Protein AF-0000000085165965 (afdb_homodimer)

Organism: Thermosynechococcus vestitus (strain NIES-2133 / IAM M-273 / BP-1) (NCBI:txid197221)

Radius of gyration: 27.46 Å; Cα contacts (8 Å, |Δi|>4): 1160; chains: 2; bounding box: 50×87×69 Å

Solvent-accessible surface area (backbone atoms only — not comparable to full-atom values): 35414 Å² total; per-residue (Å²): 129,85,77,77,57,51,22,19,54,45,62,33,90,80,61,71,86,66,92,46,65,29,35,34,40,34,28,55,24,66,69,35,46,72,68,55,47,42,51,51,42,37,47,52,49,59,55,25,59,91,48,66,51,38,61,42,29,40,31,43,57,43,88,37,62,66,54,33,49,49,24,45,50,41,30,49,53,54,34,53,62,67,24,83,88,35,73,74,56,59,72,91,65,36,62,47,59,53,39,19,58,43,46,52,68,52,64,77,46,87,76,60,54,74,44,58,58,54,76,70,45,55,55,89,69,60,79,70,72,73,80,62,58,74,81,31,59,71,42,52,62,50,50,67,32,67,64,50,62,66,38,50,67,64,57,42,46,58,38,68,5,71,74,46,56,43,28,55,38,39,33,21,51,39,50,29,44,50,52,52,54,37,50,75,70,63,31,38,34,34,41,36,22,23,25,48,16,37,48,37,47,29,51,17,49,41,26,45,47,55,55,43,53,90,58,64,69,69,42,77,46,38,35,37,42,30,37,30,34,42,47,48,67,66,45,33,50,76,78,42,31,56,35,22,38,34,36,32,44,70,77,15,60,65,26,47,64,50,38,55,72,71,93,40,61,49,65,58,38,48,49,48,44,48,48,45,43,60,70,32,31,67,57,45,41,58,54,62,61,54,100,28,64,58,38,67,52,29,47,61,31,73,37,92,47,68,41,18,40,45,37,26,51,48,53,28,48,65,67,56,44,56,45,85,80,31,67,75,50,47,62,42,35,24,24,36,40,30,39,71,83,128,86,76,75,57,51,21,20,53,43,62,35,91,80,61,71,85,65,92,46,64,29,35,33,41,35,27,54,25,68,67,34,47,70,68,55,48,42,51,52,42,38,48,52,50,59,55,25,58,91,46,67,50,38,62,42,29,41,32,44,57,45,81,40,64,69,52,37,51,48,24,44,50,41,30,48,53,55,33,53,62,66,23,82,87,34,74,74,55,58,72,90,66,36,62,47,58,54,38,19,59,44,46,52,70,52,66,78,48,87,75,58,54,73,44,58,59,55,74,71,44,56,60,88,67,64,75,74,77,73,80,68,62,78,80,34,61,75,45,51,64,55,50,67,35,67,67,55,58,67,39,51,69,71,56,49,54,58,48,63,9,74,74,45,55,40,35,54,36,39,31,20,51,38,49,28,44,49,52,51,54,38,51,74,70,63,33,37,37,34,42,36,21,24,25,48,15,36,46,38,46,30,52,18,50,41,25,44,47,56,55,43,54,91,57,62,70,69,44,78,44,39,36,37,40,29,38,32,35,42,48,47,67,66,45,31,50,75,79,43,30,56,35,22,36,34,37,33,42,70,78,14,60,65,25,48,63,51,38,52,68,76,90,40,62,48,66,58,37,48,47,49,46,46,46,46,43,61,71,31,29,67,57,46,41,57,53,59,65,47,100,28,63,59,39,67,52,29,48,61,31,71,38,92,47,70,41,18,40,44,38,26,50,48,53,29,46,66,66,58,45,56,47,88,81,31,65,76,50,47,62,42,36,22,23,36,40,28,40,70,82

Structure (mmCIF, N/CA/C/O backbone):
data_AF-0000000085165965-model_v1
#
loop_
_entity.id
_entity.type
_entity.pdbx_description
1 polymer 'Tll2194 protein'
#
loop_
_atom_site.group_PDB
_atom_site.id
_atom_site.type_symbol
_atom_site.label_atom_id
_atom_site.label_alt_id
_atom_site.label_comp_id
_atom_site.label_asym_id
_atom_site.label_entity_id
_atom_site.label_seq_id
_atom_site.pdbx_PDB_ins_code
_atom_site.Cartn_x
_atom_site.Cartn_y
_atom_site.Cartn_z
_atom_site.occupancy
_atom_site.B_iso_or_equiv
_atom_site.auth_seq_id
_atom_site.auth_comp_id
_atom_site.auth_asym_id
_atom_site.auth_atom_id
_atom_site.pdbx_PDB_model_num
ATOM 1 N N . MET A 1 1 ? 24.719 -26.562 -23 1 37.16 1 MET A N 1
ATOM 2 C CA . MET A 1 1 ? 24.188 -26.812 -21.656 1 37.16 1 MET A CA 1
ATOM 3 C C . MET A 1 1 ? 22.672 -26.953 -21.688 1 37.16 1 MET A C 1
ATOM 5 O O . MET A 1 1 ? 21.984 -26.109 -22.266 1 37.16 1 MET A O 1
ATOM 9 N N . THR A 1 2 ? 22.078 -28.016 -21.672 1 50.28 2 THR A N 1
ATOM 10 C CA . THR A 1 2 ? 20.656 -28.297 -21.875 1 50.28 2 THR A CA 1
ATOM 11 C C . THR A 1 2 ? 19.797 -27.406 -20.984 1 50.28 2 THR A C 1
ATOM 13 O O . THR A 1 2 ? 20.047 -27.297 -19.781 1 50.28 2 THR A O 1
ATOM 16 N N . SER A 1 3 ? 19.016 -26.469 -21.531 1 70.5 3 SER A N 1
ATOM 17 C CA . SER A 1 3 ? 18.188 -25.484 -20.844 1 70.5 3 SER A CA 1
ATOM 18 C C . SER A 1 3 ? 17.25 -26.141 -19.844 1 70.5 3 SER A C 1
ATOM 20 O O . SER A 1 3 ? 16.703 -27.219 -20.109 1 70.5 3 SER A O 1
ATOM 22 N N . THR A 1 4 ? 17.344 -25.922 -18.578 1 84 4 THR A N 1
ATOM 23 C CA . THR A 1 4 ? 16.438 -26.406 -17.547 1 84 4 THR A CA 1
ATOM 24 C C . THR A 1 4 ? 14.984 -26.297 -17.984 1 84 4 THR A C 1
ATOM 26 O O . THR A 1 4 ? 14.555 -25.234 -18.453 1 84 4 THR A O 1
ATOM 29 N N . LEU A 1 5 ? 14.312 -27.422 -18 1 85.88 5 LEU A N 1
ATOM 30 C CA . LEU A 1 5 ? 12.922 -27.469 -18.438 1 85.88 5 LEU A CA 1
ATOM 31 C C . LEU A 1 5 ? 12.031 -26.672 -17.484 1 85.88 5 LEU A C 1
ATOM 33 O O . LEU A 1 5 ? 12.203 -26.734 -16.266 1 85.88 5 LEU A O 1
ATOM 37 N N . ASP A 1 6 ? 11.078 -26 -18.062 1 89.19 6 ASP A N 1
ATOM 38 C CA . ASP A 1 6 ? 10.07 -25.344 -17.234 1 89.19 6 ASP A CA 1
ATOM 39 C C . ASP A 1 6 ? 9.391 -26.328 -16.297 1 89.19 6 ASP A C 1
ATOM 41 O O . ASP A 1 6 ? 9.141 -27.484 -16.672 1 89.19 6 ASP A O 1
ATOM 45 N N . GLY A 1 7 ? 9.141 -25.828 -15.094 1 92.94 7 GLY A N 1
ATOM 46 C CA . GLY A 1 7 ? 8.477 -26.688 -14.125 1 92.94 7 GLY A CA 1
ATOM 47 C C . GLY A 1 7 ? 9.445 -27.469 -13.258 1 92.94 7 GLY A C 1
ATOM 48 O O . GLY A 1 7 ? 9.047 -28.078 -12.266 1 92.94 7 GLY A O 1
ATOM 49 N N . THR A 1 8 ? 10.719 -27.484 -13.648 1 94.94 8 THR A N 1
ATOM 50 C CA . THR A 1 8 ? 11.734 -28.125 -12.82 1 94.94 8 THR A CA 1
ATOM 51 C C . THR A 1 8 ? 11.844 -27.422 -11.469 1 94.94 8 THR A C 1
ATOM 53 O O . THR A 1 8 ? 11.758 -26.203 -11.391 1 94.94 8 THR A O 1
ATOM 56 N N . ILE A 1 9 ? 12.07 -28.219 -10.422 1 96.81 9 ILE A N 1
ATOM 57 C CA . ILE A 1 9 ? 12.25 -27.641 -9.094 1 96.81 9 ILE A CA 1
ATOM 58 C C . ILE A 1 9 ? 13.719 -27.266 -8.891 1 96.81 9 ILE A C 1
ATOM 60 O O . ILE A 1 9 ? 14.609 -28.094 -9.109 1 96.81 9 ILE A O 1
ATOM 64 N N . LEU A 1 10 ? 13.906 -26.062 -8.562 1 95.88 10 LEU A N 1
ATOM 65 C CA . LEU A 1 10 ? 15.219 -25.578 -8.164 1 95.88 10 LEU A CA 1
ATOM 66 C C . LEU A 1 10 ? 15.305 -25.422 -6.648 1 95.88 10 LEU A C 1
ATOM 68 O O . LEU A 1 10 ? 14.352 -24.938 -6.016 1 95.88 10 LEU A O 1
ATOM 72 N N . LEU A 1 11 ? 16.422 -25.844 -6.078 1 95.44 11 LEU A N 1
ATOM 73 C CA . LEU A 1 11 ? 16.641 -25.734 -4.641 1 95.44 11 LEU A CA 1
ATOM 74 C C . LEU A 1 11 ? 17.797 -24.781 -4.336 1 95.44 11 LEU A C 1
ATOM 76 O O . LEU A 1 11 ? 18.719 -24.656 -5.129 1 95.44 11 LEU A O 1
ATOM 80 N N . PRO A 1 12 ? 17.609 -24.031 -3.148 1 95.31 12 PRO A N 1
ATOM 81 C CA . PRO A 1 12 ? 18.766 -23.219 -2.775 1 95.31 12 PRO A CA 1
ATOM 82 C C . PRO A 1 12 ? 20.031 -24.047 -2.555 1 95.31 12 PRO A C 1
ATOM 84 O O . PRO A 1 12 ? 19.953 -25.266 -2.418 1 95.31 12 PRO A O 1
ATOM 87 N N . GLN A 1 13 ? 21.156 -23.422 -2.562 1 89.62 13 GLN A N 1
ATOM 88 C CA . GLN A 1 13 ? 22.453 -24.094 -2.451 1 89.62 13 GLN A CA 1
ATOM 89 C C . GLN A 1 13 ? 22.578 -24.828 -1.121 1 89.62 13 GLN A C 1
ATOM 91 O O . GLN A 1 13 ? 23.125 -25.938 -1.064 1 89.62 13 GLN A O 1
ATOM 96 N N . LYS A 1 14 ? 22.109 -24.203 -0.024 1 82.62 14 LYS A N 1
ATOM 97 C CA . LYS A 1 14 ? 22.125 -24.859 1.278 1 82.62 14 LYS A CA 1
ATOM 98 C C . LYS A 1 14 ? 20.703 -25.156 1.755 1 82.62 14 LYS A C 1
ATOM 100 O O . LYS A 1 14 ? 20.156 -24.438 2.596 1 82.62 14 LYS A O 1
ATOM 105 N N . PRO A 1 15 ? 20.219 -26.234 1.146 1 72.19 15 PRO A N 1
ATOM 106 C CA . PRO A 1 15 ? 18.859 -26.547 1.554 1 72.19 15 PRO A CA 1
ATOM 107 C C . PRO A 1 15 ? 18.766 -27.078 2.986 1 72.19 15 PRO A C 1
ATOM 109 O O . PRO A 1 15 ? 19.734 -27.625 3.508 1 72.19 15 PRO A O 1
ATOM 112 N N . LEU A 1 16 ? 17.688 -26.719 3.613 1 72.38 16 LEU A N 1
ATOM 113 C CA . LEU A 1 16 ? 17.484 -27.172 4.98 1 72.38 16 LEU A CA 1
ATOM 114 C C . LEU A 1 16 ? 17.344 -28.703 5.02 1 72.38 16 LEU A C 1
ATOM 116 O O . LEU A 1 16 ? 16.766 -29.297 4.109 1 72.38 16 LEU A O 1
ATOM 120 N N . SER A 1 17 ? 18 -29.266 5.945 1 59.94 17 SER A N 1
ATOM 121 C CA . SER A 1 17 ? 18.031 -30.719 6.066 1 59.94 17 SER A CA 1
ATOM 122 C C . SER A 1 17 ? 16.75 -31.25 6.672 1 59.94 17 SER A C 1
ATOM 124 O O . SER A 1 17 ? 16.328 -32.375 6.383 1 59.94 17 SER A O 1
ATOM 126 N N . ALA A 1 18 ? 16.156 -30.656 7.648 1 58.09 18 ALA A N 1
ATOM 127 C CA . ALA A 1 18 ? 15.023 -31.25 8.344 1 58.09 18 ALA A CA 1
ATOM 128 C C . ALA A 1 18 ? 13.711 -30.641 7.863 1 58.09 18 ALA A C 1
ATOM 130 O O . ALA A 1 18 ? 13.656 -29.453 7.516 1 58.09 18 ALA A O 1
ATOM 131 N N . PRO A 1 19 ? 12.812 -31.719 7.707 1 62.09 19 PRO A N 1
ATOM 132 C CA . PRO A 1 19 ? 11.484 -31.266 7.27 1 62.09 19 PRO A CA 1
ATOM 133 C C . PRO A 1 19 ? 10.875 -30.234 8.211 1 62.09 19 PRO A C 1
ATOM 135 O O . PRO A 1 19 ? 10.906 -30.406 9.43 1 62.09 19 PRO A O 1
ATOM 138 N N . VAL A 1 20 ? 10.719 -29.031 7.723 1 69.06 20 VAL A N 1
ATOM 139 C CA . VAL A 1 20 ? 10.023 -28.016 8.5 1 69.06 20 VAL A CA 1
ATOM 140 C C . VAL A 1 20 ? 8.555 -27.953 8.078 1 69.06 20 VAL A C 1
ATOM 142 O O . VAL A 1 20 ? 8.203 -28.391 6.98 1 69.06 20 VAL A O 1
ATOM 145 N N . ARG A 1 21 ? 7.723 -27.766 9.023 1 87.25 21 ARG A N 1
ATOM 146 C CA . ARG A 1 21 ? 6.285 -27.641 8.812 1 87.25 21 ARG A CA 1
ATOM 147 C C . ARG A 1 21 ? 5.949 -26.344 8.086 1 87.25 21 ARG A C 1
ATOM 149 O O . ARG A 1 21 ? 4.801 -25.891 8.102 1 87.25 21 ARG A O 1
ATOM 156 N N . ARG A 1 22 ? 6.988 -25.797 7.52 1 93.94 22 ARG A N 1
ATOM 157 C CA . ARG A 1 22 ? 6.824 -24.594 6.715 1 93.94 22 ARG A CA 1
ATOM 158 C C . ARG A 1 22 ? 7.52 -24.734 5.367 1 93.94 22 ARG A C 1
ATOM 160 O O . ARG A 1 22 ? 8.648 -25.234 5.293 1 93.94 22 ARG A O 1
ATOM 167 N N . ARG A 1 23 ? 6.82 -24.422 4.328 1 95.44 23 ARG A N 1
ATOM 168 C CA . ARG A 1 23 ? 7.352 -24.547 2.977 1 95.44 23 ARG A CA 1
ATOM 169 C C . ARG A 1 23 ? 7.098 -23.281 2.162 1 95.44 23 ARG A C 1
ATOM 171 O O . ARG A 1 23 ? 6 -22.719 2.203 1 95.44 23 ARG A O 1
ATOM 178 N N . LEU A 1 24 ? 8.133 -22.875 1.531 1 97.38 24 LEU A N 1
ATOM 179 C CA . LEU A 1 24 ? 8.047 -21.75 0.62 1 97.38 24 LEU A CA 1
ATOM 180 C C . LEU A 1 24 ? 8.164 -22.203 -0.831 1 97.38 24 LEU A C 1
ATOM 182 O O . LEU A 1 24 ? 9.102 -22.922 -1.187 1 97.38 24 LEU A O 1
ATOM 186 N N . LEU A 1 25 ? 7.176 -21.891 -1.621 1 98.25 25 LEU A N 1
ATOM 187 C CA . LEU A 1 25 ? 7.188 -22.109 -3.062 1 98.25 25 LEU A CA 1
ATOM 188 C C . LEU A 1 25 ? 7.379 -20.797 -3.811 1 98.25 25 LEU A C 1
ATOM 190 O O . LEU A 1 25 ? 6.613 -19.844 -3.615 1 98.25 25 LEU A O 1
ATOM 194 N N . HIS A 1 26 ? 8.398 -20.734 -4.621 1 98.38 26 HIS A N 1
ATOM 195 C CA . HIS A 1 26 ? 8.742 -19.484 -5.27 1 98.38 26 HIS A CA 1
ATOM 196 C C . HIS A 1 26 ? 8.648 -19.594 -6.785 1 98.38 26 HIS A C 1
ATOM 198 O O . HIS A 1 26 ? 9.086 -20.594 -7.363 1 98.38 26 HIS A O 1
ATOM 204 N N . VAL A 1 27 ? 8.055 -18.609 -7.414 1 97.12 27 VAL A N 1
ATOM 205 C CA . VAL A 1 27 ? 8.016 -18.531 -8.867 1 97.12 27 VAL A CA 1
ATOM 206 C C . VAL A 1 27 ? 8.492 -17.156 -9.328 1 97.12 27 VAL A C 1
ATOM 208 O O . VAL A 1 27 ? 7.965 -16.141 -8.891 1 97.12 27 VAL A O 1
ATOM 211 N N . ASN A 1 28 ? 9.414 -17.125 -10.203 1 92.94 28 ASN A N 1
ATOM 212 C CA . ASN A 1 28 ? 9.953 -15.875 -10.734 1 92.94 28 ASN A CA 1
ATOM 213 C C . ASN A 1 28 ? 9.141 -15.375 -11.922 1 92.94 28 ASN A C 1
ATOM 215 O O . ASN A 1 28 ? 8.219 -16.047 -12.383 1 92.94 28 ASN A O 1
ATOM 219 N N . GLY A 1 29 ? 9.477 -14.141 -12.344 1 86.81 29 GLY A N 1
ATOM 220 C CA . GLY A 1 29 ? 8.828 -13.523 -13.484 1 86.81 29 GLY A CA 1
ATOM 221 C C . GLY A 1 29 ? 9.492 -13.867 -14.805 1 86.81 29 GLY A C 1
ATOM 222 O O . GLY A 1 29 ? 10.172 -14.891 -14.922 1 86.81 29 GLY A O 1
ATOM 223 N N . ILE A 1 30 ? 9.266 -13.031 -15.734 1 74.25 30 ILE A N 1
ATOM 224 C CA . ILE A 1 30 ? 9.742 -13.258 -17.094 1 74.25 30 ILE A CA 1
ATOM 225 C C . ILE A 1 30 ? 11.25 -13.039 -17.141 1 74.25 30 ILE A C 1
ATOM 227 O O . ILE A 1 30 ? 11.812 -12.328 -16.312 1 74.25 30 ILE A O 1
ATOM 231 N N . GLY A 1 31 ? 11.875 -13.641 -18.047 1 73.75 31 GLY A N 1
ATOM 232 C CA . GLY A 1 31 ? 13.273 -13.391 -18.359 1 73.75 31 GLY A CA 1
ATOM 233 C C . GLY A 1 31 ? 14.219 -13.852 -17.266 1 73.75 31 GLY A C 1
ATOM 234 O O . GLY A 1 31 ? 15.344 -13.359 -17.156 1 73.75 31 GLY A O 1
ATOM 235 N N . SER A 1 32 ? 13.742 -14.625 -16.391 1 81.25 32 SER A N 1
ATOM 236 C CA . SER A 1 32 ? 14.586 -15.102 -15.297 1 81.25 32 SER A CA 1
ATOM 237 C C . SER A 1 32 ? 15.211 -16.453 -15.641 1 81.25 32 SER A C 1
ATOM 239 O O . SER A 1 32 ? 14.531 -17.469 -15.641 1 81.25 32 SER 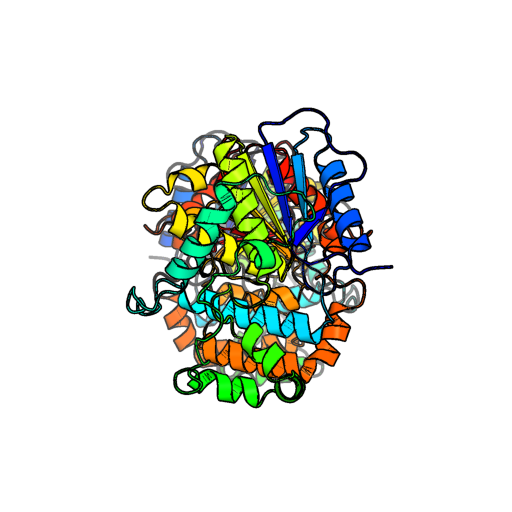A O 1
ATOM 241 N N . ASP A 1 33 ? 16.469 -16.438 -15.914 1 84.06 33 ASP A N 1
ATOM 242 C CA . ASP A 1 33 ? 17.141 -17.719 -16.172 1 84.06 33 ASP A CA 1
ATOM 243 C C . ASP A 1 33 ? 17.406 -18.469 -14.867 1 84.06 33 ASP A C 1
ATOM 245 O O . ASP A 1 33 ? 17.109 -17.953 -13.781 1 84.06 33 ASP A O 1
ATOM 249 N N . ALA A 1 34 ? 17.938 -19.656 -15.008 1 89.94 34 ALA A N 1
ATOM 250 C CA . ALA A 1 34 ? 18.125 -20.531 -13.852 1 89.94 34 ALA A CA 1
ATOM 251 C C . ALA A 1 34 ? 19.078 -19.906 -12.836 1 89.94 34 ALA A C 1
ATOM 253 O O . ALA A 1 34 ? 18.906 -20.062 -11.625 1 89.94 34 ALA A O 1
ATOM 254 N N . ALA A 1 35 ? 20.047 -19.266 -13.312 1 91.12 35 ALA A N 1
ATOM 255 C CA . ALA A 1 35 ? 21.031 -18.641 -12.422 1 91.12 35 ALA A CA 1
ATOM 256 C C . ALA A 1 35 ? 20.375 -17.547 -11.578 1 91.12 35 ALA A C 1
ATOM 258 O O . ALA A 1 35 ? 20.625 -17.453 -10.375 1 91.12 35 ALA A O 1
ATOM 259 N N . LYS A 1 36 ? 19.578 -16.766 -12.203 1 91.25 36 LYS A N 1
ATOM 260 C CA . LYS A 1 36 ? 18.859 -15.711 -11.484 1 91.25 36 LYS A CA 1
ATOM 261 C C . LYS A 1 36 ? 17.875 -16.297 -10.477 1 91.25 36 LYS A C 1
ATOM 263 O O . LYS A 1 36 ? 17.734 -15.789 -9.367 1 91.25 36 LYS A O 1
ATOM 268 N N . GLN A 1 37 ? 17.281 -17.297 -10.898 1 94.12 37 GLN A N 1
ATOM 269 C CA . GLN A 1 37 ? 16.328 -17.953 -10.008 1 94.12 37 GLN A CA 1
ATOM 270 C C . GLN A 1 37 ? 17.031 -18.547 -8.789 1 94.12 37 GLN A C 1
ATOM 272 O O . GLN A 1 37 ? 16.547 -18.406 -7.664 1 94.12 37 GLN A O 1
ATOM 277 N N . LEU A 1 38 ? 18.156 -19.172 -9.031 1 95.19 38 LEU A N 1
ATOM 278 C CA . LEU A 1 38 ? 18.922 -19.719 -7.926 1 95.19 38 LEU A CA 1
ATOM 279 C C . LEU A 1 38 ? 19.391 -18.609 -6.992 1 95.19 38 LEU A C 1
ATOM 281 O O . LEU A 1 38 ? 19.375 -18.766 -5.77 1 95.19 38 LEU A O 1
ATOM 285 N N . ARG A 1 39 ? 19.812 -17.516 -7.555 1 95.81 39 ARG A N 1
ATOM 286 C CA . ARG A 1 39 ? 20.172 -16.344 -6.762 1 95.81 39 ARG A CA 1
ATOM 287 C C . ARG A 1 39 ? 19.016 -15.922 -5.855 1 95.81 39 ARG A C 1
ATOM 289 O O . ARG A 1 39 ? 19.219 -15.672 -4.664 1 95.81 39 ARG A O 1
ATOM 296 N N . ASP A 1 40 ? 17.922 -15.836 -6.426 1 96.69 40 ASP A N 1
ATOM 297 C CA . ASP A 1 40 ? 16.766 -15.383 -5.672 1 96.69 40 ASP A CA 1
ATOM 298 C C . ASP A 1 40 ? 16.391 -16.375 -4.578 1 96.69 40 ASP A C 1
ATOM 300 O O . ASP A 1 40 ? 16.062 -15.984 -3.459 1 96.69 40 ASP A O 1
ATOM 304 N N . LEU A 1 41 ? 16.484 -17.672 -4.867 1 97.25 41 LEU A N 1
ATOM 305 C CA . LEU A 1 41 ? 16.203 -18.703 -3.869 1 97.25 41 LEU A CA 1
ATOM 306 C C . LEU A 1 41 ? 17.219 -18.641 -2.732 1 97.25 41 LEU A C 1
ATOM 308 O O . LEU A 1 41 ? 16.859 -18.781 -1.562 1 97.25 41 LEU A O 1
ATOM 312 N N . ASN A 1 42 ? 18.391 -18.438 -3.07 1 97.56 42 ASN A N 1
ATOM 313 C CA . ASN A 1 42 ? 19.422 -18.312 -2.051 1 97.56 42 ASN A CA 1
ATOM 314 C C . ASN A 1 42 ? 19.188 -17.094 -1.161 1 97.56 42 ASN A C 1
ATOM 316 O O . ASN A 1 42 ? 19.391 -17.156 0.051 1 97.56 42 ASN A O 1
ATOM 320 N N . ARG A 1 43 ? 18.797 -16.062 -1.753 1 97.5 43 ARG A N 1
ATOM 321 C CA . ARG A 1 43 ? 18.516 -14.852 -0.985 1 97.5 43 ARG A CA 1
ATOM 322 C C . ARG A 1 43 ? 17.344 -15.078 -0.037 1 97.5 43 ARG A C 1
ATOM 324 O O . ARG A 1 43 ? 17.375 -14.648 1.117 1 97.5 43 ARG A O 1
ATOM 331 N N . LEU A 1 44 ? 16.312 -15.727 -0.509 1 97.38 44 LEU A N 1
ATOM 332 C CA . LEU A 1 44 ? 15.172 -16.031 0.338 1 97.38 44 LEU A CA 1
ATOM 333 C C . LEU A 1 44 ? 15.586 -16.922 1.512 1 97.38 44 LEU A C 1
ATOM 335 O O . LEU A 1 44 ? 15.109 -16.734 2.633 1 97.38 44 LEU A O 1
ATOM 339 N N . ALA A 1 45 ? 16.438 -17.812 1.251 1 96.25 45 ALA A N 1
ATOM 340 C CA . ALA A 1 45 ? 16.969 -18.656 2.322 1 96.25 45 ALA A CA 1
ATOM 341 C C . ALA A 1 45 ? 17.703 -17.812 3.355 1 96.25 45 ALA A C 1
ATOM 343 O O . ALA A 1 45 ? 17.562 -18.031 4.562 1 96.25 45 ALA A O 1
ATOM 344 N N . GLU A 1 46 ? 18.453 -16.906 2.877 1 96 46 GLU A N 1
ATOM 345 C CA . GLU A 1 46 ? 19.188 -16.016 3.775 1 96 46 GLU A CA 1
ATOM 346 C C . GLU A 1 46 ? 18.219 -15.188 4.625 1 96 46 GLU A C 1
ATOM 348 O O . GLU A 1 46 ? 18.422 -15.031 5.828 1 96 46 GLU A O 1
ATOM 353 N N . LEU A 1 47 ? 17.234 -14.68 3.971 1 95.94 47 LEU A N 1
ATOM 354 C CA . LEU A 1 47 ? 16.266 -13.82 4.648 1 95.94 47 LEU A CA 1
ATOM 355 C C . LEU A 1 47 ? 15.523 -14.594 5.734 1 95.94 47 LEU A C 1
ATOM 357 O O . LEU A 1 47 ? 15.039 -14 6.703 1 95.94 47 LEU A O 1
ATOM 361 N N . THR A 1 48 ? 15.43 -15.852 5.578 1 95.06 48 THR A N 1
ATOM 362 C CA . THR A 1 48 ? 14.625 -16.625 6.516 1 95.06 48 THR A CA 1
ATOM 363 C C . THR A 1 48 ? 15.523 -17.5 7.398 1 95.06 48 THR A C 1
ATOM 365 O O . THR A 1 48 ? 15.047 -18.438 8.031 1 95.06 48 THR A O 1
ATOM 368 N N . ALA A 1 49 ? 16.703 -17.219 7.527 1 92.44 49 ALA A N 1
ATOM 369 C CA . ALA A 1 49 ? 17.688 -18.047 8.227 1 92.44 49 ALA A CA 1
ATOM 370 C C . ALA A 1 49 ? 17.328 -18.172 9.711 1 92.44 49 ALA A C 1
ATOM 372 O O . ALA A 1 49 ? 17.578 -19.203 10.328 1 92.44 49 ALA A O 1
ATOM 373 N N . THR A 1 50 ? 16.734 -17.141 10.266 1 90.19 50 THR A N 1
ATOM 374 C CA . THR A 1 50 ? 16.422 -17.125 11.695 1 90.19 50 THR A CA 1
ATOM 375 C C . THR A 1 50 ? 15.195 -18 11.977 1 90.19 50 THR A C 1
ATOM 377 O O . THR A 1 50 ? 14.992 -18.438 13.109 1 90.19 50 THR A O 1
ATOM 380 N N . TYR A 1 51 ? 14.391 -18.234 11.07 1 91.81 51 TYR A N 1
ATOM 381 C CA . TYR A 1 51 ? 13.219 -19.109 11.125 1 91.81 51 TYR A CA 1
ATOM 382 C C . TYR A 1 51 ? 13.047 -19.875 9.828 1 91.81 51 TYR A C 1
ATOM 384 O O . TYR A 1 51 ? 12.156 -19.562 9.023 1 91.81 51 TYR A O 1
ATOM 392 N N . PRO A 1 52 ? 13.82 -20.891 9.68 1 90.31 52 PRO A N 1
ATOM 393 C CA . PRO A 1 52 ? 13.992 -21.531 8.383 1 90.31 52 PRO A CA 1
ATOM 394 C C . PRO A 1 52 ? 12.734 -22.25 7.906 1 90.31 52 PRO A C 1
ATOM 396 O O . PRO A 1 52 ? 11.891 -22.641 8.727 1 90.31 52 PRO A O 1
ATOM 399 N N . LEU A 1 53 ? 12.57 -22.312 6.629 1 91.75 53 LEU A N 1
ATOM 400 C CA . LEU A 1 53 ? 11.531 -23.078 5.957 1 91.75 53 LEU A CA 1
ATOM 401 C C . LEU A 1 53 ? 12.086 -23.781 4.723 1 91.75 53 LEU A C 1
ATOM 403 O O . LEU A 1 53 ? 13.18 -23.453 4.254 1 91.75 53 LEU A O 1
ATOM 407 N N . GLU A 1 54 ? 11.43 -24.875 4.316 1 94.25 54 GLU A N 1
ATOM 408 C CA . GLU A 1 54 ? 11.812 -25.531 3.064 1 94.25 54 GLU A CA 1
ATOM 409 C C . GLU A 1 54 ? 11.492 -24.641 1.865 1 94.25 54 GLU A C 1
ATOM 411 O O . GLU A 1 54 ? 10.367 -24.141 1.73 1 94.25 54 GLU A O 1
ATOM 416 N N . ILE A 1 55 ? 12.516 -24.469 1.067 1 96.06 55 ILE A N 1
ATOM 417 C CA . ILE A 1 55 ? 12.312 -23.594 -0.084 1 96.06 55 ILE A CA 1
ATOM 418 C C . ILE A 1 55 ? 12.398 -24.406 -1.372 1 96.06 55 ILE A C 1
ATOM 420 O O . ILE A 1 55 ? 13.367 -25.141 -1.587 1 96.06 55 ILE A O 1
ATOM 424 N N . ARG A 1 56 ? 11.406 -24.266 -2.223 1 96.12 56 ARG A N 1
ATOM 425 C CA . ARG A 1 56 ? 11.352 -24.891 -3.541 1 96.12 56 ARG A CA 1
ATOM 426 C C . ARG A 1 56 ? 11.008 -23.875 -4.617 1 96.12 56 ARG A C 1
ATOM 428 O O . ARG A 1 56 ? 9.953 -23.25 -4.566 1 96.12 56 ARG A O 1
ATOM 435 N N . GLY A 1 57 ? 11.898 -23.734 -5.527 1 97.38 57 GLY A N 1
ATOM 436 C CA . GLY A 1 57 ? 11.648 -22.859 -6.652 1 97.38 57 GLY A CA 1
ATOM 437 C C . GLY A 1 57 ? 11.109 -23.578 -7.875 1 97.38 57 GLY A C 1
ATOM 438 O O . GLY A 1 57 ? 11.656 -24.609 -8.273 1 97.38 57 GLY A O 1
ATOM 439 N N . ILE A 1 58 ? 10.031 -23.109 -8.406 1 97.12 58 ILE A N 1
ATOM 440 C CA . ILE A 1 58 ? 9.492 -23.625 -9.656 1 97.12 58 ILE A CA 1
ATOM 441 C C . ILE A 1 58 ? 10.117 -22.891 -10.836 1 97.12 58 ILE A C 1
ATOM 443 O O . ILE A 1 58 ? 9.859 -21.703 -11.039 1 97.12 58 ILE A O 1
ATOM 447 N N . HIS A 1 59 ? 10.836 -23.547 -11.594 1 94.19 59 HIS A N 1
ATOM 448 C CA . HIS A 1 59 ? 11.539 -22.938 -12.711 1 94.19 59 HIS A CA 1
ATOM 449 C C . HIS A 1 59 ? 10.555 -22.484 -13.789 1 94.19 59 HIS A C 1
ATOM 451 O O . HIS A 1 59 ? 9.688 -23.25 -14.211 1 94.19 59 HIS A O 1
ATOM 457 N N . ASN A 1 60 ? 10.695 -21.266 -14.156 1 89.5 60 ASN A N 1
ATOM 458 C CA . ASN A 1 60 ? 9.922 -20.641 -15.219 1 89.5 60 ASN A CA 1
ATOM 459 C C . ASN A 1 60 ? 10.82 -19.844 -16.172 1 89.5 60 ASN A C 1
ATOM 461 O O . ASN A 1 60 ? 11.18 -18.703 -15.891 1 89.5 60 ASN A O 1
ATOM 465 N N . GLN A 1 61 ? 11.352 -20.719 -17.062 1 74.69 61 GLN A N 1
ATOM 466 C CA . GLN A 1 61 ? 12.305 -20.078 -17.953 1 74.69 61 GLN A CA 1
ATOM 467 C C . GLN A 1 61 ? 11.617 -19.562 -19.219 1 74.69 61 GLN A C 1
ATOM 469 O O . GLN A 1 61 ? 10.602 -20.109 -19.641 1 74.69 61 GLN A O 1
ATOM 474 N N . THR A 1 62 ? 12.07 -18.344 -19.625 1 61.81 62 THR A N 1
ATOM 475 C CA . THR A 1 62 ? 11.5 -17.656 -20.781 1 61.81 62 THR A CA 1
ATOM 476 C C . THR A 1 62 ? 12.234 -18.047 -22.062 1 61.81 62 THR A C 1
ATOM 478 O O . THR A 1 62 ? 13.438 -18.312 -22.031 1 61.81 62 THR A O 1
ATOM 481 N N . HIS A 1 63 ? 11.445 -18.594 -23.016 1 59.28 63 HIS A N 1
ATOM 482 C CA . HIS A 1 63 ? 11.961 -18.688 -24.375 1 59.28 63 HIS A CA 1
ATOM 483 C C . HIS A 1 63 ? 12.133 -17.312 -25 1 59.28 63 HIS A C 1
ATOM 485 O O . HIS A 1 63 ? 11.93 -17.156 -26.203 1 59.28 63 HIS A O 1
ATOM 491 N N . GLY A 1 64 ? 12.375 -16.453 -24.188 1 63.94 64 GLY A N 1
ATOM 492 C CA . GLY A 1 64 ? 12.531 -15.094 -24.672 1 63.94 64 GLY A CA 1
ATOM 493 C C . GLY A 1 64 ? 11.453 -14.156 -24.156 1 63.94 64 GLY A C 1
ATOM 494 O O . GLY A 1 64 ? 10.375 -14.602 -23.75 1 63.94 64 GLY A O 1
ATOM 495 N N . PHE A 1 65 ? 11.727 -12.969 -24.203 1 64.75 65 PHE A N 1
ATOM 496 C CA . PHE A 1 65 ? 10.883 -11.945 -23.609 1 64.75 65 PHE A CA 1
ATOM 497 C C . PHE A 1 65 ? 9.516 -11.914 -24.297 1 64.75 65 PHE A C 1
ATOM 499 O O . PHE A 1 65 ? 8.484 -11.812 -23.625 1 64.75 65 PHE A O 1
ATOM 506 N N . GLN A 1 66 ? 9.445 -12 -25.547 1 63.5 66 GLN A N 1
ATOM 507 C CA . GLN A 1 66 ? 8.195 -11.945 -26.297 1 63.5 66 GLN A CA 1
ATOM 508 C C . GLN A 1 66 ? 7.293 -13.125 -25.938 1 63.5 66 GLN A C 1
ATOM 510 O O . GLN A 1 66 ? 6.082 -12.961 -25.766 1 63.5 66 GLN A O 1
ATOM 515 N N . ALA A 1 67 ? 7.867 -14.242 -25.859 1 69.31 67 ALA A N 1
ATOM 516 C CA . ALA A 1 67 ? 7.109 -15.438 -25.484 1 69.31 67 ALA A CA 1
ATOM 517 C C . ALA A 1 67 ? 6.562 -15.32 -24.062 1 69.31 67 ALA A C 1
ATOM 519 O O . ALA A 1 67 ? 5.41 -15.664 -23.812 1 69.31 67 ALA A O 1
ATOM 520 N N . ASP A 1 68 ? 7.359 -14.727 -23.266 1 74.5 68 ASP A N 1
ATOM 521 C CA . ASP A 1 68 ? 6.965 -14.547 -21.859 1 74.5 68 ASP A CA 1
ATOM 522 C C . ASP A 1 68 ? 5.805 -13.562 -21.75 1 74.5 68 ASP A C 1
ATOM 524 O O . ASP A 1 68 ? 4.891 -13.758 -20.938 1 74.5 68 ASP A O 1
ATOM 528 N N . LEU A 1 69 ? 5.945 -12.586 -22.484 1 72.06 69 LEU A N 1
ATOM 529 C CA . LEU A 1 69 ? 4.875 -11.594 -22.469 1 72.06 69 LEU A CA 1
ATOM 530 C C . LEU A 1 69 ? 3.574 -12.195 -22.984 1 72.06 69 LEU A C 1
ATOM 532 O O . LEU A 1 69 ? 2.502 -11.945 -22.438 1 72.06 69 LEU A O 1
ATOM 536 N N . LEU A 1 70 ? 3.723 -12.938 -24.016 1 71.38 70 LEU A N 1
ATOM 537 C CA . LEU A 1 70 ? 2.545 -13.609 -24.547 1 71.38 70 LEU A CA 1
ATOM 538 C C . LEU A 1 70 ? 1.942 -14.555 -23.516 1 71.38 70 LEU A C 1
ATOM 540 O O . LEU A 1 70 ? 0.725 -14.578 -23.312 1 71.38 70 LEU A O 1
ATOM 544 N N . GLU A 1 71 ? 2.744 -15.312 -22.875 1 78.31 71 GLU A N 1
ATOM 545 C CA . GLU A 1 71 ? 2.279 -16.203 -21.828 1 78.31 71 GLU A CA 1
ATOM 546 C C . GLU A 1 71 ? 1.55 -15.445 -20.719 1 78.31 71 GLU A C 1
ATOM 548 O O . GLU A 1 71 ? 0.511 -15.891 -20.234 1 78.31 71 GLU A O 1
ATOM 553 N N . SER A 1 72 ? 2.107 -14.336 -20.406 1 80.94 72 SER A N 1
ATOM 554 C CA . SER A 1 72 ? 1.502 -13.508 -19.375 1 80.94 72 SER A CA 1
ATOM 555 C C . SER A 1 72 ? 0.116 -13.023 -19.781 1 80.94 72 SER A C 1
ATOM 557 O O . SER A 1 72 ? -0.826 -13.07 -18.984 1 80.94 72 SER A O 1
ATOM 559 N N . PHE A 1 73 ? 0.062 -12.656 -20.938 1 72.81 73 PHE A N 1
ATOM 560 C CA . PHE A 1 73 ? -1.209 -12.133 -21.422 1 72.81 73 PHE A CA 1
ATOM 561 C C . PHE A 1 73 ? -2.258 -13.234 -21.5 1 72.81 73 PHE A C 1
ATOM 563 O O . PHE A 1 73 ? -3.414 -13.023 -21.141 1 72.81 73 PHE A O 1
ATOM 570 N N . LEU A 1 74 ? -1.876 -14.367 -22.031 1 74.38 74 LEU A N 1
ATOM 571 C CA . LEU A 1 74 ? -2.797 -15.492 -22.125 1 74.38 74 LEU A CA 1
ATOM 572 C C . LEU A 1 74 ? -3.26 -15.93 -20.734 1 74.38 74 LEU A C 1
ATOM 574 O O . LEU A 1 74 ? -4.449 -16.188 -20.516 1 74.38 74 LEU A O 1
ATOM 578 N N . ALA A 1 75 ? -2.369 -15.984 -19.938 1 84.62 75 ALA A N 1
ATOM 579 C CA . ALA A 1 75 ? -2.699 -16.375 -18.562 1 84.62 75 ALA A CA 1
ATOM 580 C C . ALA A 1 75 ? -3.619 -15.352 -17.906 1 84.62 75 ALA A C 1
ATOM 582 O O . ALA A 1 75 ? -4.574 -15.719 -17.219 1 84.62 75 ALA A O 1
ATOM 583 N N . LYS A 1 76 ? -3.369 -14.102 -18.141 1 80.19 76 LYS A N 1
ATOM 584 C CA . LYS A 1 76 ? -4.211 -13.047 -17.578 1 80.19 76 LYS A CA 1
ATOM 585 C C . LYS A 1 76 ? -5.629 -13.125 -18.141 1 80.19 76 LYS A C 1
ATOM 587 O O . LYS A 1 76 ? -6.602 -12.906 -17.422 1 80.19 76 LYS A O 1
ATOM 592 N N . ALA A 1 77 ? -5.66 -13.383 -19.328 1 71.56 77 ALA A N 1
ATOM 593 C CA . ALA A 1 77 ? -6.973 -13.539 -19.953 1 71.56 77 ALA A CA 1
ATOM 594 C C . ALA A 1 77 ? -7.75 -14.688 -19.312 1 71.56 77 ALA A C 1
ATOM 596 O O . ALA A 1 77 ? -8.953 -14.562 -19.062 1 71.56 77 ALA A O 1
ATOM 597 N N . GLU A 1 78 ? -7.039 -15.758 -19.172 1 78.88 78 GLU A N 1
ATOM 598 C CA . GLU A 1 78 ? -7.656 -16.906 -18.5 1 78.88 78 GLU A CA 1
ATOM 599 C C . GLU A 1 78 ? -8.164 -16.531 -17.109 1 78.88 78 GLU A C 1
ATOM 601 O O . GLU A 1 78 ? -9.289 -16.875 -16.75 1 78.88 78 GLU A O 1
ATOM 606 N N . LEU A 1 79 ? -7.336 -15.812 -16.375 1 85.31 79 LEU A N 1
ATOM 607 C CA . LEU A 1 79 ? -7.699 -15.406 -15.031 1 85.31 79 LEU A CA 1
ATOM 608 C C . LEU A 1 79 ? -8.922 -14.5 -15.039 1 85.31 79 LEU A C 1
ATOM 610 O O . LEU A 1 79 ? -9.781 -14.594 -14.164 1 85.31 79 LEU A O 1
ATOM 614 N N . TYR A 1 80 ? -8.969 -13.688 -16 1 73.94 80 TYR A N 1
ATOM 615 C CA . TYR A 1 80 ? -10.125 -12.797 -16.125 1 73.94 80 TYR A CA 1
ATOM 616 C C . TYR A 1 80 ? -11.414 -13.594 -16.219 1 73.94 80 TYR A C 1
ATOM 618 O O . TYR A 1 80 ? -12.438 -13.203 -15.656 1 73.94 80 TYR A O 1
ATOM 626 N N . HIS A 1 81 ? -11.352 -14.688 -16.812 1 73.5 81 HIS A N 1
ATOM 627 C CA . HIS A 1 81 ? -12.531 -15.539 -16.969 1 73.5 81 HIS A CA 1
ATOM 628 C C . HIS A 1 81 ? -12.953 -16.141 -15.633 1 73.5 81 HIS A C 1
ATOM 630 O O . HIS A 1 81 ? -14.086 -16.609 -15.484 1 73.5 81 HIS A O 1
ATOM 636 N N . PHE A 1 82 ? -12.047 -16.094 -14.695 1 79.38 82 PHE A N 1
ATOM 637 C CA . PHE A 1 82 ? -12.352 -16.688 -13.398 1 79.38 82 PHE A CA 1
ATOM 638 C C . PHE A 1 82 ? -12.914 -15.656 -12.438 1 79.38 82 PHE A C 1
ATOM 640 O O . PHE A 1 82 ? -13.328 -15.984 -11.328 1 79.38 82 PHE A O 1
ATOM 647 N N . TRP A 1 83 ? -12.984 -14.375 -12.891 1 79.38 83 TRP A N 1
ATOM 648 C CA . TRP A 1 83 ? -13.531 -13.336 -12.031 1 79.38 83 TRP A CA 1
ATOM 649 C C . TRP A 1 83 ? -15.016 -13.57 -11.758 1 79.38 83 TRP A C 1
ATOM 651 O O . TRP A 1 83 ? -15.75 -14.008 -12.648 1 79.38 83 TRP A O 1
ATOM 661 N N . SER A 1 84 ? -15.461 -13.266 -10.57 1 70.88 84 SER A N 1
ATOM 662 C CA . SER A 1 84 ? -16.828 -13.516 -10.156 1 70.88 84 SER A CA 1
ATOM 663 C C . SER A 1 84 ? -17.828 -12.711 -10.992 1 70.88 84 SER A C 1
ATOM 665 O O . SER A 1 84 ? -18.969 -13.117 -11.18 1 70.88 84 SER A O 1
ATOM 667 N N . GLU A 1 85 ? -17.453 -11.602 -11.344 1 63.78 85 GLU A N 1
ATOM 668 C CA . GLU A 1 85 ? -18.359 -10.719 -12.078 1 63.78 85 GLU A CA 1
ATOM 669 C C . GLU A 1 85 ? -18.531 -11.188 -13.523 1 63.78 85 GLU A C 1
ATOM 671 O O . GLU A 1 85 ? -19.453 -10.75 -14.211 1 63.78 85 GLU A O 1
ATOM 676 N N . THR A 1 86 ? -17.672 -12.055 -13.859 1 59.84 86 THR A N 1
ATOM 677 C CA . THR A 1 86 ? -17.75 -12.586 -15.219 1 59.84 86 THR A CA 1
ATOM 678 C C . THR A 1 86 ? -18.719 -13.773 -15.273 1 59.84 86 THR A C 1
ATOM 680 O O . THR A 1 86 ? -18.734 -14.594 -14.352 1 59.84 86 THR A O 1
ATOM 683 N N . ALA A 1 87 ? -19.781 -13.555 -16.094 1 54.34 87 ALA A N 1
ATOM 684 C CA . ALA A 1 87 ? -20.797 -14.602 -16.219 1 54.34 87 ALA A CA 1
ATOM 685 C C . ALA A 1 87 ? -20.156 -15.984 -16.219 1 54.34 87 ALA A C 1
ATOM 687 O O . ALA A 1 87 ? -19.141 -16.203 -16.859 1 54.34 87 ALA A O 1
ATOM 688 N N . ALA A 1 88 ? -20.625 -16.641 -15.117 1 55.06 88 ALA A N 1
ATOM 689 C CA . ALA A 1 88 ? -20.109 -18 -14.945 1 55.06 88 ALA A CA 1
ATOM 690 C C . ALA A 1 88 ? -20.172 -18.797 -16.25 1 55.06 88 ALA A C 1
ATOM 692 O O . ALA A 1 88 ? -21.219 -18.844 -16.891 1 55.06 88 ALA A O 1
ATOM 693 N N . PRO A 1 89 ? -19.078 -19.016 -16.781 1 51.19 89 PRO A N 1
ATOM 694 C CA . PRO A 1 89 ? -19.203 -19.891 -17.953 1 51.19 89 PRO A CA 1
ATOM 695 C C . PRO A 1 89 ? -20.016 -21.141 -17.672 1 51.19 89 PRO A C 1
ATOM 697 O O . PRO A 1 89 ? -20.172 -21.531 -16.516 1 51.19 89 PRO A O 1
ATOM 700 N N . ASP A 1 90 ? -20.797 -21.578 -18.578 1 56.91 90 ASP A N 1
ATOM 701 C CA . ASP A 1 90 ? -21.297 -22.938 -18.516 1 56.91 90 ASP A CA 1
ATOM 702 C C . ASP A 1 90 ? -20.266 -23.875 -17.891 1 56.91 90 ASP A C 1
ATOM 704 O O . ASP A 1 90 ? -19.078 -23.828 -18.25 1 56.91 90 ASP A O 1
ATOM 708 N N . ALA A 1 91 ? -20.531 -24.422 -16.719 1 61.16 91 ALA A N 1
ATOM 709 C CA . ALA A 1 91 ? -19.625 -25.312 -15.992 1 61.16 91 ALA A CA 1
ATOM 710 C C . ALA A 1 91 ? -18.828 -26.188 -16.953 1 61.16 91 ALA A C 1
ATOM 712 O O . ALA A 1 91 ? -17.656 -26.469 -16.703 1 61.16 91 ALA A O 1
ATOM 713 N N . SER A 1 92 ? -19.531 -26.547 -18 1 56.88 92 SER A N 1
ATOM 714 C CA . SER A 1 92 ? -18.875 -27.391 -18.984 1 56.88 92 SER A CA 1
ATOM 715 C C . SER A 1 92 ? -17.797 -26.641 -19.734 1 56.88 92 SER A C 1
ATOM 717 O O . SER A 1 92 ? -16.891 -27.25 -20.328 1 56.88 92 SER A O 1
ATOM 719 N N . LYS A 1 93 ? -17.828 -25.375 -19.562 1 63.62 93 LYS A N 1
ATOM 720 C CA . LYS A 1 93 ? -16.859 -24.578 -20.312 1 63.62 93 LYS A CA 1
ATOM 721 C C . LYS A 1 93 ? -15.828 -23.938 -19.391 1 63.62 93 LYS A C 1
ATOM 723 O O . LYS A 1 93 ? -14.977 -23.172 -19.828 1 63.62 93 LYS A O 1
ATOM 728 N N . ASP A 1 94 ? -16.016 -24.406 -18.172 1 74.75 94 ASP A N 1
ATOM 729 C CA . ASP A 1 94 ? -15.055 -23.875 -17.203 1 74.75 94 ASP A CA 1
ATOM 730 C C . ASP A 1 94 ? -13.758 -24.688 -17.219 1 74.75 94 ASP A C 1
ATOM 732 O O . ASP A 1 94 ? -13.719 -25.812 -16.734 1 74.75 94 ASP A O 1
ATOM 736 N N . ARG A 1 95 ? -12.727 -24.172 -17.734 1 78.31 95 ARG A N 1
ATOM 737 C CA . ARG A 1 95 ? -11.453 -24.859 -17.938 1 78.31 95 ARG A CA 1
ATOM 738 C C . ARG A 1 95 ? -10.812 -25.25 -16.609 1 78.31 95 ARG A C 1
ATOM 740 O O . ARG A 1 95 ? -9.922 -26.094 -16.578 1 78.31 95 ARG A O 1
ATOM 747 N N . ARG A 1 96 ? -11.289 -24.703 -15.578 1 84.38 96 ARG A N 1
ATOM 748 C CA . ARG A 1 96 ? -10.758 -25.047 -14.266 1 84.38 96 ARG A CA 1
ATOM 749 C C . ARG A 1 96 ? -11 -26.531 -13.961 1 84.38 96 ARG A C 1
ATOM 751 O O . ARG A 1 96 ? -10.164 -27.188 -13.336 1 84.38 96 ARG A O 1
ATOM 758 N N . HIS A 1 97 ? -12.086 -26.938 -14.469 1 84.88 97 HIS A N 1
ATOM 759 C CA . HIS A 1 97 ? -12.414 -28.344 -14.242 1 84.88 97 HIS A CA 1
ATOM 760 C C . HIS A 1 97 ? -11.453 -29.266 -14.992 1 84.88 97 HIS A C 1
ATOM 762 O O . HIS A 1 97 ? -11 -30.266 -14.445 1 84.88 97 HIS A O 1
ATOM 768 N N . GLU A 1 98 ? -11.164 -28.891 -16.172 1 81.06 98 GLU A N 1
ATOM 769 C CA . GLU A 1 98 ? -10.234 -29.688 -16.969 1 81.06 98 GLU A CA 1
ATOM 770 C C . GLU A 1 98 ? -8.828 -29.641 -16.391 1 81.06 98 GLU A C 1
ATOM 772 O O . GLU A 1 98 ? -8.125 -30.656 -16.359 1 81.06 98 GLU A O 1
ATOM 777 N N . TYR A 1 99 ? -8.438 -28.531 -15.945 1 85.88 99 TYR A N 1
ATOM 778 C CA . TYR A 1 99 ? -7.129 -28.391 -15.32 1 85.88 99 TYR A CA 1
ATOM 779 C C . TYR A 1 99 ? -7.035 -29.234 -14.055 1 85.88 99 TYR A C 1
ATOM 781 O O . TYR A 1 99 ? -6.016 -29.891 -13.812 1 85.88 99 TYR A O 1
ATOM 789 N N . ALA A 1 100 ? -8.086 -29.203 -13.297 1 91.38 100 ALA A N 1
ATOM 790 C CA . ALA A 1 100 ? -8.133 -29.984 -12.07 1 91.38 100 ALA A CA 1
ATOM 791 C C . ALA A 1 100 ? -8.039 -31.469 -12.367 1 91.38 100 ALA A C 1
ATOM 793 O O . ALA A 1 100 ? -7.402 -32.219 -11.625 1 91.38 100 ALA A O 1
ATOM 794 N N . LYS A 1 101 ? -8.664 -31.875 -13.469 1 88.38 101 LYS A N 1
ATOM 795 C CA . LYS A 1 101 ? -8.602 -33.281 -13.883 1 88.38 101 LYS A CA 1
ATOM 796 C C . LYS A 1 101 ? -7.176 -33.688 -14.219 1 88.38 101 LYS A C 1
ATOM 798 O O . LYS A 1 101 ? -6.781 -34.844 -13.977 1 88.38 101 LYS A O 1
ATOM 803 N N . LEU A 1 102 ? -6.441 -32.75 -14.781 1 88.19 102 LEU A N 1
ATOM 804 C CA . LEU A 1 102 ? -5.043 -33.031 -15.109 1 88.19 102 LEU A CA 1
ATOM 805 C C . LEU A 1 102 ? -4.215 -33.219 -13.836 1 88.19 102 LEU A C 1
ATOM 807 O O . LEU A 1 102 ? -3.24 -33.969 -13.828 1 88.19 102 LEU A O 1
ATOM 811 N N . LEU A 1 103 ? -4.57 -32.531 -12.773 1 93.44 103 LEU A N 1
ATOM 812 C CA . LEU A 1 103 ? -3.818 -32.5 -11.523 1 93.44 103 LEU A CA 1
ATOM 813 C C . LEU A 1 103 ? -4.023 -33.812 -10.75 1 93.44 103 LEU A C 1
ATOM 815 O O . LEU A 1 103 ? -3.125 -34.25 -10.039 1 93.44 103 LEU A O 1
ATOM 819 N N . GLY A 1 104 ? -5.129 -34.469 -10.906 1 90.94 104 GLY A N 1
ATOM 820 C CA . GLY A 1 104 ? -5.48 -35.688 -10.172 1 90.94 104 GLY A CA 1
ATOM 821 C C . GLY A 1 104 ? -4.43 -36.781 -10.273 1 90.94 104 GLY A C 1
ATOM 822 O O . GLY A 1 104 ? -3.826 -37.156 -9.266 1 90.94 104 GLY A O 1
ATOM 823 N N . PRO A 1 105 ? -4.215 -37.188 -11.516 1 90.5 105 PRO A N 1
ATOM 824 C CA . PRO A 1 105 ? -3.217 -38.219 -11.68 1 90.5 105 PRO A CA 1
ATOM 825 C C . PRO A 1 105 ? -1.82 -37.781 -11.234 1 90.5 105 PRO A C 1
ATOM 827 O O . PRO A 1 105 ? -1.022 -38.625 -10.797 1 90.5 105 PRO A O 1
ATOM 830 N N . LEU A 1 106 ? -1.529 -36.594 -11.305 1 94.38 106 LEU A N 1
ATOM 831 C CA . LEU A 1 106 ? -0.207 -36.094 -10.945 1 94.38 106 LEU A CA 1
ATOM 832 C C . LEU A 1 106 ? 0.029 -36.219 -9.445 1 94.38 106 LEU A C 1
ATOM 834 O O . LEU A 1 106 ? 1.096 -36.656 -9.008 1 94.38 106 LEU A O 1
ATOM 838 N N . VAL A 1 107 ? -0.979 -35.844 -8.641 1 95.5 107 VAL A N 1
ATOM 839 C CA . VAL A 1 107 ? -0.803 -35.75 -7.195 1 95.5 107 VAL A CA 1
ATOM 840 C C . VAL A 1 107 ? -0.791 -37.156 -6.574 1 95.5 107 VAL A C 1
ATOM 842 O O . VAL A 1 107 ? -0.395 -37.312 -5.418 1 95.5 107 VAL A O 1
ATOM 845 N N . SER A 1 108 ? -1.185 -38.188 -7.34 1 93 108 SER A N 1
ATOM 846 C CA . SER A 1 108 ? -1.165 -39.562 -6.855 1 93 108 SER A CA 1
ATOM 847 C C . SER A 1 108 ? 0.235 -40.156 -6.945 1 93 108 SER A C 1
ATOM 849 O O . SER A 1 108 ? 0.499 -41.219 -6.383 1 93 108 SER A O 1
ATOM 851 N N . LYS A 1 109 ? 1.112 -39.406 -7.562 1 93.56 109 LYS A N 1
ATOM 852 C CA . LYS A 1 109 ? 2.488 -39.844 -7.742 1 93.56 109 LYS A CA 1
ATOM 853 C C . LYS A 1 109 ? 3.471 -38.906 -7.043 1 93.56 109 LYS A C 1
ATOM 855 O O . LYS A 1 109 ? 3.135 -37.781 -6.742 1 93.56 109 LYS A O 1
ATOM 860 N N . ASP A 1 110 ? 4.562 -39.5 -6.703 1 95.19 110 ASP A N 1
ATOM 861 C CA . ASP A 1 110 ? 5.676 -38.656 -6.262 1 95.19 110 ASP A CA 1
ATOM 862 C C . ASP A 1 110 ? 6.582 -38.312 -7.434 1 95.19 110 ASP A C 1
ATOM 864 O O . ASP A 1 110 ? 7.32 -39.156 -7.945 1 95.19 110 ASP A O 1
ATOM 868 N N . LEU A 1 111 ? 6.531 -37.094 -7.793 1 96.12 111 LEU A N 1
ATOM 869 C CA . LEU A 1 111 ? 7.273 -36.656 -8.969 1 96.12 111 LEU A CA 1
ATOM 870 C C . LEU A 1 111 ? 8.664 -36.156 -8.578 1 96.12 111 LEU A C 1
ATOM 872 O O . LEU A 1 111 ? 8.828 -35.469 -7.574 1 96.12 111 LEU A O 1
ATOM 876 N N . ALA A 1 112 ? 9.594 -36.562 -9.383 1 96.44 112 ALA A N 1
ATOM 877 C CA . ALA A 1 112 ? 10.953 -36.062 -9.211 1 96.44 112 ALA A CA 1
ATOM 878 C C . ALA A 1 112 ? 11.008 -34.562 -9.492 1 96.44 112 ALA A C 1
ATOM 880 O O . ALA A 1 112 ? 10.141 -34 -10.188 1 96.44 112 ALA A O 1
ATOM 881 N N . ASP A 1 113 ? 12.047 -33.906 -8.992 1 95.5 113 ASP A N 1
ATOM 882 C CA . ASP A 1 113 ? 12.211 -32.469 -9.109 1 95.5 113 ASP A CA 1
ATOM 883 C C . ASP A 1 113 ? 12.375 -32.062 -10.57 1 95.5 113 ASP A C 1
ATOM 885 O O . ASP A 1 113 ? 12.016 -30.938 -10.945 1 95.5 113 ASP A O 1
ATOM 889 N N . ASP A 1 114 ? 12.836 -32.906 -11.375 1 94.69 114 ASP A N 1
ATOM 890 C CA . ASP A 1 114 ? 13.102 -32.562 -12.773 1 94.69 114 ASP A CA 1
ATOM 891 C C . ASP A 1 114 ? 12.117 -33.25 -13.711 1 94.69 114 ASP A C 1
ATOM 893 O O . ASP A 1 114 ? 12.328 -33.281 -14.922 1 94.69 114 ASP A O 1
ATOM 897 N N . ALA A 1 115 ? 11.055 -33.844 -13.164 1 94.5 115 ALA A N 1
ATOM 898 C CA . ALA A 1 115 ? 10.078 -34.531 -13.992 1 94.5 115 ALA A CA 1
ATOM 899 C C . ALA A 1 115 ? 9.375 -33.594 -14.953 1 94.5 115 ALA A C 1
ATOM 901 O O . ALA A 1 115 ? 9.016 -32.469 -14.578 1 94.5 115 ALA A O 1
ATOM 902 N N . ASP A 1 116 ? 9.203 -34.031 -16.172 1 91 116 ASP A N 1
ATOM 903 C CA . ASP A 1 116 ? 8.383 -33.281 -17.125 1 91 116 ASP A CA 1
ATOM 904 C C . ASP A 1 116 ? 6.895 -33.469 -16.844 1 91 116 ASP A C 1
ATOM 906 O O . ASP A 1 116 ? 6.289 -34.438 -17.328 1 91 116 ASP A O 1
ATOM 910 N N . ILE A 1 117 ? 6.371 -32.562 -16.234 1 91 117 ILE A N 1
ATOM 911 C CA . ILE A 1 117 ? 5.031 -32.719 -15.68 1 91 117 ILE A CA 1
ATOM 912 C C . ILE A 1 117 ? 4.012 -32.781 -16.812 1 91 117 ILE A C 1
ATOM 914 O O . ILE A 1 117 ? 2.982 -33.469 -16.672 1 91 117 ILE A O 1
ATOM 918 N N . LEU A 1 118 ? 4.266 -32.094 -17.906 1 87.38 118 LEU A N 1
ATOM 919 C CA . LEU A 1 118 ? 3.316 -32.156 -19.016 1 87.38 118 LEU A CA 1
ATOM 920 C C . LEU A 1 118 ? 3.344 -33.531 -19.672 1 87.38 118 LEU A C 1
ATOM 922 O O . LEU A 1 118 ? 2.303 -34.062 -20.094 1 87.38 118 LEU A O 1
ATOM 926 N N . ALA A 1 119 ? 4.531 -34.062 -19.812 1 85.81 119 ALA A N 1
ATOM 927 C CA . ALA A 1 119 ? 4.652 -35.406 -20.391 1 85.81 119 ALA A CA 1
ATOM 928 C C . ALA A 1 119 ? 3.908 -36.438 -19.531 1 85.81 119 ALA A C 1
ATOM 930 O O . ALA A 1 119 ? 3.332 -37.375 -20.078 1 85.81 119 ALA A O 1
ATOM 931 N N . ILE A 1 120 ? 3.904 -36.188 -18.297 1 88.94 120 ILE A N 1
ATOM 932 C CA . ILE A 1 120 ? 3.252 -37.125 -17.375 1 88.94 120 ILE A CA 1
ATOM 933 C C . ILE A 1 120 ? 1.743 -36.906 -17.391 1 88.94 120 ILE A C 1
ATOM 935 O O . ILE A 1 120 ? 0.962 -37.875 -17.359 1 88.94 120 ILE A O 1
ATOM 939 N N . ALA A 1 121 ? 1.336 -35.562 -17.438 1 84.19 121 ALA A N 1
ATOM 940 C CA . ALA A 1 121 ? -0.079 -35.188 -17.391 1 84.19 121 ALA A CA 1
ATOM 941 C C . ALA A 1 121 ? -0.789 -35.594 -18.672 1 84.19 121 ALA A C 1
ATOM 943 O O . ALA A 1 121 ? -2.012 -35.75 -18.703 1 84.19 121 ALA A O 1
ATOM 944 N N . GLN A 1 122 ? -0.023 -35.625 -19.906 1 71.81 122 GLN A N 1
ATOM 945 C CA . GLN A 1 122 ? -0.557 -35.75 -21.266 1 71.81 122 GLN A CA 1
ATOM 946 C C . GLN A 1 122 ? -1.752 -36.688 -21.297 1 71.81 122 GLN A C 1
ATOM 948 O O . GLN A 1 122 ? -1.64 -37.844 -20.891 1 71.81 122 GLN A O 1
ATOM 953 N N . PRO A 1 123 ? -2.941 -35.906 -21.344 1 56.03 123 PRO A N 1
ATOM 954 C CA . PRO A 1 123 ? -4.129 -36.75 -21.5 1 56.03 123 PRO A CA 1
ATOM 955 C C . PRO A 1 123 ? -4.055 -37.625 -22.734 1 56.03 123 PRO A C 1
ATOM 957 O O . PRO A 1 123 ? -3.416 -37.281 -23.719 1 56.03 123 PRO A O 1
ATOM 960 N N . SER A 1 124 ? -4.223 -38.812 -22.672 1 48.88 124 SER A N 1
ATOM 961 C CA . SER A 1 124 ? -4.477 -39.625 -23.875 1 48.88 124 SER A CA 1
ATOM 962 C C . SER A 1 124 ? -5.281 -38.844 -24.906 1 48.88 124 SER A C 1
ATOM 964 O O . SER A 1 124 ? -5.074 -39 -26.109 1 48.88 124 SER A O 1
ATOM 966 N N . GLN A 1 125 ? -6.266 -38.062 -24.547 1 43.62 125 GLN A N 1
ATOM 967 C CA . GLN A 1 125 ? -7.285 -37.406 -25.359 1 43.62 125 GLN A CA 1
ATOM 968 C C . GLN A 1 125 ? -6.84 -36.031 -25.797 1 43.62 125 GLN A C 1
ATOM 970 O O . GLN A 1 125 ? -7.559 -35.344 -26.516 1 43.62 125 GLN A O 1
ATOM 975 N N . ILE A 1 126 ? -6.016 -35.344 -25.266 1 46.78 126 ILE A N 1
ATOM 976 C CA . ILE A 1 126 ? -5.719 -33.938 -25.562 1 46.78 126 ILE A CA 1
ATOM 977 C C . ILE A 1 126 ? -5.207 -33.812 -27 1 46.78 126 ILE A C 1
ATOM 979 O O . ILE A 1 126 ? -4.93 -32.719 -27.469 1 46.78 126 ILE A O 1
ATOM 983 N N . GLN A 1 127 ? -4.805 -34.875 -27.625 1 41.75 127 GLN A N 1
ATOM 984 C CA . GLN A 1 127 ? -4.285 -34.719 -28.969 1 41.75 127 GLN A CA 1
ATOM 985 C C . GLN A 1 127 ? -5.219 -33.875 -29.828 1 41.75 127 GLN A C 1
ATOM 987 O O . GLN A 1 127 ? -4.801 -33.344 -30.859 1 41.75 127 GLN A O 1
ATOM 992 N N . GLN A 1 128 ? -6.602 -34.094 -29.859 1 39.62 128 GLN A N 1
ATOM 993 C CA . GLN A 1 128 ? -7.332 -33.719 -31.078 1 39.62 128 GLN A CA 1
ATOM 994 C C . GLN A 1 128 ? -8.219 -32.5 -30.828 1 39.62 128 GLN A C 1
ATOM 996 O O . GLN A 1 128 ? -9.219 -32.312 -31.531 1 39.62 128 GLN A O 1
ATOM 1001 N N . ARG A 1 129 ? -8.25 -31.812 -29.719 1 40.88 129 ARG A N 1
ATOM 1002 C CA . ARG A 1 129 ? -9.32 -30.828 -29.844 1 40.88 129 ARG A CA 1
ATOM 1003 C C . ARG A 1 129 ? -8.867 -29.625 -30.656 1 40.88 129 ARG A C 1
ATOM 1005 O O . ARG A 1 129 ? -7.867 -28.984 -30.328 1 40.88 129 ARG A O 1
ATOM 1012 N N . PRO A 1 130 ? -9.5 -29.391 -31.844 1 38.12 130 PRO A N 1
ATOM 1013 C CA . PRO A 1 130 ? -9.195 -28.219 -32.656 1 38.12 130 PRO A CA 1
ATOM 1014 C C . PRO A 1 130 ? -9.469 -26.906 -31.938 1 38.12 130 PRO A C 1
ATOM 1016 O O . PRO A 1 130 ? -10.375 -26.828 -31.109 1 38.12 130 PRO A O 1
ATOM 1019 N N . LEU A 1 131 ? -8.516 -26.047 -31.75 1 39.88 131 LEU A N 1
ATOM 1020 C CA . LEU A 1 131 ? -8.75 -24.656 -31.375 1 39.88 131 LEU A CA 1
ATOM 1021 C C . LEU A 1 131 ? -9.984 -24.109 -32.062 1 39.88 131 LEU A C 1
ATOM 1023 O O . LEU A 1 131 ? -10.062 -24.125 -33.312 1 39.88 131 LEU A O 1
ATOM 1027 N N . ASP A 1 132 ? -11.164 -24.234 -31.594 1 37.31 132 ASP A N 1
ATOM 1028 C CA . ASP A 1 132 ? -12.242 -23.516 -32.25 1 37.31 132 ASP A CA 1
ATOM 1029 C C . ASP A 1 132 ? -11.945 -22.016 -32.344 1 37.31 132 ASP A C 1
ATOM 1031 O O . ASP A 1 132 ? -12.047 -21.312 -31.328 1 37.31 132 ASP A O 1
ATOM 1035 N N . ILE A 1 133 ? -11.32 -21.656 -33.25 1 40.12 133 ILE A N 1
ATOM 1036 C CA . ILE A 1 133 ? -10.922 -20.297 -33.594 1 40.12 133 ILE A CA 1
ATOM 1037 C C . ILE A 1 133 ? -12.133 -19.359 -33.5 1 40.12 133 ILE A C 1
ATOM 1039 O O . ILE A 1 133 ? -11.977 -18.141 -33.375 1 40.12 133 ILE A O 1
ATOM 1043 N N . ASN A 1 134 ? -13.336 -19.875 -33.781 1 39.88 134 ASN A N 1
ATOM 1044 C CA . ASN A 1 134 ? -14.523 -19.016 -33.812 1 39.88 134 ASN A CA 1
ATOM 1045 C C . ASN A 1 134 ? -14.883 -18.5 -32.438 1 39.88 134 ASN A C 1
ATOM 1047 O O . ASN A 1 134 ? -15.672 -17.562 -32.281 1 39.88 134 ASN A O 1
ATOM 1051 N N . SER A 1 135 ? -14.859 -19.281 -31.578 1 37.44 135 SER A N 1
ATOM 1052 C CA . SER A 1 135 ? -15.133 -18.75 -30.25 1 37.44 135 SER A CA 1
ATOM 1053 C C . SER A 1 135 ? -14.047 -17.781 -29.812 1 37.44 135 SER A C 1
ATOM 1055 O O . SER A 1 135 ? -14.148 -17.188 -28.734 1 37.44 135 SER A O 1
ATOM 1057 N N . ALA A 1 136 ? -12.977 -18.031 -30.422 1 37.62 136 ALA A N 1
ATOM 1058 C CA . ALA A 1 136 ? -11.805 -17.219 -30.125 1 37.62 136 ALA A CA 1
ATOM 1059 C C . ALA A 1 136 ? -11.898 -15.844 -30.766 1 37.62 136 ALA A C 1
ATOM 1061 O O . ALA A 1 136 ? -11.289 -15.602 -31.812 1 37.62 136 ALA A O 1
ATOM 1062 N N . ALA A 1 137 ? -12.992 -15.492 -31.125 1 37.44 137 ALA A N 1
ATOM 1063 C CA . ALA A 1 137 ? -13.164 -14.156 -31.703 1 37.44 137 ALA A CA 1
ATOM 1064 C C . ALA A 1 137 ? -12.055 -13.211 -31.25 1 37.44 137 ALA A C 1
ATOM 1066 O O . ALA A 1 137 ? -11.562 -12.398 -32.031 1 37.44 137 ALA A O 1
ATOM 1067 N N . ASP A 1 138 ? -11.797 -13.25 -30.016 1 39.19 138 ASP A N 1
ATOM 1068 C CA . ASP A 1 138 ? -10.836 -12.344 -29.391 1 39.19 138 ASP A CA 1
ATOM 1069 C C . ASP A 1 138 ? -9.398 -12.742 -29.734 1 39.19 138 ASP A C 1
ATOM 1071 O O . ASP A 1 138 ? -8.469 -11.969 -29.5 1 39.19 138 ASP A O 1
ATOM 1075 N N . LEU A 1 139 ? -9.227 -13.898 -30.328 1 42.53 139 LEU A N 1
ATOM 1076 C CA . LEU A 1 139 ? -7.926 -14.375 -30.781 1 42.53 139 LEU A CA 1
ATOM 1077 C C . LEU A 1 139 ? -7.492 -13.664 -32.062 1 42.53 139 LEU A C 1
ATOM 1079 O O . LEU A 1 139 ? -6.301 -13.43 -32.281 1 42.53 139 LEU A O 1
ATOM 1083 N N . THR A 1 140 ? -8.523 -13.422 -32.844 1 42.47 140 THR A N 1
ATOM 1084 C CA . THR A 1 140 ? -8.148 -12.734 -34.062 1 42.47 140 THR A CA 1
ATOM 1085 C C . THR A 1 140 ? -7.34 -11.477 -33.75 1 42.47 140 THR A C 1
ATOM 1087 O O . THR A 1 140 ? -6.363 -11.164 -34.438 1 42.47 140 THR A O 1
ATOM 1090 N N . LYS A 1 141 ? -7.859 -10.867 -32.781 1 43.19 141 LYS A N 1
ATOM 1091 C CA . LYS A 1 141 ? -7.137 -9.648 -32.406 1 43.19 141 LYS A CA 1
ATOM 1092 C C . LYS A 1 141 ? -5.762 -9.984 -31.828 1 43.19 141 LYS A C 1
ATOM 1094 O O . LYS A 1 141 ? -4.805 -9.227 -32.031 1 43.19 141 LYS A O 1
ATOM 1099 N N . LEU A 1 142 ? -5.738 -11.133 -31.156 1 46.72 142 LEU A N 1
ATOM 1100 C CA . LEU A 1 142 ? -4.438 -11.633 -30.719 1 46.72 142 LEU A CA 1
ATOM 1101 C C . LEU A 1 142 ? -3.57 -12.016 -31.922 1 46.72 142 LEU A C 1
ATOM 1103 O O . LEU A 1 142 ? -2.363 -11.766 -31.922 1 46.72 142 LEU A O 1
ATOM 1107 N N . LEU A 1 143 ? -4.273 -12.492 -33 1 48.56 143 LEU A N 1
ATOM 1108 C CA . LEU A 1 143 ? -3.568 -12.945 -34.188 1 48.56 143 LEU A CA 1
ATOM 1109 C C . LEU A 1 143 ? -3.02 -11.766 -34.969 1 48.56 143 LEU A C 1
ATOM 1111 O O . LEU A 1 143 ? -2.084 -11.922 -35.75 1 48.56 143 LEU A O 1
ATOM 1115 N N . ASP A 1 144 ? -3.664 -10.656 -34.75 1 44.34 144 ASP A N 1
ATOM 1116 C CA . ASP A 1 144 ? -3.15 -9.469 -35.438 1 44.34 144 ASP A CA 1
ATOM 1117 C C . ASP A 1 144 ? -1.874 -8.961 -34.75 1 44.34 144 ASP A C 1
ATOM 1119 O O . ASP A 1 144 ? -1.239 -8.023 -35.25 1 44.34 144 ASP A O 1
ATOM 1123 N N . LEU A 1 145 ? -1.653 -9.609 -33.656 1 43.47 145 LEU A N 1
ATOM 1124 C CA . LEU A 1 145 ? -0.405 -9.25 -33 1 43.47 145 LEU A CA 1
ATOM 1125 C C . LEU A 1 145 ? 0.796 -9.773 -33.781 1 43.47 145 LEU A C 1
ATOM 1127 O O . LEU A 1 145 ? 0.882 -10.969 -34.062 1 43.47 145 LEU A O 1
ATOM 1131 N N . SER A 1 146 ? 1.541 -8.922 -34.344 1 43.88 146 SER A N 1
ATOM 1132 C CA . SER A 1 146 ? 2.598 -9.266 -35.281 1 43.88 146 SER A CA 1
ATOM 1133 C C . SER A 1 146 ? 3.428 -10.445 -34.781 1 43.88 146 SER A C 1
ATOM 1135 O O . SER A 1 146 ? 3.881 -11.273 -35.594 1 43.88 146 SER A O 1
ATOM 1137 N N . PHE A 1 147 ? 3.654 -10.414 -33.469 1 42.19 147 PHE A N 1
ATOM 1138 C CA . PHE A 1 147 ? 4.508 -11.5 -33 1 42.19 147 PHE A CA 1
ATOM 1139 C C . PHE A 1 147 ? 3.768 -12.828 -33.031 1 42.19 147 PHE A C 1
ATOM 1141 O O . PHE A 1 147 ? 4.383 -13.883 -33.219 1 42.19 147 PHE A O 1
ATOM 1148 N N . LEU A 1 148 ? 2.473 -12.719 -32.812 1 50.75 148 LEU A N 1
ATOM 1149 C CA . LEU A 1 148 ? 1.711 -13.953 -32.969 1 50.75 148 LEU A CA 1
ATOM 1150 C C . LEU A 1 148 ? 1.858 -14.5 -34.375 1 50.75 148 LEU A C 1
ATOM 1152 O O . LEU A 1 148 ? 1.837 -15.719 -34.594 1 50.75 148 LEU A O 1
ATOM 1156 N N . GLN A 1 149 ? 2.004 -13.508 -35.156 1 48.38 149 GLN A N 1
ATOM 1157 C CA . GLN A 1 149 ? 2.193 -13.922 -36.562 1 48.38 149 GLN A CA 1
ATOM 1158 C C . GLN A 1 149 ? 3.486 -14.711 -36.719 1 48.38 149 GLN A C 1
ATOM 1160 O O . GLN A 1 149 ? 3.615 -15.508 -37.656 1 48.38 149 GLN A O 1
ATOM 1165 N N . LYS A 1 150 ? 4.375 -14.492 -35.812 1 46 150 LYS A N 1
ATOM 1166 C CA . LYS A 1 150 ? 5.656 -15.188 -35.906 1 46 150 LYS A CA 1
ATOM 1167 C C . LYS A 1 150 ? 5.633 -16.484 -35.125 1 46 150 LYS A C 1
ATOM 1169 O O . LYS A 1 150 ? 6.59 -17.266 -35.188 1 46 150 LYS A O 1
ATOM 1174 N N . LEU A 1 151 ? 4.734 -16.516 -34.25 1 45.22 151 LEU A N 1
ATOM 1175 C CA . LEU A 1 151 ? 4.609 -17.781 -33.531 1 45.22 151 LEU A CA 1
ATOM 1176 C C . LEU A 1 151 ? 4.09 -18.875 -34.469 1 45.22 151 LEU A C 1
ATOM 1178 O O . LEU A 1 151 ? 3.221 -18.625 -35.312 1 45.22 151 LEU A O 1
ATOM 1182 N N . GLY A 1 152 ? 4.867 -19.797 -34.625 1 46.09 152 GLY A N 1
ATOM 1183 C CA . GLY A 1 152 ? 4.301 -20.922 -35.344 1 46.09 152 GLY A CA 1
ATOM 1184 C C . GLY A 1 152 ? 2.959 -21.375 -34.781 1 46.09 152 GLY A C 1
ATOM 1185 O O . GLY A 1 152 ? 2.674 -21.188 -33.594 1 46.09 152 GLY A O 1
ATOM 1186 N N . TRP A 1 153 ? 2.043 -21.672 -35.656 1 47.97 153 TRP A N 1
ATOM 1187 C CA . TRP A 1 153 ? 0.677 -22.078 -35.344 1 47.97 153 TRP A CA 1
ATOM 1188 C C . TRP A 1 153 ? 0.659 -23.078 -34.188 1 47.97 153 TRP A C 1
ATOM 1190 O O . TRP A 1 153 ? -0.197 -23 -33.312 1 47.97 153 TRP A O 1
ATOM 1200 N N . TRP A 1 154 ? 1.544 -23.938 -34.25 1 45.66 154 TRP A N 1
ATOM 1201 C CA . TRP A 1 154 ? 1.656 -24.969 -33.219 1 45.66 154 TRP A CA 1
ATOM 1202 C C . TRP A 1 154 ? 1.996 -24.344 -31.859 1 45.66 154 TRP A C 1
ATOM 1204 O O . TRP A 1 154 ? 1.389 -24.703 -30.844 1 45.66 154 TRP A O 1
ATOM 1214 N N . ASP A 1 155 ? 2.91 -23.516 -31.922 1 45.38 155 ASP A N 1
ATOM 1215 C CA . ASP A 1 155 ? 3.311 -22.844 -30.703 1 45.38 155 ASP A CA 1
ATOM 1216 C C . ASP A 1 155 ? 2.184 -21.969 -30.156 1 45.38 155 ASP A C 1
ATOM 1218 O O . ASP A 1 155 ? 1.918 -21.953 -28.953 1 45.38 155 ASP A O 1
ATOM 1222 N N . PHE A 1 156 ? 1.57 -21.375 -31.047 1 50.78 156 PHE A N 1
ATOM 1223 C CA . PHE A 1 156 ? 0.417 -20.547 -30.703 1 50.78 156 PHE A CA 1
ATOM 1224 C C . PHE A 1 156 ? -0.71 -21.391 -30.141 1 50.78 156 PHE A C 1
ATOM 1226 O O . PHE A 1 156 ? -1.304 -21.047 -29.109 1 50.78 156 PHE A O 1
ATOM 1233 N N . ALA A 1 157 ? -0.991 -22.5 -30.766 1 50.06 157 ALA A N 1
ATOM 1234 C CA . ALA A 1 157 ? -2.029 -23.406 -30.312 1 50.06 157 ALA A CA 1
ATOM 1235 C C . ALA A 1 157 ? -1.698 -23.953 -28.922 1 50.06 157 ALA A C 1
ATOM 1237 O O . ALA A 1 157 ? -2.58 -24.078 -28.062 1 50.06 157 ALA A O 1
ATOM 1238 N N . GLN A 1 158 ? -0.555 -24.281 -28.75 1 47.53 158 GLN A N 1
ATOM 1239 C CA . GLN A 1 158 ? -0.109 -24.75 -27.438 1 47.53 158 GLN A CA 1
ATOM 1240 C C . GLN A 1 158 ? -0.275 -23.672 -26.391 1 47.53 158 GLN A C 1
ATOM 1242 O O . GLN A 1 158 ? -0.607 -23.953 -25.234 1 47.53 158 GLN A O 1
ATOM 1247 N N . TYR A 1 159 ? 0.113 -22.609 -27 1 49.25 159 TYR A N 1
ATOM 1248 C CA . TYR A 1 159 ? -0.014 -21.438 -26.125 1 49.25 159 TYR A CA 1
ATOM 1249 C C . TYR A 1 159 ? -1.479 -21.141 -25.844 1 49.25 159 TYR A C 1
ATOM 1251 O O . TYR A 1 159 ? -1.824 -20.734 -24.719 1 49.25 159 TYR A O 1
ATOM 1259 N N . LEU A 1 160 ? -2.205 -21.203 -26.875 1 50.81 160 LEU A N 1
ATOM 1260 C CA . LEU A 1 160 ? -3.633 -21.047 -26.609 1 50.81 160 LEU A CA 1
ATOM 1261 C C . LEU A 1 160 ? -4.164 -22.203 -25.781 1 50.81 160 LEU A C 1
ATOM 1263 O O . LEU A 1 160 ? -5.289 -22.156 -25.281 1 50.81 160 LEU A O 1
ATOM 1267 N N . TYR A 1 161 ? -3.789 -22.781 -24.969 1 53.22 161 TYR A N 1
ATOM 1268 C CA . TYR A 1 161 ? -3.959 -23.656 -23.812 1 53.22 161 TYR A CA 1
ATOM 1269 C C . TYR A 1 161 ? -4.609 -24.969 -24.219 1 53.22 161 TYR A C 1
ATOM 1271 O O . TYR A 1 161 ? -4.918 -25.812 -23.359 1 53.22 161 TYR A O 1
ATOM 1279 N N . GLY A 1 162 ? -4.445 -25.312 -25.469 1 57.25 162 GLY A N 1
ATOM 1280 C CA . GLY A 1 162 ? -5.258 -26.516 -25.578 1 57.25 162 GLY A CA 1
ATOM 1281 C C . GLY A 1 162 ? -5.914 -26.922 -24.281 1 57.25 162 GLY A C 1
ATOM 1282 O O . GLY A 1 162 ? -6.625 -26.125 -23.656 1 57.25 162 GLY A O 1
ATOM 1283 N N . ALA A 1 163 ? -5.594 -28.109 -23.797 1 66.88 163 ALA A N 1
ATOM 1284 C CA . ALA A 1 163 ? -6.137 -28.656 -22.562 1 66.88 163 ALA A CA 1
ATOM 1285 C C . ALA A 1 163 ? -5.293 -28.234 -21.359 1 66.88 163 ALA A C 1
ATOM 1287 O O . ALA A 1 163 ? -5.699 -28.422 -20.219 1 66.88 163 ALA A O 1
ATOM 1288 N N . PHE A 1 164 ? -4.25 -27.578 -21.672 1 79.12 164 PHE A N 1
ATOM 1289 C CA . PHE A 1 164 ? -3.354 -27.203 -20.594 1 79.12 164 PHE A CA 1
ATOM 1290 C C . PHE A 1 164 ? -3.623 -25.781 -20.141 1 79.12 164 PHE A C 1
ATOM 1292 O O . PHE A 1 164 ? -4.227 -24.984 -20.875 1 79.12 164 PHE A O 1
ATOM 1299 N N . PRO A 1 165 ? -3.199 -25.516 -18.891 1 83.19 165 PRO A N 1
ATOM 1300 C CA . PRO A 1 165 ? -3.381 -24.141 -18.422 1 83.19 165 PRO A CA 1
ATOM 1301 C C . PRO A 1 165 ? -2.732 -23.094 -19.328 1 83.19 165 PRO A C 1
ATOM 1303 O O . PRO A 1 165 ? -1.609 -23.297 -19.797 1 83.19 165 PRO A O 1
ATOM 1306 N N . ALA A 1 166 ? -3.395 -22.031 -19.609 1 74.31 166 ALA A N 1
ATOM 1307 C CA . ALA A 1 166 ? -2.934 -21 -20.531 1 74.31 166 ALA A CA 1
ATOM 1308 C C . ALA A 1 166 ? -1.677 -20.312 -20.016 1 74.31 166 ALA A C 1
ATOM 1310 O O . ALA A 1 166 ? -1.565 -20.047 -18.812 1 74.31 166 ALA A O 1
ATOM 1311 N N . GLY A 1 167 ? -0.791 -20.016 -20.984 1 79 167 GLY A N 1
ATOM 1312 C CA . GLY A 1 167 ? 0.422 -19.281 -20.656 1 79 167 GLY A CA 1
ATOM 1313 C C . GLY A 1 167 ? 1.595 -20.188 -20.328 1 79 167 GLY A C 1
ATOM 1314 O O . GLY A 1 167 ? 2.135 -20.859 -21.203 1 79 167 GLY A O 1
ATOM 1315 N N . ALA A 1 168 ? 1.898 -20.438 -19.125 1 82.94 168 ALA A N 1
ATOM 1316 C CA . ALA A 1 168 ? 3.023 -21.234 -18.656 1 82.94 168 ALA A CA 1
ATOM 1317 C C . ALA A 1 168 ? 2.541 -22.531 -18 1 82.94 168 ALA A C 1
ATOM 1319 O O . ALA A 1 168 ? 2.572 -22.656 -16.781 1 82.94 168 ALA A O 1
ATOM 1320 N N . PRO A 1 169 ? 2.195 -23.531 -18.891 1 87.25 169 PRO A N 1
ATOM 1321 C CA . PRO A 1 169 ? 1.507 -24.703 -18.359 1 87.25 169 PRO A CA 1
ATOM 1322 C C . PRO A 1 169 ? 2.404 -25.547 -17.453 1 87.25 169 PRO A C 1
ATOM 1324 O O . PRO A 1 169 ? 1.942 -26.094 -16.438 1 87.25 169 PRO A O 1
ATOM 1327 N N . ARG A 1 170 ? 3.688 -25.766 -17.781 1 89.5 170 ARG A N 1
ATOM 1328 C CA . ARG A 1 170 ? 4.57 -26.609 -16.984 1 89.5 170 ARG A CA 1
ATOM 1329 C C . ARG A 1 170 ? 4.766 -26.031 -15.594 1 89.5 170 ARG A C 1
ATOM 1331 O O . ARG A 1 170 ? 4.465 -26.688 -14.594 1 89.5 170 ARG A O 1
ATOM 1338 N N . PRO A 1 171 ? 5.164 -24.766 -15.531 1 94 171 PRO A N 1
ATOM 1339 C CA . PRO A 1 171 ? 5.309 -24.219 -14.172 1 94 171 PRO A CA 1
ATOM 1340 C C . PRO A 1 171 ? 3.977 -24.109 -13.438 1 94 171 PRO A C 1
ATOM 1342 O O . PRO A 1 171 ? 3.928 -24.281 -12.211 1 94 171 PRO A O 1
ATOM 1345 N N . THR A 1 172 ? 2.924 -23.812 -14.086 1 94.69 172 THR A N 1
ATOM 1346 C CA . THR A 1 172 ? 1.616 -23.688 -13.453 1 94.69 172 THR A CA 1
ATOM 1347 C C . THR A 1 172 ? 1.183 -25.016 -12.836 1 94.69 172 THR A C 1
ATOM 1349 O O . THR A 1 172 ? 0.814 -25.078 -11.664 1 94.69 172 THR A O 1
ATOM 1352 N N . LEU A 1 173 ? 1.299 -26.094 -13.617 1 93.94 173 LEU A N 1
ATOM 1353 C CA . LEU A 1 173 ? 0.897 -27.406 -13.125 1 93.94 173 LEU A CA 1
ATOM 1354 C C . LEU A 1 173 ? 1.851 -27.906 -12.039 1 93.94 173 LEU A C 1
ATOM 1356 O O . LEU A 1 173 ? 1.424 -28.531 -11.07 1 93.94 173 LEU A O 1
ATOM 1360 N N . ARG A 1 174 ? 3.088 -27.625 -12.25 1 96.56 174 ARG A N 1
ATOM 1361 C CA . ARG A 1 174 ? 4.059 -28.016 -11.234 1 96.56 174 ARG A CA 1
ATOM 1362 C C . ARG A 1 174 ? 3.758 -27.328 -9.906 1 96.56 174 ARG A C 1
ATOM 1364 O O . ARG A 1 174 ? 3.766 -27.969 -8.852 1 96.56 174 ARG A O 1
ATOM 1371 N N . LEU A 1 175 ? 3.523 -26.047 -9.953 1 98.25 175 LEU A N 1
ATOM 1372 C CA . LEU A 1 175 ? 3.193 -25.312 -8.727 1 98.25 175 LEU A CA 1
ATOM 1373 C C . LEU A 1 175 ? 1.936 -25.891 -8.086 1 98.25 175 LEU A C 1
ATOM 1375 O O . LEU A 1 175 ? 1.893 -26.078 -6.867 1 98.25 175 LEU A O 1
ATOM 1379 N N . ALA A 1 176 ? 0.946 -26.141 -8.852 1 98.19 176 ALA A N 1
ATOM 1380 C CA . ALA A 1 176 ? -0.275 -26.75 -8.32 1 98.19 176 ALA A CA 1
ATOM 1381 C C . ALA A 1 176 ? 0.023 -28.078 -7.625 1 98.19 176 ALA A C 1
ATOM 1383 O O . ALA A 1 176 ? -0.458 -28.312 -6.52 1 98.19 176 ALA A O 1
ATOM 1384 N N . TYR A 1 177 ? 0.813 -28.906 -8.297 1 97.88 177 TYR A N 1
ATOM 1385 C CA . TYR A 1 177 ? 1.246 -30.172 -7.727 1 97.88 177 TYR A CA 1
ATOM 1386 C C . TYR A 1 177 ? 1.948 -29.969 -6.391 1 97.88 177 TYR A C 1
ATOM 1388 O O . TYR A 1 177 ? 1.622 -30.625 -5.402 1 97.88 177 TYR A O 1
ATOM 1396 N N . GLU A 1 178 ? 2.859 -29 -6.336 1 97.94 178 GLU A N 1
ATOM 1397 C CA . GLU A 1 178 ? 3.641 -28.75 -5.129 1 97.94 178 GLU A CA 1
ATOM 1398 C C . GLU A 1 178 ? 2.762 -28.219 -4.004 1 97.94 178 GLU A C 1
ATOM 1400 O O . GLU A 1 178 ? 3.01 -28.5 -2.828 1 97.94 178 GLU A O 1
ATOM 1405 N N . ILE A 1 179 ? 1.813 -27.406 -4.301 1 98.12 179 ILE A N 1
ATOM 1406 C CA . ILE A 1 179 ? 0.874 -26.922 -3.303 1 98.12 179 ILE A CA 1
ATOM 1407 C C . ILE A 1 179 ? 0.127 -28.094 -2.67 1 98.12 179 ILE A C 1
ATOM 1409 O O . ILE A 1 179 ? 0.085 -28.219 -1.443 1 98.12 179 ILE A O 1
ATOM 1413 N N . VAL A 1 180 ? -0.404 -28.969 -3.502 1 97.62 180 VAL A N 1
ATOM 1414 C CA . VAL A 1 180 ? -1.171 -30.109 -2.992 1 97.62 180 VAL A CA 1
ATOM 1415 C C . VAL A 1 180 ? -0.269 -31 -2.152 1 97.62 180 VAL A C 1
ATOM 1417 O O . VAL A 1 180 ? -0.646 -31.422 -1.055 1 97.62 180 VAL A O 1
ATOM 1420 N N . LYS A 1 181 ? 0.917 -31.281 -2.674 1 96.19 181 LYS A N 1
ATOM 1421 C CA . LYS A 1 181 ? 1.848 -32.125 -1.933 1 96.19 181 LYS A CA 1
ATOM 1422 C C . LYS A 1 181 ? 2.221 -31.484 -0.595 1 96.19 181 LYS A C 1
ATOM 1424 O O . LYS A 1 181 ? 2.369 -32.188 0.409 1 96.19 181 LYS A O 1
ATOM 1429 N N . GLY A 1 182 ? 2.408 -30.156 -0.606 1 95.38 182 GLY A N 1
ATOM 1430 C CA . GLY A 1 182 ? 2.654 -29.469 0.648 1 95.38 182 GLY A CA 1
ATOM 1431 C C . GLY A 1 182 ? 1.501 -29.578 1.626 1 95.38 182 GLY A C 1
ATOM 1432 O O . GLY A 1 182 ? 1.71 -29.812 2.818 1 95.38 182 GLY A O 1
ATOM 1433 N N . LEU A 1 183 ? 0.333 -29.422 1.16 1 95.62 183 LEU A N 1
ATOM 1434 C CA . LEU A 1 183 ? -0.858 -29.531 1.996 1 95.62 183 LEU A CA 1
ATOM 1435 C C . LEU A 1 183 ? -1.004 -30.953 2.551 1 95.62 183 LEU A C 1
ATOM 1437 O O . LEU A 1 183 ? -1.329 -31.125 3.727 1 95.62 183 LEU A O 1
ATOM 1441 N N . GLN A 1 184 ? -0.74 -31.922 1.713 1 94.12 184 GLN A N 1
ATOM 1442 C CA . GLN A 1 184 ? -0.813 -33.312 2.133 1 94.12 184 GLN A CA 1
ATOM 1443 C C . GLN A 1 184 ? 0.202 -33.625 3.232 1 94.12 184 GLN A C 1
ATOM 1445 O O . GLN A 1 184 ? -0.056 -34.438 4.117 1 94.12 184 GLN A O 1
ATOM 1450 N N . ALA A 1 185 ? 1.242 -32.906 3.195 1 92.5 185 ALA A N 1
ATOM 1451 C CA . ALA A 1 185 ? 2.283 -33.094 4.203 1 92.5 185 ALA A CA 1
ATOM 1452 C C . ALA A 1 185 ? 1.968 -32.312 5.465 1 92.5 185 ALA A C 1
ATOM 1454 O O . ALA A 1 185 ? 2.697 -32.375 6.457 1 92.5 185 ALA A O 1
ATOM 1455 N N . GLY A 1 186 ? 0.917 -31.453 5.457 1 92.5 186 GLY A N 1
ATOM 1456 C CA . GLY A 1 186 ? 0.52 -30.656 6.605 1 92.5 186 GLY A CA 1
ATOM 1457 C C . GLY A 1 186 ? 1.347 -29.391 6.77 1 92.5 186 GLY A C 1
ATOM 1458 O O . GLY A 1 186 ? 1.436 -28.844 7.867 1 92.5 186 GLY A O 1
ATOM 1459 N N . ALA A 1 187 ? 1.937 -28.969 5.742 1 93.56 187 ALA A N 1
ATOM 1460 C CA . ALA A 1 187 ? 2.822 -27.812 5.816 1 93.56 187 ALA A CA 1
ATOM 1461 C C . ALA A 1 187 ? 2.031 -26.516 5.738 1 93.56 187 ALA A C 1
ATOM 1463 O O . ALA A 1 187 ? 1.02 -26.438 5.039 1 93.56 187 ALA A O 1
ATOM 1464 N N . GLU A 1 188 ? 2.514 -25.484 6.523 1 95.25 188 GLU A N 1
ATOM 1465 C CA . GLU A 1 188 ? 2.129 -24.109 6.234 1 95.25 188 GLU A CA 1
ATOM 1466 C C . GLU A 1 188 ? 2.836 -23.594 4.984 1 95.25 188 GLU A C 1
ATOM 1468 O O . GLU A 1 188 ? 4.062 -23.641 4.898 1 95.25 188 GLU A O 1
ATOM 1473 N N . LEU A 1 189 ? 2.074 -23.125 4.051 1 97.06 189 LEU A N 1
ATOM 1474 C CA . LEU A 1 189 ? 2.65 -22.812 2.748 1 97.06 189 LEU A CA 1
ATOM 1475 C C . LEU A 1 189 ? 2.783 -21.297 2.574 1 97.06 189 LEU A C 1
ATOM 1477 O O . LEU A 1 189 ? 1.854 -20.547 2.879 1 97.06 189 LEU A O 1
ATOM 1481 N N . TYR A 1 190 ? 3.916 -20.922 2.109 1 97.94 190 TYR A N 1
ATOM 1482 C CA . TYR A 1 190 ? 4.176 -19.562 1.655 1 97.94 190 TYR A CA 1
ATOM 1483 C C . TYR A 1 190 ? 4.418 -19.531 0.151 1 97.94 190 TYR A C 1
ATOM 1485 O O . TYR A 1 190 ? 5.441 -20.016 -0.331 1 97.94 190 TYR A O 1
ATOM 1493 N N . LEU A 1 191 ? 3.457 -19.031 -0.549 1 98.69 191 LEU A N 1
ATOM 1494 C CA . LEU A 1 191 ? 3.625 -18.812 -1.982 1 98.69 191 LEU A CA 1
ATOM 1495 C C . LEU A 1 191 ? 4.219 -17.438 -2.256 1 98.69 191 LEU A C 1
ATOM 1497 O O . LEU A 1 191 ? 3.576 -16.422 -1.998 1 98.69 191 LEU A O 1
ATOM 1501 N N . VAL A 1 192 ? 5.414 -17.406 -2.73 1 98.75 192 VAL A N 1
ATOM 1502 C CA . VAL A 1 192 ? 6.137 -16.156 -3.006 1 98.75 192 VAL A CA 1
ATOM 1503 C C . VAL A 1 192 ? 6.406 -16.047 -4.504 1 98.75 192 VAL A C 1
ATOM 1505 O O . VAL A 1 192 ? 6.957 -16.969 -5.117 1 98.75 192 VAL A O 1
ATOM 1508 N N . ALA A 1 193 ? 5.988 -14.93 -5.113 1 98.44 193 ALA A N 1
ATOM 1509 C CA . ALA A 1 193 ? 6.125 -14.859 -6.566 1 98.44 193 ALA A CA 1
ATOM 1510 C C . ALA A 1 193 ? 6.395 -13.43 -7.02 1 98.44 193 ALA A C 1
ATOM 1512 O O . ALA A 1 193 ? 6.031 -12.477 -6.336 1 98.44 193 ALA A O 1
ATOM 1513 N N . HIS A 1 194 ? 7.051 -13.375 -8.102 1 96.12 194 HIS A N 1
ATOM 1514 C CA . HIS A 1 194 ? 7.391 -12.094 -8.719 1 96.12 194 HIS A CA 1
ATOM 1515 C C . HIS A 1 194 ? 6.75 -11.961 -10.094 1 96.12 194 HIS A C 1
ATOM 1517 O O . HIS A 1 194 ? 6.812 -12.883 -10.906 1 96.12 194 HIS A O 1
ATOM 1523 N N . SER A 1 195 ? 6.156 -10.836 -10.383 1 92.06 195 SER A N 1
ATOM 1524 C CA . SER A 1 195 ? 5.695 -10.438 -11.703 1 92.06 195 SER A CA 1
ATOM 1525 C C . SER A 1 195 ? 4.859 -11.531 -12.359 1 92.06 195 SER A C 1
ATOM 1527 O O . SER A 1 195 ? 3.836 -11.945 -11.812 1 92.06 195 SER A O 1
ATOM 1529 N N . GLN A 1 196 ? 5.324 -12.125 -13.453 1 90.62 196 GLN A N 1
ATOM 1530 C CA . GLN A 1 196 ? 4.59 -13.188 -14.133 1 90.62 196 GLN A CA 1
ATOM 1531 C C . GLN A 1 196 ? 4.379 -14.383 -13.211 1 90.62 196 GLN A C 1
ATOM 1533 O O . GLN A 1 196 ? 3.359 -15.07 -13.305 1 90.62 196 GLN A O 1
ATOM 1538 N N . GLY A 1 197 ? 5.273 -14.594 -12.336 1 96.19 197 GLY A N 1
ATOM 1539 C CA . GLY A 1 197 ? 5.109 -15.672 -11.367 1 96.19 197 GLY A CA 1
ATOM 1540 C C . GLY A 1 197 ? 3.809 -15.586 -10.594 1 96.19 197 GLY A C 1
ATOM 1541 O O . GLY A 1 197 ? 3.254 -16.609 -10.188 1 96.19 197 GLY A O 1
ATOM 1542 N N . LEU A 1 198 ? 3.377 -14.391 -10.43 1 97.25 198 LEU A N 1
ATOM 1543 C CA . LEU A 1 198 ? 2.117 -14.211 -9.719 1 97.25 198 LEU A CA 1
ATOM 1544 C C . LEU A 1 198 ? 0.938 -14.648 -10.578 1 97.25 198 LEU A C 1
ATOM 1546 O O . LEU A 1 198 ? -0.063 -15.148 -10.062 1 97.25 198 LEU A O 1
ATOM 1550 N N . ILE A 1 199 ? 1.054 -14.438 -11.836 1 93.19 199 ILE A N 1
ATOM 1551 C CA . ILE A 1 199 ? 0.026 -14.914 -12.758 1 93.19 199 ILE A CA 1
ATOM 1552 C C . ILE A 1 199 ? -0.035 -16.438 -12.711 1 93.19 199 ILE A C 1
ATOM 1554 O O . ILE A 1 199 ? -1.114 -17.016 -12.57 1 93.19 199 ILE A O 1
ATOM 1558 N N . ILE A 1 200 ? 1.104 -17 -12.758 1 95 200 ILE A N 1
ATOM 1559 C CA . ILE A 1 200 ? 1.229 -18.453 -12.68 1 95 200 ILE A CA 1
ATOM 1560 C C . ILE A 1 200 ? 0.661 -18.953 -11.352 1 95 200 ILE A C 1
ATOM 1562 O O . ILE A 1 200 ? -0.096 -19.922 -11.32 1 95 200 ILE A O 1
ATOM 1566 N N . THR A 1 201 ? 1.002 -18.281 -10.312 1 98.44 201 THR A N 1
ATOM 1567 C CA . THR A 1 201 ? 0.552 -18.656 -8.977 1 98.44 201 THR A CA 1
ATOM 1568 C C . THR A 1 201 ? -0.967 -18.562 -8.867 1 98.44 201 THR A C 1
ATOM 1570 O O . THR A 1 201 ? -1.611 -19.453 -8.312 1 98.44 201 THR A O 1
ATOM 1573 N N . ALA A 1 202 ? -1.473 -17.484 -9.352 1 97.81 202 ALA A N 1
ATOM 1574 C CA . ALA A 1 202 ? -2.924 -17.312 -9.32 1 97.81 202 ALA A CA 1
ATOM 1575 C C . ALA A 1 202 ? -3.625 -18.453 -10.047 1 97.81 202 ALA A C 1
ATOM 1577 O O . ALA A 1 202 ? -4.574 -19.047 -9.523 1 97.81 202 ALA A O 1
ATOM 1578 N N . LEU A 1 203 ? -3.131 -18.781 -11.211 1 94.81 203 LEU A N 1
ATOM 1579 C CA . LEU A 1 203 ? -3.711 -19.875 -11.984 1 94.81 203 LEU A CA 1
ATOM 1580 C C . LEU A 1 203 ? -3.604 -21.203 -11.227 1 94.81 203 LEU A C 1
ATOM 1582 O O . LEU A 1 203 ? -4.582 -21.938 -11.117 1 94.81 203 LEU A O 1
ATOM 1586 N N . ALA A 1 204 ? -2.482 -21.469 -10.719 1 98 204 ALA A N 1
ATOM 1587 C CA . ALA A 1 204 ? -2.27 -22.688 -9.953 1 98 204 ALA A CA 1
ATOM 1588 C C . ALA A 1 204 ? -3.236 -22.781 -8.773 1 98 204 ALA A C 1
ATOM 1590 O O . ALA A 1 204 ? -3.787 -23.844 -8.492 1 98 204 ALA A O 1
ATOM 1591 N N . CYS A 1 205 ? -3.42 -21.672 -8.094 1 98.12 205 CYS A N 1
ATOM 1592 C CA . CYS A 1 205 ? -4.301 -21.656 -6.934 1 98.12 205 CYS A CA 1
ATOM 1593 C C . CYS A 1 205 ? -5.742 -21.938 -7.34 1 98.12 205 CYS A C 1
ATOM 1595 O O . CYS A 1 205 ? -6.48 -22.609 -6.609 1 98.12 205 CYS A O 1
ATOM 1597 N N . HIS A 1 206 ? -6.121 -21.438 -8.469 1 96.19 206 HIS A N 1
ATOM 1598 C CA . HIS A 1 206 ? -7.457 -21.734 -8.961 1 96.19 206 HIS A CA 1
ATOM 1599 C C . HIS A 1 206 ? -7.602 -23.219 -9.289 1 96.19 206 HIS A C 1
ATOM 1601 O O . HIS A 1 206 ? -8.648 -23.828 -9.023 1 96.19 206 HIS A O 1
ATOM 1607 N N . ILE A 1 207 ? -6.633 -23.766 -9.891 1 94.94 207 ILE A N 1
ATOM 1608 C CA . ILE A 1 207 ? -6.645 -25.188 -10.219 1 94.94 207 ILE A CA 1
ATOM 1609 C C . ILE A 1 207 ? -6.758 -26.016 -8.945 1 94.94 207 ILE A C 1
ATOM 1611 O O . ILE A 1 207 ? -7.59 -26.922 -8.852 1 94.94 207 ILE A O 1
ATOM 1615 N N . VAL A 1 208 ? -5.973 -25.734 -7.949 1 97.75 208 VAL A N 1
ATOM 1616 C CA . VAL A 1 208 ? -5.98 -26.469 -6.684 1 97.75 208 VAL A CA 1
ATOM 1617 C C . VAL A 1 208 ? -7.336 -26.297 -6.004 1 97.75 208 VAL A C 1
ATOM 1619 O O . VAL A 1 208 ? -7.895 -27.266 -5.477 1 97.75 208 VAL A O 1
ATOM 1622 N N . ARG A 1 209 ? -7.777 -25.047 -6.012 1 97.25 209 ARG A N 1
ATOM 1623 C CA . ARG A 1 209 ? -9.094 -24.797 -5.426 1 97.25 209 ARG A CA 1
ATOM 1624 C C . ARG A 1 209 ? -10.148 -25.703 -6.055 1 97.25 209 ARG A C 1
ATOM 1626 O O . ARG A 1 209 ? -10.922 -26.344 -5.348 1 97.25 209 ARG A O 1
ATOM 1633 N N . GLN A 1 210 ? -10.148 -25.797 -7.359 1 93.56 210 GLN A N 1
ATOM 1634 C CA . GLN A 1 210 ? -11.117 -26.625 -8.07 1 93.56 210 GLN A CA 1
ATOM 1635 C C . GLN A 1 210 ? -10.922 -28.094 -7.742 1 93.56 210 GLN A C 1
ATOM 1637 O O . GLN A 1 210 ? -11.898 -28.844 -7.598 1 93.56 210 GLN A O 1
ATOM 1642 N N . PHE A 1 211 ? -9.734 -28.547 -7.586 1 95.5 211 PHE A N 1
ATOM 1643 C CA . PHE A 1 211 ? -9.383 -29.938 -7.32 1 95.5 211 PHE A CA 1
ATOM 1644 C C . PHE A 1 211 ? -9.852 -30.344 -5.93 1 95.5 211 PHE A C 1
ATOM 1646 O O . PHE A 1 211 ? -10.289 -31.484 -5.734 1 95.5 211 PHE A O 1
ATOM 1653 N N . LEU A 1 212 ? -9.805 -29.453 -5.035 1 95.81 212 LEU A N 1
ATOM 1654 C CA . LEU A 1 212 ? -10.047 -29.812 -3.648 1 95.81 212 LEU A CA 1
ATOM 1655 C C . LEU A 1 212 ? -11.461 -29.453 -3.225 1 95.81 212 LEU A C 1
ATOM 1657 O O . LEU A 1 212 ? -11.875 -29.734 -2.1 1 95.81 212 LEU A O 1
ATOM 1661 N N . LEU A 1 213 ? -12.117 -28.766 -4.09 1 91.5 213 LEU A N 1
ATOM 1662 C CA . LEU A 1 213 ? -13.508 -28.484 -3.744 1 91.5 213 LEU A CA 1
ATOM 1663 C C . LEU A 1 213 ? -14.234 -29.75 -3.326 1 91.5 213 LEU A C 1
ATOM 1665 O O . LEU A 1 213 ? -13.961 -30.828 -3.863 1 91.5 213 LEU A O 1
ATOM 1669 N N . PRO A 1 214 ? -15.102 -29.578 -2.271 1 91.62 214 PRO A N 1
ATOM 1670 C CA . PRO A 1 214 ? -15.625 -28.359 -1.668 1 91.62 214 PRO A CA 1
ATOM 1671 C C . PRO A 1 214 ? -14.773 -27.859 -0.5 1 91.62 214 PRO A C 1
ATOM 1673 O O . PRO A 1 214 ? -15.133 -26.891 0.169 1 91.62 214 PRO A O 1
ATOM 1676 N N . GLN A 1 215 ? -13.656 -28.516 -0.289 1 91 215 GLN A N 1
ATOM 1677 C CA . GLN A 1 215 ? -12.789 -28.141 0.828 1 91 215 GLN A CA 1
ATOM 1678 C C . GLN A 1 215 ? -11.977 -26.891 0.501 1 91 215 GLN A C 1
ATOM 1680 O O . GLN A 1 215 ? -11.094 -26.922 -0.358 1 91 215 GLN A O 1
ATOM 1685 N N . THR A 1 216 ? -12.273 -25.812 1.23 1 92.38 216 THR A N 1
ATOM 1686 C CA . THR A 1 216 ? -11.539 -24.578 0.979 1 92.38 216 THR A CA 1
ATOM 1687 C C . THR A 1 216 ? -10.703 -24.188 2.195 1 92.38 216 THR A C 1
ATOM 1689 O O . THR A 1 216 ? -9.953 -23.203 2.152 1 92.38 216 THR A O 1
ATOM 1692 N N . LYS A 1 217 ? -10.719 -24.906 3.246 1 93.44 217 LYS A N 1
ATOM 1693 C CA . LYS A 1 217 ? -10.07 -24.562 4.508 1 93.44 217 LYS A CA 1
ATOM 1694 C C . LYS A 1 217 ? -8.555 -24.594 4.375 1 93.44 217 LYS A C 1
ATOM 1696 O O . LYS A 1 217 ? -7.84 -23.984 5.18 1 93.44 217 LYS A O 1
ATOM 1701 N N . TRP A 1 218 ? -8.102 -25.375 3.348 1 93.88 218 TRP A N 1
ATOM 1702 C CA . TRP A 1 218 ? -6.66 -25.453 3.141 1 93.88 218 TRP A CA 1
ATOM 1703 C C . TRP A 1 218 ? -6.066 -24.078 2.889 1 93.88 218 TRP A C 1
ATOM 1705 O O . TRP A 1 218 ? -4.898 -23.828 3.207 1 93.88 218 TRP A O 1
ATOM 1715 N N . MET A 1 219 ? -6.82 -23.172 2.393 1 94.06 219 MET A N 1
ATOM 1716 C CA . MET A 1 219 ? -6.336 -21.828 2.041 1 94.06 219 MET A CA 1
ATOM 1717 C C . MET A 1 219 ? -6.066 -21 3.291 1 94.06 219 MET A C 1
ATOM 1719 O O . MET A 1 219 ? -5.375 -19.984 3.229 1 94.06 219 MET A O 1
ATOM 1723 N N . GLU A 1 220 ? -6.512 -21.406 4.465 1 92.44 220 GLU A N 1
ATOM 1724 C CA . GLU A 1 220 ? -6.234 -20.719 5.723 1 92.44 220 GLU A CA 1
ATOM 1725 C C . GLU A 1 220 ? -4.777 -20.906 6.141 1 92.44 220 GLU A C 1
ATOM 1727 O O . GLU A 1 220 ? -4.266 -20.156 6.965 1 92.44 220 GLU A O 1
ATOM 1732 N N . THR A 1 221 ? -4.145 -21.906 5.57 1 93.31 221 THR A N 1
ATOM 1733 C CA . THR A 1 221 ? -2.758 -22.188 5.926 1 93.31 221 THR A CA 1
ATOM 1734 C C . THR A 1 221 ? -1.813 -21.766 4.805 1 93.31 221 THR A C 1
ATOM 1736 O O . THR A 1 221 ? -0.64 -22.141 4.801 1 93.31 221 THR A O 1
ATOM 1739 N N . VAL A 1 222 ? -2.305 -21.062 3.859 1 96.94 222 VAL A N 1
ATOM 1740 C CA . VAL A 1 222 ? -1.517 -20.594 2.723 1 96.94 222 VAL A CA 1
ATOM 1741 C C . VAL A 1 222 ? -1.387 -19.078 2.777 1 96.94 222 VAL A C 1
ATOM 1743 O O . VAL A 1 222 ? -2.377 -18.375 2.982 1 96.94 222 VAL A O 1
ATOM 1746 N N . HIS A 1 223 ? -0.189 -18.594 2.678 1 97.56 223 HIS A N 1
ATOM 1747 C CA . HIS A 1 223 ? 0.105 -17.172 2.582 1 97.56 223 HIS A CA 1
ATOM 1748 C C . HIS A 1 223 ? 0.711 -16.828 1.227 1 97.56 223 HIS A C 1
ATOM 1750 O O . HIS A 1 223 ? 1.643 -17.5 0.769 1 97.56 223 HIS A O 1
ATOM 1756 N N . LEU A 1 224 ? 0.111 -15.828 0.615 1 98.5 224 LEU A N 1
ATOM 1757 C CA . LEU A 1 224 ? 0.642 -15.398 -0.675 1 98.5 224 LEU A CA 1
ATOM 1758 C C . LEU A 1 224 ? 1.33 -14.047 -0.56 1 98.5 224 LEU A C 1
ATOM 1760 O O . LEU A 1 224 ? 0.726 -13.078 -0.094 1 98.5 224 LEU A O 1
ATOM 1764 N N . ILE A 1 225 ? 2.57 -14.023 -0.881 1 98.56 225 ILE A N 1
ATOM 1765 C CA . ILE A 1 225 ? 3.373 -12.805 -0.913 1 98.56 225 ILE A CA 1
ATOM 1766 C C . ILE A 1 225 ? 3.838 -12.523 -2.342 1 98.56 225 ILE A C 1
ATOM 1768 O O . ILE A 1 225 ? 4.613 -13.297 -2.908 1 98.56 225 ILE A O 1
ATOM 1772 N N . GLY A 1 226 ? 3.355 -11.461 -2.932 1 98.25 226 GLY A N 1
ATOM 1773 C CA . GLY A 1 226 ? 3.768 -11.07 -4.27 1 98.25 226 GLY A CA 1
ATOM 1774 C C . GLY A 1 226 ? 4.555 -9.773 -4.297 1 98.25 226 GLY A C 1
ATOM 1775 O O . GLY A 1 226 ? 4.211 -8.812 -3.596 1 98.25 226 GLY A O 1
ATOM 1776 N N . TYR A 1 227 ? 5.629 -9.766 -4.992 1 97.56 227 TYR A N 1
ATOM 1777 C CA . TYR A 1 227 ? 6.363 -8.516 -5.184 1 97.56 227 TYR A CA 1
ATOM 1778 C C . TYR A 1 227 ? 6.523 -8.203 -6.664 1 97.56 227 TYR A C 1
ATOM 1780 O O . TYR A 1 227 ? 6.668 -9.109 -7.488 1 97.56 227 TYR A O 1
ATOM 1788 N N . GLY A 1 228 ? 6.402 -6.883 -7.043 1 93.44 228 GLY A N 1
ATOM 1789 C CA . GLY A 1 228 ? 6.262 -6.523 -8.445 1 93.44 228 GLY A CA 1
ATOM 1790 C C . GLY A 1 228 ? 5.059 -7.164 -9.109 1 93.44 228 GLY A C 1
ATOM 1791 O O . GLY A 1 228 ? 5.191 -7.84 -10.133 1 93.44 228 GLY A O 1
ATOM 1792 N N . PRO A 1 229 ? 3.945 -6.922 -8.5 1 93.31 229 PRO A N 1
ATOM 1793 C CA . PRO A 1 229 ? 2.791 -7.738 -8.875 1 93.31 229 PRO A CA 1
ATOM 1794 C C . PRO A 1 229 ? 2.27 -7.418 -10.273 1 93.31 229 PRO A C 1
ATOM 1796 O O . PRO A 1 229 ? 2.197 -6.246 -10.656 1 93.31 229 PRO A O 1
ATOM 1799 N N . ALA A 1 230 ? 1.866 -8.461 -10.938 1 88.25 230 ALA A N 1
ATOM 1800 C CA . ALA A 1 230 ? 1.258 -8.375 -12.266 1 88.25 230 ALA A CA 1
ATOM 1801 C C . ALA A 1 230 ? -0.181 -8.883 -12.242 1 88.25 230 ALA A C 1
ATOM 1803 O O . ALA A 1 230 ? -0.701 -9.336 -13.266 1 88.25 230 ALA A O 1
ATOM 1804 N N . ILE A 1 231 ? -0.73 -8.922 -11.078 1 91.69 231 ILE A N 1
ATOM 1805 C CA . ILE A 1 231 ? -2.098 -9.414 -10.961 1 91.69 231 ILE A CA 1
ATOM 1806 C C . ILE A 1 231 ? -2.936 -8.43 -10.148 1 91.69 231 ILE A C 1
ATOM 1808 O O . ILE A 1 231 ? -2.391 -7.555 -9.469 1 91.69 231 ILE A O 1
ATOM 1812 N N . PHE A 1 232 ? -4.223 -8.641 -10.242 1 88.56 232 PHE A N 1
ATOM 1813 C CA . PHE A 1 232 ? -5.199 -8.055 -9.328 1 88.56 232 PHE A CA 1
ATOM 1814 C C . PHE A 1 232 ? -5.605 -9.055 -8.258 1 88.56 232 PHE A C 1
ATOM 1816 O O . PHE A 1 232 ? -5.43 -10.266 -8.43 1 88.56 232 PHE A O 1
ATOM 1823 N N . PHE A 1 233 ? -6.145 -8.516 -7.215 1 92.69 233 PHE A N 1
ATOM 1824 C CA . PHE A 1 233 ? -6.645 -9.414 -6.18 1 92.69 233 PHE A CA 1
ATOM 1825 C C . PHE A 1 233 ? -7.781 -10.273 -6.711 1 92.69 233 PHE A C 1
ATOM 1827 O O . PHE A 1 233 ? -7.926 -11.438 -6.324 1 92.69 233 PHE A O 1
ATOM 1834 N N . ALA A 1 234 ? -8.516 -9.742 -7.645 1 89.5 234 ALA A N 1
ATOM 1835 C CA . ALA A 1 234 ? -9.641 -10.453 -8.242 1 89.5 234 ALA A CA 1
ATOM 1836 C C . ALA A 1 234 ? -9.164 -11.664 -9.039 1 89.5 234 ALA A C 1
ATOM 1838 O O . ALA A 1 234 ? -9.945 -12.555 -9.359 1 89.5 234 ALA A O 1
ATOM 1839 N N . ASP A 1 235 ? -7.895 -11.68 -9.406 1 92.06 235 ASP A N 1
ATOM 1840 C CA . ASP A 1 235 ? -7.312 -12.805 -10.141 1 92.06 235 ASP A CA 1
ATOM 1841 C C . ASP A 1 235 ? -7.156 -14.023 -9.234 1 92.06 235 ASP A C 1
ATOM 1843 O O . ASP A 1 235 ? -6.922 -15.133 -9.711 1 92.06 235 ASP A O 1
ATOM 1847 N N . LEU A 1 236 ? -7.25 -13.805 -7.953 1 96.25 236 LEU A N 1
ATOM 1848 C CA . LEU A 1 236 ? -7.039 -14.883 -6.984 1 96.25 236 LEU A CA 1
ATOM 1849 C C . LEU A 1 236 ? -8.375 -15.469 -6.531 1 96.25 236 LEU A C 1
ATOM 1851 O O . LEU A 1 236 ? -9.398 -14.797 -6.566 1 96.25 236 LEU A O 1
ATOM 1855 N N . PRO A 1 237 ? -8.328 -16.812 -6.168 1 95.62 237 PRO A N 1
ATOM 1856 C CA . PRO A 1 237 ? -9.516 -17.297 -5.461 1 95.62 237 PRO A CA 1
ATOM 1857 C C . PRO A 1 237 ? -9.922 -16.391 -4.301 1 95.62 237 PRO A C 1
ATOM 1859 O O . PRO A 1 237 ? -9.062 -15.883 -3.578 1 95.62 237 PRO A O 1
ATOM 1862 N N . PRO A 1 238 ? -11.18 -16.203 -4.102 1 93.81 238 PRO A N 1
ATOM 1863 C CA . PRO A 1 238 ? -11.656 -15.266 -3.082 1 93.81 238 PRO A CA 1
ATOM 1864 C C . PRO A 1 238 ? -11.117 -15.586 -1.689 1 93.81 238 PRO A C 1
ATOM 1866 O O . PRO A 1 238 ? -10.805 -14.68 -0.917 1 93.81 238 PRO A O 1
ATOM 1869 N N . GLU A 1 239 ? -10.961 -16.828 -1.351 1 94.69 239 GLU A N 1
ATOM 1870 C CA . GLU A 1 239 ? -10.539 -17.234 -0.016 1 94.69 239 GLU A CA 1
ATOM 1871 C C . GLU A 1 239 ? -9.078 -16.891 0.231 1 94.69 239 GLU A C 1
ATOM 1873 O O . GLU A 1 239 ? -8.641 -16.797 1.381 1 94.69 239 GLU A O 1
ATOM 1878 N N . LEU A 1 240 ? -8.367 -16.688 -0.859 1 96.88 240 LEU A N 1
ATOM 1879 C CA . LEU A 1 240 ? -6.934 -16.453 -0.725 1 96.88 240 LEU A CA 1
ATOM 1880 C C . LEU A 1 240 ? -6.637 -14.953 -0.699 1 96.88 240 LEU A C 1
ATOM 1882 O O . LEU A 1 240 ? -5.531 -14.539 -0.338 1 96.88 240 LEU A O 1
ATOM 1886 N N . GLN A 1 241 ? -7.566 -14.195 -1.112 1 96.06 241 GLN A N 1
ATOM 1887 C CA . GLN A 1 241 ? -7.367 -12.758 -1.248 1 96.06 241 GLN A CA 1
ATOM 1888 C C . GLN A 1 241 ? -6.988 -12.125 0.089 1 96.06 241 GLN A C 1
ATOM 1890 O O . GLN A 1 241 ? -5.996 -11.398 0.179 1 96.06 241 GLN A O 1
ATOM 1895 N N . PRO A 1 242 ? -7.656 -12.492 1.237 1 94.31 242 PRO A N 1
ATOM 1896 C CA . PRO A 1 242 ? -7.277 -11.883 2.518 1 94.31 242 PRO A CA 1
ATOM 1897 C C . PRO A 1 242 ? -5.969 -12.445 3.068 1 94.31 242 PRO A C 1
ATOM 1899 O O . PRO A 1 242 ? -5.48 -11.977 4.102 1 94.31 242 PRO A O 1
ATOM 1902 N N . ARG A 1 243 ? -5.402 -13.422 2.377 1 96.44 243 ARG A N 1
ATOM 1903 C CA . ARG A 1 243 ? -4.145 -14.039 2.787 1 96.44 243 ARG A CA 1
ATOM 1904 C C . ARG A 1 243 ? -3.004 -13.633 1.862 1 96.44 243 ARG A C 1
ATOM 1906 O O . ARG A 1 243 ? -1.963 -14.289 1.821 1 96.44 243 ARG A O 1
ATOM 1913 N N . THR A 1 244 ? -3.277 -12.57 1.169 1 97.81 244 THR A N 1
ATOM 1914 C CA . THR A 1 244 ? -2.322 -12.109 0.167 1 97.81 244 THR A CA 1
ATOM 1915 C C . THR A 1 244 ? -1.819 -10.711 0.504 1 97.81 244 THR A C 1
ATOM 1917 O O . THR A 1 244 ? -2.604 -9.836 0.878 1 97.81 244 THR A O 1
ATOM 1920 N N . ILE A 1 245 ? -0.572 -10.523 0.501 1 97.75 245 ILE A N 1
ATOM 1921 C CA . ILE A 1 245 ? 0.065 -9.211 0.596 1 97.75 245 ILE A CA 1
ATOM 1922 C C . ILE A 1 245 ? 0.94 -8.977 -0.632 1 97.75 245 ILE A C 1
ATOM 1924 O O . ILE A 1 245 ? 1.766 -9.82 -0.987 1 97.75 245 ILE A O 1
ATOM 1928 N N . LEU A 1 246 ? 0.708 -7.867 -1.321 1 97.38 246 LEU A N 1
ATOM 1929 C CA . LEU A 1 246 ? 1.498 -7.496 -2.49 1 97.38 246 LEU A CA 1
ATOM 1930 C C . LEU A 1 246 ? 2.414 -6.32 -2.176 1 97.38 246 LEU A C 1
ATOM 1932 O O . LEU A 1 246 ? 2.021 -5.395 -1.463 1 97.38 246 LEU A O 1
ATOM 1936 N N . ILE A 1 247 ? 3.609 -6.391 -2.637 1 97.19 247 ILE A N 1
ATOM 1937 C CA . ILE A 1 247 ? 4.598 -5.332 -2.453 1 97.19 247 ILE A CA 1
ATOM 1938 C C . ILE A 1 247 ? 4.961 -4.727 -3.809 1 97.19 247 ILE A C 1
ATOM 1940 O O . ILE A 1 247 ? 5.281 -5.449 -4.754 1 97.19 247 ILE A O 1
ATOM 1944 N N . GLN A 1 248 ? 4.914 -3.443 -3.914 1 93.81 248 GLN A N 1
ATOM 1945 C CA . GLN A 1 248 ? 5.188 -2.717 -5.148 1 93.81 248 GLN A CA 1
ATOM 1946 C C . GLN A 1 248 ? 5.957 -1.429 -4.871 1 93.81 248 GLN A C 1
ATOM 1948 O O . GLN A 1 248 ? 5.676 -0.731 -3.895 1 93.81 248 GLN A O 1
ATOM 1953 N N . HIS A 1 249 ? 6.973 -1.229 -5.688 1 93.12 249 HIS A N 1
ATOM 1954 C CA . HIS A 1 249 ? 7.602 0.085 -5.633 1 93.12 249 HIS A CA 1
ATOM 1955 C C . HIS A 1 249 ? 6.789 1.117 -6.406 1 93.12 249 HIS A C 1
ATOM 1957 O O . HIS A 1 249 ? 6.246 0.813 -7.473 1 93.12 249 HIS A O 1
ATOM 1963 N N . ARG A 1 250 ? 6.816 2.314 -5.945 1 88 250 ARG A N 1
ATOM 1964 C CA . ARG A 1 250 ? 6.047 3.395 -6.555 1 88 250 ARG A CA 1
ATOM 1965 C C . ARG A 1 250 ? 6.445 3.596 -8.016 1 88 250 ARG A C 1
ATOM 1967 O O . ARG A 1 250 ? 5.602 3.918 -8.852 1 88 250 ARG A O 1
ATOM 1974 N N . GLN A 1 251 ? 7.637 3.391 -8.344 1 81.44 251 GLN A N 1
ATOM 1975 C CA . GLN A 1 251 ? 8.156 3.664 -9.68 1 81.44 251 GLN A CA 1
ATOM 1976 C C . GLN A 1 251 ? 8.188 2.396 -10.531 1 81.44 251 GLN A C 1
ATOM 1978 O O . GLN A 1 251 ? 8.836 2.361 -11.578 1 81.44 251 GLN A O 1
ATOM 1983 N N . ASP A 1 252 ? 7.621 1.354 -10.062 1 85.62 252 ASP A N 1
ATOM 1984 C CA . ASP A 1 252 ? 7.5 0.13 -10.852 1 85.62 252 ASP A CA 1
ATOM 1985 C C . ASP A 1 252 ? 6.375 0.249 -11.883 1 85.62 252 ASP A C 1
ATOM 1987 O O . ASP A 1 252 ? 5.223 -0.079 -11.594 1 85.62 252 ASP A O 1
ATOM 1991 N N . VAL A 1 253 ? 6.68 0.574 -13.008 1 72.75 253 VAL A N 1
ATOM 1992 C CA . VAL A 1 253 ? 5.719 0.891 -14.055 1 72.75 253 VAL A CA 1
ATOM 1993 C C . VAL A 1 253 ? 5.055 -0.391 -14.555 1 72.75 253 VAL A C 1
ATOM 1995 O O . VAL A 1 253 ? 3.873 -0.385 -14.914 1 72.75 253 VAL A O 1
ATOM 1998 N N . VAL A 1 254 ? 5.785 -1.409 -14.531 1 76.5 254 VAL A N 1
ATOM 1999 C CA . VAL A 1 254 ? 5.246 -2.678 -15.008 1 76.5 254 VAL A CA 1
ATOM 2000 C C . VAL A 1 254 ? 4.129 -3.145 -14.078 1 76.5 254 VAL A C 1
ATOM 2002 O O . VAL A 1 254 ? 3.027 -3.465 -14.539 1 76.5 254 VAL A O 1
ATOM 2005 N N . ALA A 1 255 ? 4.418 -3.172 -12.859 1 82.25 255 ALA A N 1
ATOM 2006 C CA . ALA A 1 255 ? 3.402 -3.557 -11.891 1 82.25 255 ALA A CA 1
ATOM 2007 C C . ALA A 1 255 ? 2.195 -2.625 -11.961 1 82.25 255 ALA A C 1
ATOM 2009 O O . ALA A 1 255 ? 1.05 -3.078 -11.891 1 82.25 255 ALA A O 1
ATOM 2010 N N . GLU A 1 256 ? 2.475 -1.403 -12.062 1 76.81 256 GLU A N 1
ATOM 2011 C CA . GLU A 1 256 ? 1.392 -0.427 -12.133 1 76.81 256 GLU A CA 1
ATOM 2012 C C . GLU A 1 256 ? 0.505 -0.674 -13.352 1 76.81 256 GLU A C 1
ATOM 2014 O O . GLU A 1 256 ? -0.722 -0.606 -13.258 1 76.81 256 GLU A O 1
ATOM 2019 N N . THR A 1 257 ? 1.062 -0.989 -14.367 1 67.31 257 THR A N 1
ATOM 2020 C CA . THR A 1 257 ? 0.342 -1.172 -15.625 1 67.31 257 THR A CA 1
ATOM 2021 C C . THR A 1 257 ? -0.491 -2.451 -15.586 1 67.31 257 THR A C 1
ATOM 2023 O O . THR A 1 257 ? -1.635 -2.465 -16.047 1 67.31 257 THR A O 1
ATOM 2026 N N . LEU A 1 258 ? 0.043 -3.422 -15.016 1 68.31 258 LEU A N 1
ATOM 2027 C CA . LEU A 1 258 ? -0.589 -4.734 -15.109 1 68.31 258 LEU A CA 1
ATOM 2028 C C . LEU A 1 258 ? -1.518 -4.977 -13.922 1 68.31 258 LEU A C 1
ATOM 2030 O O . LEU A 1 258 ? -2.277 -5.945 -13.914 1 68.31 258 LEU A O 1
ATOM 2034 N N . SER A 1 259 ? -1.457 -4.086 -13.008 1 67.06 259 SER A N 1
ATOM 2035 C CA . SER A 1 259 ? -2.227 -4.367 -11.805 1 67.06 259 SER A CA 1
ATOM 2036 C C . SER A 1 259 ? -3.123 -3.191 -11.43 1 67.06 259 SER A C 1
ATOM 2038 O O . SER A 1 259 ? -3.715 -3.172 -10.352 1 67.06 259 SER A O 1
ATOM 2040 N N . ASN A 1 260 ? -3.082 -2.029 -12.164 1 58.31 260 ASN A N 1
ATOM 2041 C CA . ASN A 1 260 ? -3.924 -0.883 -11.836 1 58.31 260 ASN A CA 1
ATOM 2042 C C . ASN A 1 260 ? -5.066 -0.728 -12.836 1 58.31 260 ASN A C 1
ATOM 2044 O O . ASN A 1 260 ? -4.973 0.064 -13.773 1 58.31 260 ASN A O 1
ATOM 2048 N N . LEU A 1 261 ? -5.789 -1.693 -13.25 1 51.44 261 LEU A N 1
ATOM 2049 C CA . LEU A 1 261 ? -6.82 -1.531 -14.273 1 51.44 261 LEU A CA 1
ATOM 2050 C C . LEU A 1 261 ? -8.016 -0.766 -13.719 1 51.44 261 LEU A C 1
ATOM 2052 O O . LEU A 1 261 ? -8.859 -1.341 -13.031 1 51.44 261 LEU A O 1
ATOM 2056 N N . ARG A 1 262 ? -7.758 0.494 -13.258 1 43.72 262 ARG A N 1
ATOM 2057 C CA . ARG A 1 262 ? -8.945 1.271 -12.914 1 43.72 262 ARG A CA 1
ATOM 2058 C C . ARG A 1 262 ? -9.656 1.764 -14.164 1 43.72 262 ARG A C 1
ATOM 2060 O O . ARG A 1 262 ? -9.016 2.203 -15.117 1 43.72 262 ARG A O 1
ATOM 2067 N N . ASN A 1 263 ? -11.117 1.646 -14.148 1 42.59 263 ASN A N 1
ATOM 2068 C CA . ASN A 1 263 ? -12.125 2.283 -14.984 1 42.59 263 ASN A CA 1
ATOM 2069 C C . ASN A 1 263 ? -12.023 1.823 -16.438 1 42.59 263 ASN A C 1
ATOM 2071 O O . ASN A 1 263 ? -12.539 2.482 -17.344 1 42.59 263 ASN A O 1
ATOM 2075 N N . VAL A 1 264 ? -11.094 1.253 -16.734 1 38.75 264 VAL A N 1
ATOM 2076 C CA . VAL A 1 264 ? -11.133 0.95 -18.172 1 38.75 264 VAL A CA 1
ATOM 2077 C C . VAL A 1 264 ? -11.672 -0.463 -18.375 1 38.75 264 VAL A C 1
ATOM 2079 O O . VAL A 1 264 ? -11.508 -1.332 -17.516 1 38.75 264 VAL A O 1
ATOM 2082 N N . ASP A 1 265 ? -12.695 -0.502 -19.094 1 40.69 265 ASP A N 1
ATOM 2083 C CA . ASP A 1 265 ? -13.055 -1.824 -19.594 1 40.69 265 ASP A CA 1
ATOM 2084 C C . ASP A 1 265 ? -11.82 -2.723 -19.688 1 40.69 265 ASP A C 1
ATOM 2086 O O . ASP A 1 265 ? -10.938 -2.482 -20.516 1 40.69 265 ASP A O 1
ATOM 2090 N N . LEU A 1 266 ? -11.516 -3.289 -18.578 1 41.59 266 LEU A N 1
ATOM 2091 C CA . LEU A 1 266 ? -10.328 -4.09 -18.328 1 41.59 266 LEU A CA 1
ATOM 2092 C C . LEU A 1 266 ? -9.852 -4.77 -19.609 1 41.59 266 LEU A C 1
ATOM 2094 O O . LEU A 1 266 ? -8.656 -4.75 -19.922 1 41.59 266 LEU A O 1
ATOM 2098 N N . TRP A 1 267 ? -10.836 -5.332 -20.125 1 42.97 267 TRP A N 1
ATOM 2099 C CA . TRP A 1 267 ? -10.5 -6.145 -21.297 1 42.97 267 TRP A CA 1
ATOM 2100 C C . TRP A 1 267 ? -10.016 -5.27 -22.453 1 42.97 267 TRP A C 1
ATOM 2102 O O . TRP A 1 267 ? -9 -5.57 -23.078 1 42.97 267 TRP A O 1
ATOM 2112 N N . THR A 1 268 ? -10.789 -4.266 -22.609 1 45.72 268 THR A N 1
ATOM 2113 C CA . THR A 1 268 ? -10.383 -3.352 -23.672 1 45.72 268 THR A CA 1
ATOM 2114 C C . THR A 1 268 ? -9.047 -2.695 -23.328 1 45.72 268 THR A C 1
ATOM 2116 O O . THR A 1 268 ? -8.195 -2.527 -24.219 1 45.72 268 THR A O 1
ATOM 2119 N N . SER A 1 269 ? -8.875 -2.482 -22.203 1 45.09 269 SER A N 1
ATOM 2120 C CA . SER A 1 269 ? -7.641 -1.857 -21.75 1 45.09 269 SER A CA 1
ATOM 2121 C C . SER A 1 269 ? -6.477 -2.842 -21.781 1 45.09 269 SER A C 1
ATOM 2123 O O . SER A 1 269 ? -5.375 -2.488 -22.203 1 45.09 269 SER A O 1
ATOM 2125 N N . LEU A 1 270 ? -6.824 -3.979 -21.297 1 44.41 270 LEU A N 1
ATOM 2126 C CA . LEU A 1 270 ? -5.809 -5.016 -21.422 1 44.41 270 LEU A CA 1
ATOM 2127 C C . LEU A 1 270 ? -5.395 -5.207 -22.875 1 44.41 270 LEU A C 1
ATOM 2129 O O . LEU A 1 270 ? -4.211 -5.367 -23.172 1 44.41 270 LEU A O 1
ATOM 2133 N N . GLN A 1 271 ? -6.465 -5.078 -23.578 1 43.09 271 GLN A N 1
ATOM 2134 C CA . GLN A 1 271 ? -6.199 -5.188 -25.016 1 43.09 271 GLN A CA 1
ATOM 2135 C C . GLN A 1 271 ? -5.34 -4.031 -25.5 1 43.09 271 GLN A C 1
ATOM 2137 O O . GLN A 1 271 ? -4.363 -4.238 -26.234 1 43.09 271 GLN A O 1
ATOM 2142 N N . THR A 1 272 ? -5.785 -2.895 -25.047 1 46.94 272 THR A N 1
ATOM 2143 C CA . THR A 1 272 ? -5.059 -1.703 -25.469 1 46.94 272 THR A CA 1
ATOM 2144 C C . THR A 1 272 ? -3.652 -1.683 -24.891 1 46.94 272 THR A C 1
ATOM 2146 O O . THR A 1 272 ? -2.688 -1.352 -25.578 1 46.94 272 THR A O 1
ATOM 2149 N N . GLN A 1 273 ? -3.586 -2.068 -23.719 1 44.53 273 GLN A N 1
ATOM 2150 C CA . GLN A 1 273 ? -2.283 -2.082 -23.062 1 44.53 273 GLN A CA 1
ATOM 2151 C C . GLN A 1 273 ? -1.381 -3.162 -23.641 1 44.53 273 GLN A C 1
ATOM 2153 O O . GLN A 1 273 ? -0.178 -2.949 -23.812 1 44.53 273 GLN A O 1
ATOM 2158 N N . MET A 1 274 ? -2.035 -4.207 -23.875 1 45.88 274 MET A N 1
ATOM 2159 C CA . MET A 1 274 ? -1.31 -5.266 -24.578 1 45.88 274 MET A CA 1
ATOM 2160 C C . MET A 1 274 ? -0.795 -4.773 -25.922 1 45.88 274 MET A C 1
ATOM 2162 O O . MET A 1 274 ? 0.35 -5.043 -26.281 1 45.88 274 MET A O 1
ATOM 2166 N N . GLU A 1 275 ? -1.715 -4.055 -26.453 1 45.28 275 GLU A N 1
ATOM 2167 C CA . GLU A 1 275 ? -1.322 -3.467 -27.734 1 45.28 275 GLU A CA 1
ATOM 2168 C C . GLU A 1 275 ? -0.151 -2.504 -27.562 1 45.28 275 GLU A C 1
ATOM 2170 O O . GLU A 1 275 ? 0.807 -2.535 -28.344 1 45.28 275 GLU A O 1
ATOM 2175 N N . LYS A 1 276 ? -0.295 -1.735 -26.609 1 46.16 276 LYS A N 1
ATOM 2176 C CA . LYS A 1 276 ? 0.759 -0.76 -26.359 1 46.16 276 LYS A CA 1
ATOM 2177 C C . LYS A 1 276 ? 2.037 -1.445 -25.875 1 46.16 276 LYS A C 1
ATOM 2179 O O . LYS A 1 276 ? 3.137 -1.092 -26.312 1 46.16 276 LYS A O 1
ATOM 2184 N N . ALA A 1 277 ? 1.844 -2.283 -24.938 1 45 277 ALA A N 1
ATOM 2185 C CA . ALA A 1 277 ? 2.998 -3.004 -24.406 1 45 277 ALA A CA 1
ATOM 2186 C C . ALA A 1 277 ? 3.725 -3.77 -25.5 1 45 277 ALA A C 1
ATOM 2188 O O . ALA A 1 277 ? 4.957 -3.789 -25.547 1 45 277 ALA A O 1
ATOM 2189 N N . ILE A 1 278 ? 2.943 -4.309 -26.266 1 44.41 278 ILE A N 1
ATOM 2190 C CA . ILE A 1 278 ? 3.508 -5.066 -27.375 1 44.41 278 ILE A CA 1
ATOM 2191 C C . ILE A 1 278 ? 4.203 -4.117 -28.344 1 44.41 278 ILE A C 1
ATOM 2193 O O . ILE A 1 278 ? 5.301 -4.402 -28.828 1 44.41 278 ILE A O 1
ATOM 2197 N N . HIS A 1 279 ? 3.43 -3.057 -28.562 1 47.34 279 HIS A N 1
ATOM 2198 C CA . HIS A 1 279 ? 4.02 -2.072 -29.469 1 47.34 279 HIS A CA 1
ATOM 2199 C C . HIS A 1 279 ? 5.289 -1.47 -28.859 1 47.34 279 HIS A C 1
ATOM 2201 O O . HIS A 1 279 ? 6.242 -1.179 -29.594 1 47.34 279 HIS A O 1
ATOM 2207 N N . TYR A 1 280 ? 5.199 -1.345 -27.641 1 43.28 280 TYR A N 1
ATOM 2208 C CA . TYR A 1 280 ? 6.352 -0.706 -27 1 43.28 280 TYR A CA 1
ATOM 2209 C C . TYR A 1 280 ? 7.215 -1.73 -26.281 1 43.28 280 TYR A C 1
ATOM 2211 O O . TYR A 1 280 ? 7.934 -1.389 -25.344 1 43.28 280 TYR A O 1
ATOM 2219 N N . ALA A 1 281 ? 6.895 -2.938 -26.609 1 46.22 281 ALA A N 1
ATOM 2220 C CA . ALA A 1 281 ? 7.602 -4.039 -25.969 1 46.22 281 ALA A CA 1
ATOM 2221 C C . ALA A 1 281 ? 9.102 -3.775 -25.922 1 46.22 281 ALA A C 1
ATOM 2223 O O . ALA A 1 281 ? 9.75 -4.027 -24.906 1 46.22 281 ALA A O 1
ATOM 2224 N N . ASP A 1 282 ? 9.523 -3.352 -27.031 1 48.59 282 ASP A N 1
ATOM 2225 C CA . ASP A 1 282 ? 10.945 -3.029 -27.031 1 48.59 282 ASP A CA 1
ATOM 2226 C C . ASP A 1 282 ? 11.266 -1.937 -26.016 1 48.59 282 ASP A C 1
ATOM 2228 O O . ASP A 1 282 ? 12.289 -1.999 -25.328 1 48.59 282 ASP A O 1
ATOM 2232 N N . ASP A 1 283 ? 10.383 -1.027 -26.016 1 48.22 283 ASP A N 1
ATOM 2233 C CA . ASP A 1 283 ? 10.602 0.047 -25.062 1 48.22 283 ASP A CA 1
ATOM 2234 C C . ASP A 1 283 ? 10.344 -0.437 -23.625 1 48.22 283 ASP A C 1
ATOM 2236 O O . ASP A 1 283 ? 11.047 -0.045 -22.703 1 48.22 283 ASP A O 1
ATOM 2240 N N . LEU A 1 284 ? 9.383 -1.247 -23.531 1 49.66 284 LEU A N 1
ATOM 2241 C CA . LEU A 1 284 ? 9.117 -1.843 -22.219 1 49.66 284 LEU A CA 1
ATOM 2242 C C . LEU A 1 284 ? 10.305 -2.691 -21.766 1 49.66 284 LEU A C 1
ATOM 2244 O O . LEU A 1 284 ? 10.641 -2.711 -20.578 1 49.66 284 LEU A O 1
ATOM 2248 N N . LEU A 1 285 ? 10.812 -3.424 -22.797 1 48.47 285 LEU A N 1
ATOM 2249 C CA . LEU A 1 285 ? 12 -4.215 -22.5 1 48.47 285 LEU A CA 1
ATOM 2250 C C . LEU A 1 285 ? 13.109 -3.332 -21.938 1 48.47 285 LEU A C 1
ATOM 2252 O O . LEU A 1 285 ? 13.859 -3.758 -21.047 1 48.47 285 LEU A O 1
ATOM 2256 N N . LYS A 1 286 ? 13.164 -2.283 -22.641 1 51.78 286 LYS A N 1
ATOM 2257 C CA . LYS A 1 286 ? 14.188 -1.361 -22.156 1 51.78 286 LYS A CA 1
ATOM 2258 C C . LYS A 1 286 ? 13.914 -0.938 -20.719 1 51.78 286 LYS A C 1
ATOM 2260 O O . LYS A 1 286 ? 14.844 -0.78 -19.922 1 51.78 286 LYS A O 1
ATOM 2265 N N . VAL A 1 287 ? 12.672 -0.898 -20.484 1 48.72 287 VAL A N 1
ATOM 2266 C CA . VAL A 1 287 ? 12.281 -0.524 -19.141 1 48.72 287 VAL A CA 1
ATOM 2267 C C . VAL A 1 287 ? 12.469 -1.712 -18.188 1 48.72 287 VAL A C 1
ATOM 2269 O O . VAL A 1 287 ? 12.828 -1.535 -17.031 1 48.72 287 VAL A O 1
ATOM 2272 N N . LEU A 1 288 ? 12.195 -2.922 -18.734 1 48.78 288 LEU A N 1
ATOM 2273 C CA . LEU A 1 288 ? 12.344 -4.137 -17.938 1 48.78 288 LEU A CA 1
ATOM 2274 C C . LEU A 1 288 ? 13.82 -4.469 -17.734 1 48.78 288 LEU A C 1
ATOM 2276 O O . LEU A 1 288 ? 14.18 -5.133 -16.75 1 48.78 288 LEU A O 1
ATOM 2280 N N . GLY A 1 289 ? 14.602 -4.375 -18.828 1 46.06 289 GLY A N 1
ATOM 2281 C CA . GLY A 1 289 ? 16 -4.754 -18.703 1 46.06 289 GLY A CA 1
ATOM 2282 C C . GLY A 1 289 ? 16.672 -4.168 -17.484 1 46.06 289 GLY A C 1
ATOM 2283 O O . GLY A 1 289 ? 17.281 -4.895 -16.703 1 46.06 289 GLY A O 1
ATOM 2284 N N . GLN A 1 290 ? 17.25 -3.1 -17.594 1 48.53 290 GLN A N 1
ATOM 2285 C CA . GLN A 1 290 ? 18.219 -2.617 -16.625 1 48.53 290 GLN A CA 1
ATOM 2286 C C . GLN A 1 290 ? 17.578 -2.463 -15.242 1 48.53 290 GLN A C 1
ATOM 2288 O O . GLN A 1 290 ? 16.359 -2.264 -15.141 1 48.53 290 GLN A O 1
ATOM 2293 N N . ASP A 1 291 ? 18.391 -2.555 -14.094 1 55.03 291 ASP A N 1
ATOM 2294 C CA . ASP A 1 291 ? 18.203 -2.391 -12.648 1 55.03 291 ASP A CA 1
ATOM 2295 C C . ASP A 1 291 ? 16.953 -1.584 -12.344 1 55.03 291 ASP A C 1
ATOM 2297 O O . ASP A 1 291 ? 17.031 -0.514 -11.734 1 55.03 291 ASP A O 1
ATOM 2301 N N . SER A 1 292 ? 15.68 -2.207 -12.906 1 74.75 292 SER A N 1
ATOM 2302 C CA . SER A 1 292 ? 14.445 -1.439 -12.812 1 74.75 292 SER A CA 1
ATOM 2303 C C . SER A 1 292 ? 13.719 -1.715 -11.492 1 74.75 292 SER A C 1
ATOM 2305 O O . SER A 1 292 ? 14.062 -2.656 -10.781 1 74.75 292 SER A O 1
ATOM 2307 N N . HIS A 1 293 ? 13.039 -0.912 -11.039 1 82.69 293 HIS A N 1
ATOM 2308 C CA . HIS A 1 293 ? 12.172 -1.03 -9.875 1 82.69 293 HIS A CA 1
ATOM 2309 C C . HIS A 1 293 ? 11.203 -2.199 -10.023 1 82.69 293 HIS A C 1
ATOM 2311 O O . HIS A 1 293 ? 10.469 -2.521 -9.086 1 82.69 293 HIS A O 1
ATOM 2317 N N . HIS A 1 294 ? 11.445 -2.984 -11.164 1 87.69 294 HIS A N 1
ATOM 2318 C CA . HIS A 1 294 ? 10.547 -4.117 -11.352 1 87.69 294 HIS A CA 1
ATOM 2319 C C . HIS A 1 294 ? 11.289 -5.441 -11.18 1 87.69 294 HIS A C 1
ATOM 2321 O O . HIS A 1 294 ? 10.664 -6.504 -11.125 1 87.69 294 HIS A O 1
ATOM 2327 N N . SER A 1 295 ? 12.484 -5.465 -11 1 89.5 295 SER A N 1
ATOM 2328 C CA . SER A 1 295 ? 13.25 -6.707 -10.969 1 89.5 295 SER A CA 1
ATOM 2329 C C . SER A 1 295 ? 13.109 -7.41 -9.625 1 89.5 295 SER A C 1
ATOM 2331 O O . SER A 1 295 ? 12.93 -6.762 -8.594 1 89.5 295 SER A O 1
ATOM 2333 N N . ALA A 1 296 ? 13.281 -8.773 -9.703 1 94.19 296 ALA A N 1
ATOM 2334 C CA . ALA A 1 296 ? 13.281 -9.539 -8.461 1 94.19 296 ALA A CA 1
ATOM 2335 C C . ALA A 1 296 ? 14.445 -9.133 -7.566 1 94.19 296 ALA A C 1
ATOM 2337 O O . ALA A 1 296 ? 14.305 -9.055 -6.344 1 94.19 296 ALA A O 1
ATOM 2338 N N . SER A 1 297 ? 15.531 -8.852 -8.172 1 94.19 297 SER A N 1
ATOM 2339 C CA . SER A 1 297 ? 16.703 -8.453 -7.414 1 94.19 297 SER A CA 1
ATOM 2340 C C . SER A 1 297 ? 16.453 -7.176 -6.617 1 94.19 297 SER A C 1
ATOM 2342 O O . SER A 1 297 ? 16.922 -7.031 -5.492 1 94.19 297 SER A O 1
ATOM 2344 N N . PHE A 1 298 ? 15.711 -6.305 -7.168 1 94.88 298 PHE A N 1
ATOM 2345 C CA . PHE A 1 298 ? 15.336 -5.098 -6.438 1 94.88 298 PHE A CA 1
ATOM 2346 C C . PHE A 1 298 ? 14.531 -5.445 -5.191 1 94.88 298 PHE A C 1
ATOM 2348 O O . PHE A 1 298 ? 14.883 -5.047 -4.082 1 94.88 298 PHE A O 1
ATOM 2355 N N . TYR A 1 299 ? 13.508 -6.199 -5.332 1 97.12 299 TYR A N 1
ATOM 2356 C CA . TYR A 1 299 ? 12.586 -6.461 -4.238 1 97.12 299 TYR A CA 1
ATOM 2357 C C . TYR A 1 299 ? 13.227 -7.359 -3.186 1 97.12 299 TYR A C 1
ATOM 2359 O O . TYR A 1 299 ? 12.859 -7.309 -2.01 1 97.12 299 TYR A O 1
ATOM 2367 N N . LEU A 1 300 ? 14.195 -8.125 -3.551 1 97.75 300 LEU A N 1
ATOM 2368 C CA . LEU A 1 300 ? 14.844 -9.039 -2.617 1 97.75 300 LEU A CA 1
ATOM 2369 C C . LEU A 1 300 ? 16.047 -8.375 -1.957 1 97.75 300 LEU A C 1
ATOM 2371 O O . LEU A 1 300 ? 16.828 -9.047 -1.285 1 97.75 300 LEU A O 1
ATOM 2375 N N . GLY A 1 301 ? 16.188 -7.129 -2.189 1 97 301 GLY A N 1
ATOM 2376 C CA . GLY A 1 301 ? 17.188 -6.352 -1.469 1 97 301 GLY A CA 1
ATOM 2377 C C . GLY A 1 301 ? 18.594 -6.52 -2.021 1 97 301 GLY A C 1
ATOM 2378 O O . GLY A 1 301 ? 19.578 -6.336 -1.301 1 97 301 GLY A O 1
ATOM 2379 N N . LEU A 1 302 ? 18.703 -6.918 -3.156 1 96.12 302 LEU A N 1
ATOM 2380 C CA . LEU A 1 302 ? 20.016 -7.199 -3.719 1 96.12 302 LEU A CA 1
ATOM 2381 C C . LEU A 1 302 ? 20.594 -5.965 -4.402 1 96.12 302 LEU A C 1
ATOM 2383 O O . LEU A 1 302 ? 21.703 -5.996 -4.918 1 96.12 302 LEU A O 1
ATOM 2387 N N . GLN A 1 303 ? 19.797 -4.992 -4.383 1 92.5 303 GLN A N 1
ATOM 2388 C CA . GLN A 1 303 ? 20.281 -3.707 -4.867 1 92.5 303 GLN A CA 1
ATOM 2389 C C . GLN A 1 303 ? 20.625 -2.771 -3.711 1 92.5 303 GLN A C 1
ATOM 2391 O O . GLN A 1 303 ? 20.094 -2.926 -2.609 1 92.5 303 GLN A O 1
ATOM 2396 N N . GLY A 1 304 ? 21.453 -1.908 -3.807 1 88.94 304 GLY A N 1
ATOM 2397 C CA . GLY A 1 304 ? 21.984 -1.065 -2.746 1 88.94 304 GLY A CA 1
ATOM 2398 C C . GLY A 1 304 ? 21.062 0.068 -2.363 1 88.94 304 GLY A C 1
ATOM 2399 O O . GLY A 1 304 ? 21.312 0.789 -1.396 1 88.94 304 GLY A O 1
ATOM 2400 N N . SER A 1 305 ? 19.875 0.198 -2.955 1 89.88 305 SER A N 1
ATOM 2401 C CA . SER A 1 305 ? 18.969 1.301 -2.643 1 89.88 305 SER A CA 1
ATOM 2402 C C . SER A 1 305 ? 18.203 1.034 -1.357 1 89.88 305 SER A C 1
ATOM 2404 O O . SER A 1 305 ? 17.891 -0.117 -1.037 1 89.88 305 SER A O 1
ATOM 2406 N N . PRO A 1 306 ? 17.844 2.115 -0.639 1 90.56 306 PRO A N 1
ATOM 2407 C CA . PRO A 1 306 ? 17.078 1.952 0.599 1 90.56 306 PRO A CA 1
ATOM 2408 C C . PRO A 1 306 ? 15.734 1.261 0.374 1 90.56 306 PRO A C 1
ATOM 2410 O O . PRO A 1 306 ? 15.312 0.441 1.194 1 90.56 306 PRO A O 1
ATOM 2413 N N . SER A 1 307 ? 15.125 1.64 -0.702 1 91.56 307 SER A N 1
ATOM 2414 C CA . SER A 1 307 ? 13.836 1.016 -0.979 1 91.56 307 SER A CA 1
ATOM 2415 C C . SER A 1 307 ? 13.984 -0.478 -1.248 1 91.56 307 SER A C 1
ATOM 2417 O O . SER A 1 307 ? 13.125 -1.274 -0.867 1 91.56 307 SER A O 1
ATOM 2419 N N . SER A 1 308 ? 15.039 -0.855 -1.886 1 94.75 308 SER A N 1
ATOM 2420 C CA . SER A 1 308 ? 15.336 -2.268 -2.113 1 94.75 308 SER A CA 1
ATOM 2421 C C . SER A 1 308 ? 15.547 -3.008 -0.797 1 94.75 308 SER A C 1
ATOM 2423 O O . SER A 1 308 ? 14.984 -4.082 -0.585 1 94.75 308 SER A O 1
ATOM 2425 N N . GLN A 1 309 ? 16.266 -2.42 0.053 1 95.56 309 GLN A N 1
ATOM 2426 C CA . GLN A 1 309 ? 16.531 -3.025 1.354 1 95.56 309 GLN A CA 1
ATOM 2427 C C . GLN A 1 309 ? 15.258 -3.133 2.182 1 95.56 309 GLN A C 1
ATOM 2429 O O . GLN A 1 309 ? 15.031 -4.145 2.848 1 95.56 309 GLN A O 1
ATOM 2434 N N . ARG A 1 310 ? 14.508 -2.15 2.113 1 94.88 310 ARG A N 1
ATOM 2435 C CA . ARG A 1 310 ? 13.25 -2.148 2.848 1 94.88 310 ARG A CA 1
ATOM 2436 C C . ARG A 1 310 ? 12.312 -3.242 2.342 1 94.88 310 ARG A C 1
ATOM 2438 O O . ARG A 1 310 ? 11.617 -3.889 3.129 1 94.88 310 ARG A O 1
ATOM 2445 N N . SER A 1 311 ? 12.266 -3.369 1.095 1 96.62 311 SER A N 1
ATOM 2446 C CA . SER A 1 311 ? 11.453 -4.441 0.531 1 96.62 311 SER A CA 1
ATOM 2447 C C . SER A 1 311 ? 11.883 -5.801 1.074 1 96.62 311 SER A C 1
ATOM 2449 O O . SER A 1 311 ? 11.039 -6.602 1.484 1 96.62 311 SER A O 1
ATOM 2451 N N . ALA A 1 312 ? 13.156 -6.035 1.062 1 97.62 312 ALA A N 1
ATOM 2452 C CA . ALA A 1 312 ? 13.68 -7.301 1.567 1 97.62 312 ALA A CA 1
ATOM 2453 C C . ALA A 1 312 ? 13.328 -7.492 3.041 1 97.62 312 ALA A C 1
ATOM 2455 O O . ALA A 1 312 ? 12.992 -8.602 3.469 1 97.62 312 ALA A O 1
ATOM 2456 N N . GLU A 1 313 ? 13.422 -6.449 3.779 1 96.69 313 GLU A N 1
ATOM 2457 C CA . GLU A 1 313 ? 13.062 -6.512 5.195 1 96.69 313 GLU A CA 1
ATOM 2458 C C . GLU A 1 313 ? 11.594 -6.863 5.375 1 96.69 313 GLU A C 1
ATOM 2460 O O . GLU A 1 313 ? 11.234 -7.637 6.266 1 96.69 313 GLU A O 1
ATOM 2465 N N . LEU A 1 314 ? 10.773 -6.242 4.574 1 96.94 314 LEU A N 1
ATOM 2466 C CA . LEU A 1 314 ? 9.344 -6.547 4.609 1 96.94 314 LEU A CA 1
ATOM 2467 C C . LEU A 1 314 ? 9.102 -8.023 4.305 1 96.94 314 LEU A C 1
ATOM 2469 O O . LEU A 1 314 ? 8.359 -8.695 5.027 1 96.94 314 LEU A O 1
ATOM 2473 N N . ILE A 1 315 ? 9.703 -8.484 3.268 1 97.94 315 ILE A N 1
ATOM 2474 C CA . ILE A 1 315 ? 9.547 -9.883 2.881 1 97.94 315 ILE A CA 1
ATOM 2475 C C . ILE A 1 315 ? 10.039 -10.789 4.012 1 97.94 315 ILE A C 1
ATOM 2477 O O . ILE A 1 315 ? 9.391 -11.781 4.344 1 97.94 315 ILE A O 1
ATOM 2481 N N . GLN A 1 316 ? 11.141 -10.43 4.617 1 97.44 316 GLN A N 1
ATOM 2482 C CA . GLN A 1 316 ? 11.672 -11.188 5.746 1 97.44 316 GLN A CA 1
ATOM 2483 C C . GLN A 1 316 ? 10.656 -11.273 6.883 1 97.44 316 GLN A C 1
ATOM 2485 O O . GLN A 1 316 ? 10.406 -12.352 7.418 1 97.44 316 GLN A O 1
ATOM 2490 N N . ILE A 1 317 ? 10.07 -10.203 7.219 1 96.69 317 ILE A N 1
ATOM 2491 C CA . ILE A 1 317 ? 9.102 -10.148 8.305 1 96.69 317 ILE A CA 1
ATOM 2492 C C . ILE A 1 317 ? 7.887 -11.008 7.961 1 96.69 317 ILE A C 1
ATOM 2494 O O . ILE A 1 317 ? 7.406 -11.773 8.797 1 96.69 317 ILE A O 1
ATOM 2498 N N . LEU A 1 318 ? 7.438 -10.891 6.754 1 97.19 318 LEU A N 1
ATOM 2499 C CA . LEU A 1 318 ? 6.262 -11.633 6.316 1 97.19 318 LEU A CA 1
ATOM 2500 C C . LEU A 1 318 ? 6.535 -13.133 6.332 1 97.19 318 LEU A C 1
ATOM 2502 O O . LEU A 1 318 ? 5.617 -13.938 6.531 1 97.19 318 LEU A O 1
ATOM 2506 N N . LEU A 1 319 ? 7.766 -13.516 6.168 1 96.88 319 LEU A N 1
ATOM 2507 C CA . LEU A 1 319 ? 8.109 -14.93 6.066 1 96.88 319 LEU A CA 1
ATOM 2508 C C . LEU A 1 319 ? 8.5 -15.492 7.43 1 96.88 319 LEU A C 1
ATOM 2510 O O . LEU A 1 319 ? 8.477 -16.703 7.633 1 96.88 319 LEU A O 1
ATOM 2514 N N . THR A 1 320 ? 8.875 -14.656 8.359 1 95.19 320 THR A N 1
ATOM 2515 C CA . THR A 1 320 ? 9.445 -15.172 9.602 1 95.19 320 THR A CA 1
ATOM 2516 C C . THR A 1 320 ? 8.5 -14.938 10.773 1 95.19 320 THR A C 1
ATOM 2518 O O . THR A 1 320 ? 8.648 -15.555 11.828 1 95.19 320 THR A O 1
ATOM 2521 N N . GLN A 1 321 ? 7.508 -14.094 10.586 1 92.81 321 GLN A N 1
ATOM 2522 C CA . GLN A 1 321 ? 6.555 -13.836 11.664 1 92.81 321 GLN A CA 1
ATOM 2523 C C . GLN A 1 321 ? 5.211 -14.508 11.375 1 92.81 321 GLN A C 1
ATOM 2525 O O . GLN A 1 321 ? 4.863 -14.742 10.219 1 92.81 321 GLN A O 1
ATOM 2530 N N . SER A 1 322 ? 4.551 -14.789 12.422 1 90.94 322 SER A N 1
ATOM 2531 C CA . SER A 1 322 ? 3.217 -15.367 12.289 1 90.94 322 SER A CA 1
ATOM 2532 C C . SER A 1 322 ? 2.189 -14.305 11.914 1 90.94 322 SER A C 1
ATOM 2534 O O . SER A 1 322 ? 1.987 -13.344 12.656 1 90.94 322 SER A O 1
ATOM 2536 N N . TRP A 1 323 ? 1.535 -14.523 10.773 1 90.94 323 TRP A N 1
ATOM 2537 C CA . TRP A 1 323 ? 0.534 -13.562 10.328 1 90.94 323 TRP A CA 1
ATOM 2538 C C . TRP A 1 323 ? -0.629 -13.484 11.305 1 90.94 323 TRP A C 1
ATOM 2540 O O . TRP A 1 323 ? -1.162 -12.398 11.562 1 90.94 323 TRP A O 1
ATOM 2550 N N . SER A 1 324 ? -1.004 -14.641 11.93 1 88 324 SER A N 1
ATOM 2551 C CA . SER A 1 324 ? -2.18 -14.695 12.789 1 88 324 SER A CA 1
ATOM 2552 C C . SER A 1 324 ? -1.854 -14.219 14.203 1 88 324 SER A C 1
ATOM 2554 O O . SER A 1 324 ? -2.719 -13.68 14.898 1 88 324 SER A O 1
ATOM 2556 N N . ALA A 1 325 ? -0.643 -14.344 14.609 1 90 325 ALA A N 1
ATOM 2557 C CA . ALA A 1 325 ? -0.271 -14 15.984 1 90 325 ALA A CA 1
ATOM 2558 C C . ALA A 1 325 ? 0.2 -12.555 16.078 1 90 325 ALA A C 1
ATOM 2560 O O . ALA A 1 325 ? 0.299 -11.992 17.172 1 90 325 ALA A O 1
ATOM 2561 N N . THR A 1 326 ? 0.53 -12.016 14.969 1 91.44 326 THR A N 1
ATOM 2562 C CA . THR A 1 326 ? 0.977 -10.625 14.938 1 91.44 326 THR A CA 1
ATOM 2563 C C . THR A 1 326 ? -0.129 -9.711 14.414 1 91.44 326 THR A C 1
ATOM 2565 O O . THR A 1 326 ? -0.372 -9.648 13.211 1 91.44 326 THR A O 1
ATOM 2568 N N . PRO A 1 327 ? -0.692 -8.906 15.25 1 88.81 327 PRO A N 1
ATOM 2569 C CA . PRO A 1 327 ? -1.868 -8.117 14.867 1 88.81 327 PRO A CA 1
ATOM 2570 C C . PRO A 1 327 ? -1.599 -7.191 13.68 1 88.81 327 PRO A C 1
ATOM 2572 O O . PRO A 1 327 ? -2.436 -7.07 12.781 1 88.81 327 PRO A O 1
ATOM 2575 N N . SER A 1 328 ? -0.437 -6.637 13.664 1 89.69 328 SER A N 1
ATOM 2576 C CA . SER A 1 328 ? -0.108 -5.703 12.594 1 89.69 328 SER A CA 1
ATOM 2577 C C . SER A 1 328 ? -0.01 -6.422 11.25 1 89.69 328 SER A C 1
ATOM 2579 O O . SER A 1 328 ? -0.306 -5.84 10.203 1 89.69 328 SER A O 1
ATOM 2581 N N . LEU A 1 329 ? 0.393 -7.641 11.273 1 91.5 329 LEU A N 1
ATOM 2582 C CA . LEU A 1 329 ? 0.464 -8.414 10.039 1 91.5 329 LEU A CA 1
ATOM 2583 C C . LEU A 1 329 ? -0.91 -8.953 9.656 1 91.5 329 LEU A C 1
ATOM 2585 O O . LEU A 1 329 ? -1.261 -8.984 8.469 1 91.5 329 LEU A O 1
ATOM 2589 N N . ALA A 1 330 ? -1.664 -9.344 10.672 1 90.88 330 ALA A N 1
ATOM 2590 C CA . ALA A 1 330 ? -2.992 -9.906 10.445 1 90.88 330 ALA A CA 1
ATOM 2591 C C . ALA A 1 330 ? -3.883 -8.922 9.695 1 90.88 330 ALA A C 1
ATOM 2593 O O . ALA A 1 330 ? -4.656 -9.32 8.82 1 90.88 330 ALA A O 1
ATOM 2594 N N . VAL A 1 331 ? -3.662 -7.699 9.961 1 92.06 331 VAL A N 1
ATOM 2595 C CA . VAL A 1 331 ? -4.551 -6.688 9.398 1 92.06 331 VAL A CA 1
ATOM 2596 C C . VAL A 1 331 ? -4.086 -6.316 7.988 1 92.06 331 VAL A C 1
ATOM 2598 O O . VAL A 1 331 ? -4.84 -5.723 7.215 1 92.06 331 VAL A O 1
ATOM 2601 N N . LEU A 1 332 ? -2.896 -6.699 7.598 1 94.25 332 LEU A N 1
ATOM 2602 C CA . LEU A 1 332 ? -2.336 -6.324 6.305 1 94.25 332 LEU A CA 1
ATOM 2603 C C . LEU A 1 332 ? -2.818 -7.266 5.207 1 94.25 332 LEU A C 1
ATOM 2605 O O . LEU A 1 332 ? -2.584 -7.02 4.023 1 94.25 332 LEU A O 1
ATOM 2609 N N . GLY A 1 333 ? -3.49 -8.398 5.625 1 94 333 GLY A N 1
ATOM 2610 C CA . GLY A 1 333 ? -4.02 -9.281 4.602 1 94 333 GLY A CA 1
ATOM 2611 C C . GLY A 1 333 ? -4.93 -8.586 3.613 1 94 333 GLY A C 1
ATOM 2612 O O . GLY A 1 333 ? -5.809 -7.812 4.008 1 94 333 GLY A O 1
ATOM 2613 N N . GLY A 1 334 ? -4.727 -8.859 2.32 1 94.38 334 GLY A N 1
ATOM 2614 C CA . GLY A 1 334 ? -5.551 -8.234 1.302 1 94.38 334 GLY A CA 1
ATOM 2615 C C . GLY A 1 334 ? -5.109 -6.82 0.964 1 94.38 334 GLY A C 1
ATOM 2616 O O . GLY A 1 334 ? -5.918 -6 0.521 1 94.38 334 GLY A O 1
ATOM 2617 N N . THR A 1 335 ? -3.793 -6.52 1.285 1 95.25 335 THR A N 1
ATOM 2618 C CA . THR A 1 335 ? -3.297 -5.168 1.045 1 95.25 335 THR A CA 1
ATOM 2619 C C . THR A 1 335 ? -2.131 -5.188 0.062 1 95.25 335 THR A C 1
ATOM 2621 O O . THR A 1 335 ? -1.414 -6.184 -0.041 1 95.25 335 THR A O 1
ATOM 2624 N N . ARG A 1 336 ? -2.039 -4.125 -0.694 1 95.06 336 ARG A N 1
ATOM 2625 C CA . ARG A 1 336 ? -0.856 -3.822 -1.492 1 95.06 336 ARG A CA 1
ATOM 2626 C C . ARG A 1 336 ? -0.005 -2.748 -0.823 1 95.06 336 ARG A C 1
ATOM 2628 O O . ARG A 1 336 ? -0.495 -1.657 -0.524 1 95.06 336 ARG A O 1
ATOM 2635 N N . LEU A 1 337 ? 1.188 -3.076 -0.528 1 96.44 337 LEU A N 1
ATOM 2636 C CA . LEU A 1 337 ? 2.141 -2.145 0.068 1 96.44 337 LEU A CA 1
ATOM 2637 C C . LEU A 1 337 ? 2.943 -1.425 -1.01 1 96.44 337 LEU A C 1
ATOM 2639 O O . LEU A 1 337 ? 3.744 -2.047 -1.713 1 96.44 337 LEU A O 1
ATOM 2643 N N . ILE A 1 338 ? 2.736 -0.129 -1.175 1 93.75 338 ILE A N 1
ATOM 2644 C CA . ILE A 1 338 ? 3.504 0.668 -2.125 1 93.75 338 ILE A CA 1
ATOM 2645 C C . ILE A 1 338 ? 4.699 1.302 -1.42 1 93.75 338 ILE A C 1
ATOM 2647 O O . ILE A 1 338 ? 4.535 2.133 -0.523 1 93.75 338 ILE A O 1
ATOM 2651 N N . LEU A 1 339 ? 5.879 0.877 -1.793 1 93.94 339 LEU A N 1
ATOM 2652 C CA . LEU A 1 339 ? 7.102 1.493 -1.286 1 93.94 339 LEU A CA 1
ATOM 2653 C C . LEU A 1 339 ? 7.324 2.861 -1.921 1 93.94 339 LEU A C 1
ATOM 2655 O O . LEU A 1 339 ? 7.637 2.955 -3.111 1 93.94 339 LEU A O 1
ATOM 2659 N N . GLU A 1 340 ? 7.246 3.875 -1.093 1 89.94 340 GLU A N 1
ATOM 2660 C CA . GLU A 1 340 ? 7.328 5.242 -1.604 1 89.94 340 GLU A CA 1
ATOM 2661 C C . GLU A 1 340 ? 8.758 5.773 -1.537 1 89.94 340 GLU A C 1
ATOM 2663 O O . GLU A 1 340 ? 9.078 6.785 -2.162 1 89.94 340 GLU A O 1
ATOM 2668 N N . LEU A 1 341 ? 9.555 5.254 -0.591 1 84.25 341 LEU A N 1
ATOM 2669 C CA . LEU A 1 341 ? 10.906 5.727 -0.345 1 84.25 341 LEU A CA 1
ATOM 2670 C C . LEU A 1 341 ? 11.93 4.617 -0.593 1 84.25 341 LEU A C 1
ATOM 2672 O O . LEU A 1 341 ? 11.633 3.439 -0.372 1 84.25 341 LEU A O 1
ATOM 2676 N N . MET B 1 1 ? -26.312 30.031 14.25 1 36.84 1 MET B N 1
ATOM 2677 C CA . MET B 1 1 ? -25.297 29.344 15.023 1 36.84 1 MET B CA 1
ATOM 2678 C C . MET B 1 1 ? -23.891 29.719 14.547 1 36.84 1 MET B C 1
ATOM 2680 O O . MET B 1 1 ? -23.609 29.656 13.352 1 36.84 1 MET B O 1
ATOM 2684 N N . THR B 1 2 ? -23.156 30.531 15.086 1 49.16 2 THR B N 1
ATOM 2685 C CA . THR B 1 2 ? -21.891 31.109 14.633 1 49.16 2 THR B CA 1
ATOM 2686 C C . THR B 1 2 ? -20.922 30.016 14.195 1 49.16 2 THR B C 1
ATOM 2688 O O . THR B 1 2 ? -20.703 29.062 14.93 1 49.16 2 THR B O 1
ATOM 2691 N N . SER B 1 3 ? -20.609 29.875 12.898 1 68.44 3 SER B N 1
ATOM 2692 C CA . SER B 1 3 ? -19.781 28.844 12.289 1 68.44 3 SER B CA 1
ATOM 2693 C C . SER B 1 3 ? -18.422 28.766 12.977 1 68.44 3 SER B C 1
ATOM 2695 O O . SER B 1 3 ? -17.859 29.781 13.375 1 68.44 3 SER B O 1
ATOM 2697 N N . THR B 1 4 ? -18.062 27.703 13.602 1 83.06 4 THR B N 1
ATOM 2698 C CA . THR B 1 4 ? -16.766 27.469 14.219 1 83.06 4 THR B CA 1
ATOM 2699 C C . THR B 1 4 ? -15.633 27.953 13.312 1 83.06 4 THR B C 1
ATOM 2701 O O . THR B 1 4 ? -15.609 27.656 12.117 1 83.06 4 THR B O 1
ATOM 2704 N N . LEU B 1 5 ? -14.844 28.859 13.844 1 84.19 5 LEU B N 1
ATOM 2705 C CA . LEU B 1 5 ? -13.734 29.453 13.094 1 84.19 5 LEU B CA 1
ATOM 2706 C C . LEU B 1 5 ? -12.695 28.391 12.75 1 84.19 5 LEU B C 1
ATOM 2708 O O . LEU B 1 5 ? -12.359 27.547 13.586 1 84.19 5 LEU B O 1
ATOM 2712 N N . ASP B 1 6 ? -12.148 28.5 11.57 1 88.5 6 ASP B N 1
ATOM 2713 C CA . ASP B 1 6 ? -11.008 27.656 11.203 1 88.5 6 ASP B CA 1
ATOM 2714 C C . ASP B 1 6 ? -9.875 27.797 12.219 1 88.5 6 ASP B C 1
ATOM 2716 O O . ASP B 1 6 ? -9.617 28.875 12.727 1 88.5 6 ASP B O 1
ATOM 2720 N N . GLY B 1 7 ? -9.273 26.641 12.477 1 92.44 7 GLY B N 1
ATOM 2721 C CA . GLY B 1 7 ? -8.156 26.656 13.406 1 92.44 7 GLY B CA 1
ATOM 2722 C C . GLY B 1 7 ? -8.578 26.406 14.844 1 92.44 7 GLY B C 1
ATOM 2723 O O . GLY B 1 7 ? -7.738 26.188 15.719 1 92.44 7 GLY B O 1
ATOM 2724 N N . THR B 1 8 ? -9.883 26.469 15.109 1 94.38 8 THR B N 1
ATOM 2725 C CA . THR B 1 8 ? -10.375 26.156 16.438 1 94.38 8 THR B CA 1
ATOM 2726 C C . THR B 1 8 ? -10.07 24.703 16.797 1 94.38 8 THR B C 1
ATOM 2728 O O . THR B 1 8 ? -10.172 23.812 15.945 1 94.38 8 THR B O 1
ATOM 2731 N N . ILE B 1 9 ? -9.734 24.469 18.062 1 96.62 9 ILE B N 1
ATOM 2732 C CA . ILE B 1 9 ? -9.484 23.109 18.531 1 96.62 9 ILE B CA 1
ATOM 2733 C C . ILE B 1 9 ? -10.797 22.453 18.938 1 96.62 9 ILE B C 1
ATOM 2735 O O . ILE B 1 9 ? -11.555 23.031 19.734 1 96.62 9 ILE B O 1
ATOM 2739 N N . LEU B 1 10 ? -11.055 21.359 18.359 1 95.75 10 LEU B N 1
ATOM 2740 C CA . LEU B 1 10 ? -12.18 20.531 18.766 1 95.75 10 LEU B CA 1
ATOM 2741 C C . LEU B 1 10 ? -11.703 19.328 19.578 1 95.75 10 LEU B C 1
ATOM 2743 O O . LEU B 1 10 ? -10.68 18.719 19.25 1 95.75 10 LEU B O 1
ATOM 2747 N N . LEU B 1 11 ? -12.422 19.031 20.641 1 95.31 11 LEU B N 1
ATOM 2748 C CA . LEU B 1 11 ? -12.094 17.891 21.5 1 95.31 11 LEU B CA 1
ATOM 2749 C C . LEU B 1 11 ? -13.188 16.828 21.438 1 95.31 11 LEU B C 1
ATOM 2751 O O . LEU B 1 11 ? -14.359 17.156 21.219 1 95.31 11 LEU B O 1
ATOM 2755 N N . PRO B 1 12 ? -12.711 15.508 21.562 1 95.19 12 PRO B N 1
ATOM 2756 C CA . PRO B 1 12 ? -13.758 14.484 21.641 1 95.19 12 PRO B CA 1
ATOM 2757 C C . PRO B 1 12 ? -14.688 14.695 22.844 1 95.19 12 PRO B C 1
ATOM 2759 O O . PRO B 1 12 ? -14.359 15.445 23.766 1 95.19 12 PRO B O 1
ATOM 2762 N N . GLN B 1 13 ? -15.812 14.07 22.812 1 89.5 13 GLN B N 1
ATOM 2763 C CA . GLN B 1 13 ? -16.844 14.234 23.844 1 89.5 13 GLN B CA 1
ATOM 2764 C C . GLN B 1 13 ? -16.328 13.789 25.203 1 89.5 13 GLN B C 1
ATOM 2766 O O . GLN B 1 13 ? -16.641 14.406 26.234 1 89.5 13 GLN B O 1
ATOM 2771 N N . LYS B 1 14 ? -15.578 12.672 25.266 1 82.56 14 LYS B N 1
ATOM 2772 C CA . LYS B 1 14 ? -14.984 12.211 26.516 1 82.56 14 LYS B CA 1
ATOM 2773 C C . LYS B 1 14 ? -13.461 12.32 26.469 1 82.56 14 LYS B C 1
ATOM 2775 O O . LYS B 1 14 ? -12.766 11.312 26.266 1 82.56 14 LYS B O 1
ATOM 2780 N N . PRO B 1 15 ? -13.07 13.562 26.672 1 71.88 15 PRO B N 1
ATOM 2781 C CA . PRO B 1 15 ? -11.617 13.727 26.609 1 71.88 15 PRO B CA 1
ATOM 2782 C C . PRO B 1 15 ? -10.898 13.094 27.797 1 71.88 15 PRO B C 1
ATOM 2784 O O . PRO B 1 15 ? -11.492 12.945 28.875 1 71.88 15 PRO B O 1
ATOM 2787 N N . LEU B 1 16 ? -9.742 12.586 27.516 1 72.12 16 LEU B N 1
ATOM 2788 C CA . LEU B 1 16 ? -8.961 11.984 28.594 1 72.12 16 LEU B CA 1
ATOM 2789 C C . LEU B 1 16 ? -8.562 13.023 29.625 1 72.12 16 LEU B C 1
ATOM 2791 O O . LEU B 1 16 ? -8.297 14.18 29.281 1 72.12 16 LEU B O 1
ATOM 2795 N N . SER B 1 17 ? -8.727 12.656 30.828 1 59.84 17 SER B N 1
ATOM 2796 C CA . SER B 1 17 ? -8.469 13.562 31.938 1 59.84 17 SER B CA 1
ATOM 2797 C C . SER B 1 17 ? -6.969 13.734 32.188 1 59.84 17 SER B C 1
ATOM 2799 O O . SER B 1 17 ? -6.523 14.773 32.656 1 59.84 17 SER B O 1
ATOM 2801 N N . ALA B 1 18 ? -6.156 12.758 32.094 1 57.5 18 ALA B N 1
ATOM 2802 C CA . ALA B 1 18 ? -4.754 12.883 32.5 1 57.5 18 ALA B CA 1
ATOM 2803 C C . ALA B 1 18 ? -3.852 13 31.266 1 57.5 18 ALA B C 1
ATOM 2805 O O . ALA B 1 18 ? -4.141 12.422 30.219 1 57.5 18 ALA B O 1
ATOM 2806 N N . PRO B 1 19 ? -2.908 14.008 31.594 1 61.47 19 PRO B N 1
ATOM 2807 C CA . PRO B 1 19 ? -1.952 14.234 30.516 1 61.47 19 PRO B CA 1
ATOM 2808 C C . PRO B 1 19 ? -1.199 12.969 30.109 1 61.47 19 PRO B C 1
ATOM 2810 O O . PRO B 1 19 ? -0.709 12.234 30.984 1 61.47 19 PRO B O 1
ATOM 2813 N N . VAL B 1 20 ? -1.472 12.477 28.938 1 68.19 20 VAL B N 1
ATOM 2814 C CA . VAL B 1 20 ? -0.717 11.336 28.422 1 68.19 20 VAL B CA 1
ATOM 2815 C C . VAL B 1 20 ? 0.452 11.828 27.578 1 68.19 20 VAL B C 1
ATOM 2817 O O . VAL B 1 20 ? 0.44 12.961 27.078 1 68.19 20 VAL B O 1
ATOM 2820 N N . ARG B 1 21 ? 1.548 11.18 27.719 1 87.25 21 ARG B N 1
ATOM 2821 C CA . ARG B 1 21 ? 2.76 11.477 26.953 1 87.25 21 ARG B CA 1
ATOM 2822 C C . ARG B 1 21 ? 2.576 11.156 25.469 1 87.25 21 ARG B C 1
ATOM 2824 O O . ARG B 1 21 ? 3.553 11.023 24.734 1 87.25 21 ARG B O 1
ATOM 2831 N N . ARG B 1 22 ? 1.324 11.016 25.141 1 93.94 22 ARG B N 1
ATOM 2832 C CA . ARG B 1 22 ? 0.965 10.781 23.75 1 93.94 22 ARG B CA 1
ATOM 2833 C C . ARG B 1 22 ? -0.16 11.711 23.312 1 93.94 22 ARG B C 1
ATOM 2835 O O . ARG B 1 22 ? -1.13 11.906 24.047 1 93.94 22 ARG B O 1
ATOM 2842 N N . ARG B 1 23 ? 0.023 12.359 22.203 1 95.44 23 ARG B N 1
ATOM 2843 C CA . ARG B 1 23 ? -0.958 13.312 21.688 1 95.44 23 ARG B CA 1
ATOM 2844 C C . ARG B 1 23 ? -1.248 13.062 20.219 1 95.44 23 ARG B C 1
ATOM 2846 O O . ARG B 1 23 ? -0.327 12.844 19.422 1 95.44 23 ARG B O 1
ATOM 2853 N N . LEU B 1 24 ? -2.506 13.031 19.938 1 97.31 24 LEU B N 1
ATOM 2854 C CA . LEU B 1 24 ? -2.963 12.914 18.547 1 97.31 24 LEU B CA 1
ATOM 2855 C C . LEU B 1 24 ? -3.543 14.234 18.062 1 97.31 24 LEU B C 1
ATOM 2857 O O . LEU B 1 24 ? -4.41 14.82 18.703 1 97.31 24 LEU B O 1
ATOM 2861 N N . LEU B 1 25 ? -2.992 14.758 17 1 98.19 25 LEU B N 1
ATOM 2862 C CA . LEU B 1 25 ? -3.518 15.922 16.297 1 98.19 25 LEU B CA 1
ATOM 2863 C C . LEU B 1 25 ? -4.195 15.516 14.992 1 98.19 25 LEU B C 1
ATOM 2865 O O . LEU B 1 25 ? -3.584 14.852 14.156 1 98.19 25 LEU B O 1
ATOM 2869 N N . HIS B 1 26 ? -5.434 15.859 14.852 1 98.31 26 HIS B N 1
ATOM 2870 C CA . HIS B 1 26 ? -6.203 15.391 13.703 1 98.31 26 HIS B CA 1
ATOM 2871 C C . HIS B 1 26 ? -6.68 16.562 12.852 1 98.31 26 HIS B C 1
ATOM 2873 O O . HIS B 1 26 ? -7.125 17.578 13.375 1 98.31 26 HIS B O 1
ATOM 2879 N N . VAL B 1 27 ? -6.547 16.438 11.562 1 96.81 27 VAL B N 1
ATOM 2880 C CA . VAL B 1 27 ? -7.078 17.422 10.617 1 96.81 27 VAL B CA 1
ATOM 2881 C C . VAL B 1 27 ? -7.922 16.719 9.562 1 96.81 27 VAL B C 1
ATOM 2883 O O . VAL B 1 27 ? -7.453 15.781 8.906 1 96.81 27 VAL B O 1
ATOM 2886 N N . ASN B 1 28 ? -9.109 17.141 9.367 1 92.31 28 ASN B N 1
ATOM 2887 C CA . ASN B 1 28 ? -10.008 16.562 8.367 1 92.31 28 ASN B CA 1
ATOM 2888 C C . ASN B 1 28 ? -9.797 17.188 6.996 1 92.31 28 ASN B C 1
ATOM 2890 O O . ASN B 1 28 ? -9.023 18.141 6.852 1 92.31 28 ASN B O 1
ATOM 2894 N N . GLY B 1 29 ? -10.461 16.594 5.992 1 86 29 GLY B N 1
ATOM 2895 C CA . GLY B 1 29 ? -10.414 17.094 4.629 1 86 29 GLY B CA 1
ATOM 2896 C C . GLY B 1 29 ? -11.461 18.156 4.348 1 86 29 GLY B C 1
ATOM 2897 O O . GLY B 1 29 ? -11.945 18.812 5.27 1 86 29 GLY B O 1
ATOM 2898 N N . ILE B 1 30 ? -11.734 18.281 3.123 1 72.19 30 ILE B N 1
ATOM 2899 C CA . ILE B 1 30 ? -12.656 19.312 2.67 1 72.19 30 ILE B CA 1
ATOM 2900 C C . ILE B 1 30 ? -14.086 18.922 3.053 1 72.19 30 ILE B C 1
ATOM 2902 O O . ILE B 1 30 ? -14.383 17.75 3.26 1 72.19 30 ILE B O 1
ATOM 2906 N N . GLY B 1 31 ? -14.906 19.859 3.174 1 71.75 31 GLY B N 1
ATOM 2907 C CA . GLY B 1 31 ? -16.328 19.656 3.338 1 71.75 31 GLY B CA 1
ATOM 2908 C C . GLY B 1 31 ? -16.703 19.047 4.68 1 71.75 31 GLY B C 1
ATOM 2909 O O . GLY B 1 31 ? -17.781 18.469 4.832 1 71.75 31 GLY B O 1
ATOM 2910 N N . SER B 1 32 ? -15.797 19.031 5.562 1 79.31 32 SER B N 1
ATOM 2911 C CA . SER B 1 32 ? -16.078 18.453 6.879 1 79.31 32 SER B CA 1
ATOM 2912 C C . SER B 1 32 ? -16.547 19.531 7.852 1 79.31 32 SER B C 1
ATOM 2914 O O . SER B 1 32 ? -15.766 20.375 8.289 1 79.31 32 SER B O 1
ATOM 2916 N N . ASP B 1 33 ? -17.781 19.5 8.172 1 82.5 33 ASP B N 1
ATOM 2917 C CA . ASP B 1 33 ? -18.281 20.453 9.18 1 82.5 33 ASP B CA 1
ATOM 2918 C C . ASP B 1 33 ? -17.891 20 10.586 1 82.5 33 ASP B C 1
ATOM 2920 O O . ASP B 1 33 ? -17.281 18.938 10.758 1 82.5 33 ASP B O 1
ATOM 2924 N N . ALA B 1 34 ? -18.266 20.844 11.555 1 88.75 34 ALA B N 1
ATOM 2925 C CA . ALA B 1 34 ? -17.859 20.578 12.938 1 88.75 34 ALA B CA 1
ATOM 2926 C C . ALA B 1 34 ? -18.438 19.266 13.445 1 88.75 34 ALA B C 1
ATOM 2928 O O . ALA B 1 34 ? -17.781 18.547 14.211 1 88.75 34 ALA B O 1
ATOM 2929 N N . ALA B 1 35 ? -19.609 19 13.086 1 90.56 35 ALA B N 1
ATOM 2930 C CA . ALA B 1 35 ? -20.25 17.766 13.539 1 90.56 35 ALA B CA 1
ATOM 2931 C C . ALA B 1 35 ? -19.516 16.531 13.023 1 90.56 35 ALA B C 1
ATOM 2933 O O . ALA B 1 35 ? -19.297 15.57 13.766 1 90.56 35 ALA B O 1
ATOM 2934 N N . LYS B 1 36 ? -19.172 16.562 11.766 1 90.56 36 LYS B N 1
ATOM 2935 C CA . LYS B 1 36 ? -18.422 15.461 11.18 1 90.56 36 LYS B CA 1
ATOM 2936 C C . LYS B 1 36 ? -17.047 15.328 11.82 1 90.56 36 LYS B C 1
ATOM 2938 O O . LYS B 1 36 ? -16.578 14.219 12.07 1 90.56 36 LYS B O 1
ATOM 2943 N N . GLN B 1 37 ? -16.484 16.422 12.055 1 93.56 37 GLN B N 1
ATOM 2944 C CA . GLN B 1 37 ? -15.18 16.391 12.688 1 93.56 37 GLN B CA 1
ATOM 2945 C C . GLN B 1 37 ? -15.25 15.812 14.094 1 93.56 37 GLN B C 1
ATOM 2947 O O . GLN B 1 37 ? -14.406 15.008 14.484 1 93.56 37 GLN B O 1
ATOM 2952 N N . LEU B 1 38 ? -16.266 16.234 14.82 1 95.06 38 LEU B N 1
ATOM 2953 C CA . LEU B 1 38 ? -16.453 15.695 16.156 1 95.06 38 LEU B CA 1
ATOM 2954 C C . LEU B 1 38 ? -16.703 14.188 16.109 1 95.06 38 LEU B C 1
ATOM 2956 O O . LEU B 1 38 ? -16.203 13.438 16.953 1 95.06 38 LEU B O 1
ATOM 2960 N N . ARG B 1 39 ? -17.469 13.766 15.156 1 95.56 39 ARG B N 1
ATOM 2961 C CA . ARG B 1 39 ? -17.703 12.344 14.938 1 95.56 39 ARG B CA 1
ATOM 2962 C C . ARG B 1 39 ? -16.375 11.609 14.742 1 95.56 39 ARG B C 1
ATOM 2964 O O . ARG B 1 39 ? -16.141 10.562 15.359 1 95.56 39 ARG B O 1
ATOM 2971 N N . ASP B 1 40 ? -15.609 12.133 13.93 1 96.5 40 ASP B N 1
ATOM 2972 C CA . ASP B 1 40 ? -14.336 11.492 13.617 1 96.5 40 ASP B CA 1
ATOM 2973 C C . ASP B 1 40 ? -13.414 11.469 14.836 1 96.5 40 ASP B C 1
ATOM 2975 O O . ASP B 1 40 ? -12.75 10.461 15.102 1 96.5 40 ASP B O 1
ATOM 2979 N N . LEU B 1 41 ? -13.383 12.555 15.609 1 97.12 41 LEU B N 1
ATOM 2980 C CA . LEU B 1 41 ? -12.578 12.602 16.828 1 97.12 41 LEU B CA 1
ATOM 2981 C C . LEU B 1 41 ? -13.07 11.586 17.844 1 97.12 41 LEU B C 1
ATOM 2983 O O . LEU B 1 41 ? -12.273 10.922 18.5 1 97.12 41 LEU B O 1
ATOM 2987 N N . ASN B 1 42 ? -14.312 11.484 17.953 1 97.44 42 ASN B N 1
ATOM 2988 C CA . ASN B 1 42 ? -14.883 10.5 18.859 1 97.44 42 ASN B CA 1
ATOM 2989 C C . ASN B 1 42 ? -14.531 9.07 18.438 1 97.44 42 ASN B C 1
ATOM 2991 O O . ASN B 1 42 ? -14.258 8.219 19.297 1 97.44 42 ASN B O 1
ATOM 2995 N N . ARG B 1 43 ? -14.586 8.852 17.219 1 97.44 43 ARG B N 1
ATOM 2996 C CA . ARG B 1 43 ? -14.234 7.531 16.703 1 97.44 43 ARG B CA 1
ATOM 2997 C C . ARG B 1 43 ? -12.766 7.215 16.984 1 97.44 43 ARG B C 1
ATOM 2999 O O . ARG B 1 43 ? -12.43 6.098 17.391 1 97.44 43 ARG B O 1
ATOM 3006 N N . LEU B 1 44 ? -11.906 8.156 16.781 1 97.31 44 LEU B N 1
ATOM 3007 C CA . LEU B 1 44 ? -10.484 7.969 17.078 1 97.31 44 LEU B CA 1
ATOM 3008 C C . LEU B 1 44 ? -10.266 7.672 18.547 1 97.31 44 LEU B C 1
ATOM 3010 O O . LEU B 1 44 ? -9.438 6.836 18.906 1 97.31 44 LEU B O 1
ATOM 3014 N N . ALA B 1 45 ? -10.984 8.344 19.359 1 96.25 45 ALA B N 1
ATOM 3015 C CA . ALA B 1 45 ? -10.922 8.07 20.781 1 96.25 45 ALA B CA 1
ATOM 3016 C C . ALA B 1 45 ? -11.352 6.637 21.094 1 96.25 45 ALA B C 1
ATOM 3018 O O . ALA B 1 45 ? -10.727 5.961 21.922 1 96.25 45 ALA B O 1
ATOM 3019 N N . GLU B 1 46 ? -12.359 6.219 20.453 1 96 46 GLU B N 1
ATOM 3020 C CA . GLU B 1 46 ? -12.828 4.844 20.625 1 96 46 GLU B CA 1
ATOM 3021 C C . GLU B 1 46 ? -11.766 3.842 20.188 1 96 46 GLU B C 1
ATOM 3023 O O . GLU B 1 46 ? -11.516 2.848 20.875 1 96 46 GLU B O 1
ATOM 3028 N N . LEU B 1 47 ? -11.195 4.121 19.062 1 95.94 47 LEU B N 1
ATOM 3029 C CA . LEU B 1 47 ? -10.203 3.221 18.484 1 95.94 47 LEU B CA 1
ATOM 3030 C C . LEU B 1 47 ? -8.984 3.107 19.406 1 95.94 47 LEU B C 1
ATOM 3032 O O . LEU B 1 47 ? -8.281 2.098 19.391 1 95.94 47 LEU B O 1
ATOM 3036 N N . THR B 1 48 ? -8.734 4.109 20.172 1 95 48 THR B N 1
ATOM 3037 C CA . THR B 1 48 ? -7.52 4.121 20.969 1 95 48 THR B CA 1
ATOM 3038 C C . THR B 1 48 ? -7.848 3.941 22.453 1 95 48 THR B C 1
ATOM 3040 O O . THR B 1 48 ? -7.016 4.223 23.312 1 95 48 THR B O 1
ATOM 3043 N N . ALA B 1 49 ? -8.93 3.457 22.781 1 92.44 49 ALA B N 1
ATOM 3044 C CA . ALA B 1 49 ? -9.406 3.365 24.156 1 92.44 49 ALA B CA 1
ATOM 3045 C C . ALA B 1 49 ? -8.5 2.463 25 1 92.44 49 ALA B C 1
ATOM 3047 O O . ALA B 1 49 ? -8.312 2.699 26.188 1 92.44 49 ALA B O 1
ATOM 3048 N N . THR B 1 50 ? -7.91 1.46 24.375 1 90.12 50 THR B N 1
ATOM 3049 C CA . THR B 1 50 ? -7.078 0.505 25.094 1 90.12 50 THR B CA 1
ATOM 3050 C C . THR B 1 50 ? -5.711 1.107 25.406 1 90.12 50 THR B C 1
ATOM 3052 O O . THR B 1 50 ? -5.02 0.646 26.312 1 90.12 50 THR B O 1
ATOM 3055 N N . TYR B 1 51 ? -5.293 2.051 24.734 1 91.81 51 TYR B N 1
ATOM 3056 C CA . TYR B 1 51 ? -4.062 2.805 24.922 1 91.81 51 TYR B CA 1
ATOM 3057 C C . TYR B 1 51 ? -4.273 4.285 24.625 1 91.81 51 TYR B C 1
ATOM 3059 O O . TYR B 1 51 ? -3.803 4.789 23.609 1 91.81 51 TYR B O 1
ATOM 3067 N N . PRO B 1 52 ? -4.875 4.938 25.547 1 90.38 52 PRO B N 1
ATOM 3068 C CA . PRO B 1 52 ? -5.426 6.273 25.297 1 90.38 52 PRO B CA 1
ATOM 3069 C C . PRO B 1 52 ? -4.34 7.316 25.047 1 90.38 52 PRO B C 1
ATOM 3071 O O . PRO B 1 52 ? -3.201 7.148 25.484 1 90.38 52 PRO B O 1
ATOM 3074 N N . LEU B 1 53 ? -4.672 8.289 24.25 1 91.81 53 LEU B N 1
ATOM 3075 C CA . LEU B 1 53 ? -3.854 9.477 24.016 1 91.81 53 LEU B CA 1
ATOM 3076 C C . LEU B 1 53 ? -4.715 10.734 23.984 1 91.81 53 LEU B C 1
ATOM 3078 O O . LEU B 1 53 ? -5.941 10.648 23.891 1 91.81 53 LEU B O 1
ATOM 3082 N N . GLU B 1 54 ? -4.086 11.891 24.266 1 94.19 54 GLU B N 1
ATOM 3083 C CA . GLU B 1 54 ? -4.801 13.156 24.125 1 94.19 54 GLU B CA 1
ATOM 3084 C C . GLU B 1 54 ? -5.121 13.438 22.656 1 94.19 54 GLU B C 1
ATOM 3086 O O . GLU B 1 54 ? -4.238 13.367 21.797 1 94.19 54 GLU B O 1
ATOM 3091 N N . ILE B 1 55 ? -6.387 13.711 22.453 1 95.94 55 ILE B N 1
ATOM 3092 C CA . ILE B 1 55 ? -6.793 13.953 21.078 1 95.94 55 ILE B CA 1
ATOM 3093 C C . ILE B 1 55 ? -7.223 15.414 20.906 1 95.94 55 ILE B C 1
ATOM 3095 O O . ILE B 1 55 ? -8.062 15.906 21.672 1 95.94 55 ILE B O 1
ATOM 3099 N N . ARG B 1 56 ? -6.66 16.094 19.938 1 96 56 ARG B N 1
ATOM 3100 C CA . ARG B 1 56 ? -7.016 17.469 19.578 1 96 56 ARG B CA 1
ATOM 3101 C C . ARG B 1 56 ? -7.277 17.578 18.078 1 96 56 ARG B C 1
ATOM 3103 O O . ARG B 1 56 ? -6.402 17.297 17.266 1 96 56 ARG B O 1
ATOM 3110 N N . GLY B 1 57 ? -8.469 17.969 17.766 1 97.25 57 GLY B N 1
ATOM 3111 C CA . GLY B 1 57 ? -8.812 18.203 16.375 1 97.25 57 GLY B CA 1
ATOM 3112 C C . GLY B 1 57 ? -8.672 19.656 15.953 1 97.25 57 GLY B C 1
ATOM 3113 O O . GLY B 1 57 ? -9.148 20.562 16.656 1 97.25 57 GLY B O 1
ATOM 3114 N N . ILE B 1 58 ? -7.969 19.906 14.898 1 97 58 ILE B N 1
ATOM 3115 C CA . ILE B 1 58 ? -7.875 21.234 14.305 1 97 58 ILE B CA 1
ATOM 3116 C C . ILE B 1 58 ? -9.016 21.438 13.312 1 97 58 ILE B C 1
ATOM 3118 O O . ILE B 1 58 ? -9.047 20.812 12.258 1 97 58 ILE B O 1
ATOM 3122 N N . HIS B 1 59 ? -9.836 22.312 13.586 1 93.31 59 HIS B N 1
ATOM 3123 C CA . HIS B 1 59 ? -11.008 22.547 12.75 1 93.31 59 HIS B CA 1
ATOM 3124 C C . HIS B 1 59 ? -10.609 23.172 11.414 1 93.31 59 HIS B C 1
ATOM 3126 O O . HIS B 1 59 ? -9.844 24.141 11.375 1 93.31 59 HIS B O 1
ATOM 3132 N N . ASN B 1 60 ? -11.062 22.594 10.367 1 88.38 60 ASN B N 1
ATOM 3133 C CA . ASN B 1 60 ? -10.891 23.062 8.992 1 88.38 60 ASN B CA 1
ATOM 3134 C C . ASN B 1 60 ? -12.211 23.062 8.234 1 88.38 60 ASN B C 1
ATOM 3136 O O . ASN B 1 60 ? -12.68 22.016 7.773 1 88.38 60 ASN B O 1
ATOM 3140 N N . GLN B 1 61 ? -12.758 24.328 8.422 1 72.94 61 GLN B N 1
ATOM 3141 C CA . GLN B 1 61 ? -14.125 24.406 7.918 1 72.94 61 GLN B CA 1
ATOM 3142 C C . GLN B 1 61 ? -14.141 24.672 6.414 1 72.94 61 GLN B C 1
ATOM 3144 O O . GLN B 1 61 ? -13.211 25.281 5.871 1 72.94 61 GLN B O 1
ATOM 3149 N N . THR B 1 62 ? -15.211 24.172 5.832 1 62.09 62 THR B N 1
ATOM 3150 C CA . THR B 1 62 ? -15.508 24.281 4.41 1 62.09 62 THR B CA 1
ATOM 3151 C C . THR B 1 62 ? -16.141 25.641 4.098 1 62.09 62 THR B C 1
ATOM 3153 O O . THR B 1 62 ? -17.031 26.094 4.82 1 62.09 62 THR B O 1
ATOM 3156 N N . HIS B 1 63 ? -15.477 26.562 3.48 1 58.94 63 HIS B N 1
ATOM 3157 C CA . HIS B 1 63 ? -16.203 27.672 2.879 1 58.94 63 HIS B CA 1
ATOM 3158 C C . HIS B 1 63 ? -16.859 27.266 1.569 1 58.94 63 HIS B C 1
ATOM 3160 O O . HIS B 1 63 ? -17 28.062 0.646 1 58.94 63 HIS B O 1
ATOM 3166 N N . GLY B 1 64 ? -17.188 26.062 1.592 1 62 64 GLY B N 1
ATOM 3167 C CA . GLY B 1 64 ? -17.734 25.484 0.381 1 62 64 GLY B CA 1
ATOM 3168 C C . GLY B 1 64 ? -16.734 24.625 -0.388 1 62 64 GLY B C 1
ATOM 3169 O O . GLY B 1 64 ? -15.531 24.828 -0.26 1 62 64 GLY B O 1
ATOM 3170 N N . PHE B 1 65 ? -17.25 23.828 -1.117 1 62.75 65 PHE B N 1
ATOM 3171 C CA . PHE B 1 65 ? -16.438 22.828 -1.811 1 62.75 65 PHE B CA 1
ATOM 3172 C C . PHE B 1 65 ? -15.445 23.5 -2.76 1 62.75 65 PHE B C 1
ATOM 3174 O O . PHE B 1 65 ? -14.273 23.109 -2.822 1 62.75 65 PHE B O 1
ATOM 3181 N N . GLN B 1 66 ? -15.836 24.469 -3.469 1 62.06 66 GLN B N 1
ATOM 3182 C CA . GLN B 1 66 ? -14.984 25.156 -4.434 1 62.06 66 GLN B CA 1
ATOM 3183 C C . GLN B 1 66 ? -13.828 25.875 -3.74 1 62.06 66 GLN B C 1
ATOM 3185 O O . GLN B 1 66 ? -12.688 25.812 -4.207 1 62.06 66 GLN B O 1
ATOM 3190 N N . ALA B 1 67 ? -14.133 26.516 -2.678 1 67.75 67 ALA B N 1
ATOM 3191 C CA . ALA B 1 67 ? -13.102 27.203 -1.914 1 67.75 67 ALA B CA 1
ATOM 3192 C C . ALA B 1 67 ? -12.094 26.219 -1.339 1 67.75 67 ALA B C 1
ATOM 3194 O O . ALA B 1 67 ? -10.883 26.469 -1.376 1 67.75 67 ALA B O 1
ATOM 3195 N N . ASP B 1 68 ? -12.609 25.109 -0.934 1 73.31 68 ASP B N 1
ATOM 3196 C CA . ASP B 1 68 ? -11.75 24.062 -0.365 1 73.31 68 ASP B CA 1
ATOM 3197 C C . ASP B 1 68 ? -10.82 23.484 -1.424 1 73.31 68 ASP B C 1
ATOM 3199 O O . ASP B 1 68 ? -9.656 23.203 -1.147 1 73.31 68 ASP B O 1
ATOM 3203 N N . LEU B 1 69 ? -11.406 23.281 -2.521 1 71.38 69 LEU B N 1
ATOM 3204 C CA . LEU B 1 69 ? -10.594 22.766 -3.619 1 71.38 69 LEU B CA 1
ATOM 3205 C C . LEU B 1 69 ? -9.508 23.766 -4.008 1 71.38 69 LEU B C 1
ATOM 3207 O O . LEU B 1 69 ? -8.359 23.375 -4.254 1 71.38 69 LEU B O 1
ATOM 3211 N N . LEU B 1 70 ? -9.898 24.953 -4.051 1 70.56 70 LEU B N 1
ATOM 3212 C CA . LEU B 1 70 ? -8.922 26 -4.355 1 70.56 70 LEU B CA 1
ATOM 3213 C C . LEU B 1 70 ? -7.82 26.031 -3.303 1 70.56 70 LEU B C 1
ATOM 3215 O O . LEU B 1 70 ? -6.637 26.109 -3.639 1 70.56 70 LEU B O 1
ATOM 3219 N N . GLU B 1 71 ? -8.164 25.984 -2.074 1 77.38 71 GLU B N 1
ATOM 3220 C CA . GLU B 1 71 ? -7.188 25.953 -0.988 1 77.38 71 GLU B CA 1
ATOM 3221 C C . GLU B 1 71 ? -6.238 24.781 -1.132 1 77.38 71 GLU B C 1
ATOM 3223 O O . GLU B 1 71 ? -5.031 24.906 -0.91 1 77.38 71 GLU B O 1
ATOM 3228 N N . SER B 1 72 ? -6.805 23.688 -1.516 1 80.19 72 SER B N 1
ATOM 3229 C CA . SER B 1 72 ? -6 22.484 -1.701 1 80.19 72 SER B CA 1
ATOM 3230 C C . SER B 1 72 ? -4.98 22.672 -2.818 1 80.19 72 SER B C 1
ATOM 3232 O O . SER B 1 72 ? -3.812 22.297 -2.666 1 80.19 72 SER B O 1
ATOM 3234 N N . PHE B 1 73 ? -5.445 23.219 -3.795 1 72.19 73 PHE B N 1
ATOM 3235 C CA . PHE B 1 73 ? -4.562 23.391 -4.941 1 72.19 73 PHE B CA 1
ATOM 3236 C C . PHE B 1 73 ? -3.455 24.391 -4.625 1 72.19 73 PHE B C 1
ATOM 3238 O O . PHE B 1 73 ? -2.297 24.172 -4.988 1 72.19 73 PHE B O 1
ATOM 3245 N N . LEU B 1 74 ? -3.803 25.438 -3.986 1 73.25 74 LEU B N 1
ATOM 3246 C CA . LEU B 1 74 ? -2.809 26.438 -3.615 1 73.25 74 LEU B CA 1
ATOM 3247 C C . LEU B 1 74 ? -1.784 25.859 -2.646 1 73.25 74 LEU B C 1
ATOM 3249 O O . LEU B 1 74 ? -0.582 26.094 -2.795 1 73.25 74 LEU B O 1
ATOM 3253 N N . ALA B 1 75 ? -2.266 25.219 -1.771 1 84.12 75 ALA B N 1
ATOM 3254 C CA . ALA B 1 75 ? -1.369 24.594 -0.804 1 84.12 75 ALA B CA 1
ATOM 3255 C C . ALA B 1 75 ? -0.458 23.578 -1.481 1 84.12 75 ALA B C 1
ATOM 3257 O O . ALA B 1 75 ? 0.735 23.5 -1.179 1 84.12 75 ALA B O 1
ATOM 3258 N N . LYS B 1 76 ? -1.002 22.828 -2.395 1 79.5 76 LYS B N 1
ATOM 3259 C CA . LYS B 1 76 ? -0.204 21.844 -3.129 1 79.5 76 LYS B CA 1
ATOM 3260 C C . LYS B 1 76 ? 0.881 22.531 -3.955 1 79.5 76 LYS B C 1
ATOM 3262 O O . LYS B 1 76 ? 2.006 22.031 -4.043 1 79.5 76 LYS B O 1
ATOM 3267 N N . ALA B 1 77 ? 0.484 23.547 -4.48 1 71.44 77 ALA B N 1
ATOM 3268 C CA . ALA B 1 77 ? 1.465 24.312 -5.238 1 71.44 77 ALA B CA 1
ATOM 3269 C C . ALA B 1 77 ? 2.605 24.797 -4.34 1 71.44 77 ALA B C 1
ATOM 3271 O O . ALA B 1 77 ? 3.773 24.734 -4.73 1 71.44 77 ALA B O 1
ATOM 3272 N N . GLU B 1 78 ? 2.195 25.328 -3.205 1 78.19 78 GLU B N 1
ATOM 3273 C CA . GLU B 1 78 ? 3.195 25.75 -2.229 1 78.19 78 GLU B CA 1
ATOM 3274 C C . GLU B 1 78 ? 4.125 24.594 -1.857 1 78.19 78 GLU B C 1
ATOM 3276 O O . GLU B 1 78 ? 5.348 24.766 -1.815 1 78.19 78 GLU B O 1
ATOM 3281 N N . LEU B 1 79 ? 3.555 23.438 -1.62 1 84.81 79 LEU B N 1
ATOM 3282 C CA . LEU B 1 79 ? 4.332 22.266 -1.234 1 84.81 79 LEU B CA 1
ATOM 3283 C C . LEU B 1 79 ? 5.285 21.859 -2.354 1 84.81 79 LEU B C 1
ATOM 3285 O O . LEU B 1 79 ? 6.418 21.438 -2.09 1 84.81 79 LEU B O 1
ATOM 3289 N N . TYR B 1 80 ? 4.828 21.969 -3.525 1 72.94 80 TYR B N 1
ATOM 3290 C CA . TYR B 1 80 ? 5.676 21.625 -4.66 1 72.94 80 TYR B CA 1
ATOM 3291 C C . TYR B 1 80 ? 6.957 22.453 -4.648 1 72.94 80 TYR B C 1
ATOM 3293 O O . TYR B 1 80 ? 8.031 21.953 -4.992 1 72.94 80 TYR B O 1
ATOM 3301 N N . HIS B 1 81 ? 6.852 23.625 -4.203 1 72.38 81 HIS B N 1
ATOM 3302 C CA . HIS B 1 81 ? 8.008 24.516 -4.145 1 72.38 81 HIS B CA 1
ATOM 3303 C C . HIS B 1 81 ? 9.008 24.062 -3.086 1 72.38 81 HIS B C 1
ATOM 3305 O O . HIS B 1 81 ? 10.172 24.453 -3.109 1 72.38 81 HIS B O 1
ATOM 3311 N N . PHE B 1 82 ? 8.523 23.219 -2.213 1 78.88 82 PHE B N 1
ATOM 3312 C CA . PHE B 1 82 ? 9.391 22.766 -1.132 1 78.88 82 PHE B CA 1
ATOM 3313 C C . PHE B 1 82 ? 10.094 21.469 -1.506 1 78.88 82 PHE B C 1
ATOM 3315 O O . PHE B 1 82 ? 10.945 20.969 -0.758 1 78.88 82 PHE B O 1
ATOM 3322 N N . TRP B 1 83 ? 9.773 20.922 -2.717 1 78.38 83 TRP B N 1
ATOM 3323 C CA . TRP B 1 83 ? 10.422 19.688 -3.143 1 78.38 83 TRP B CA 1
ATOM 3324 C C . TRP B 1 83 ? 11.914 19.906 -3.379 1 78.38 83 TRP B C 1
ATOM 3326 O O . TRP B 1 83 ? 12.32 20.953 -3.875 1 78.38 83 TRP B O 1
ATOM 3336 N N . SER B 1 84 ? 12.688 18.922 -3.064 1 69.94 84 SER B N 1
ATOM 3337 C CA . SER B 1 84 ? 14.141 19.016 -3.162 1 69.94 84 SER B CA 1
ATOM 3338 C C . SER B 1 84 ? 14.586 19.219 -4.605 1 69.94 84 SER B C 1
ATOM 3340 O O . SER B 1 84 ? 15.633 19.828 -4.859 1 69.94 84 SER B O 1
ATOM 3342 N N . GLU B 1 85 ? 13.953 18.656 -5.457 1 63.34 85 GLU B N 1
ATOM 3343 C CA . GLU B 1 85 ? 14.344 18.719 -6.863 1 63.34 85 GLU B CA 1
ATOM 3344 C C . GLU B 1 85 ? 14.031 20.094 -7.461 1 63.34 85 GLU B C 1
ATOM 3346 O O . GLU B 1 85 ? 14.523 20.422 -8.539 1 63.34 85 GLU B O 1
ATOM 3351 N N . THR B 1 86 ? 13.289 20.781 -6.73 1 58.34 86 THR B N 1
ATOM 3352 C CA . THR B 1 86 ? 12.945 22.109 -7.203 1 58.34 86 THR B CA 1
ATOM 3353 C C . THR B 1 86 ? 14 23.125 -6.777 1 58.34 86 THR B C 1
ATOM 3355 O O . THR B 1 86 ? 14.523 23.062 -5.66 1 58.34 86 THR B O 1
ATOM 3358 N N . ALA B 1 87 ? 14.617 23.734 -7.848 1 53.78 87 ALA B N 1
ATOM 3359 C CA . ALA B 1 87 ? 15.664 24.719 -7.578 1 53.78 87 ALA B CA 1
ATOM 3360 C C . ALA B 1 87 ? 15.312 25.578 -6.371 1 53.78 87 ALA B C 1
ATOM 3362 O O . ALA B 1 87 ? 14.164 26.016 -6.227 1 53.78 87 ALA B O 1
ATOM 3363 N N . ALA B 1 88 ? 16.266 25.344 -5.391 1 54.16 88 ALA B N 1
ATOM 3364 C CA . ALA B 1 88 ? 16.062 26.078 -4.137 1 54.16 88 ALA B CA 1
ATOM 3365 C C . ALA B 1 88 ? 15.766 27.547 -4.402 1 54.16 88 ALA B C 1
ATOM 3367 O O . ALA B 1 88 ? 16.484 28.219 -5.152 1 54.16 88 ALA B O 1
ATOM 3368 N N . PRO B 1 89 ? 14.578 27.891 -4.172 1 50.56 89 PRO B N 1
ATOM 3369 C CA . PRO B 1 89 ? 14.391 29.344 -4.316 1 50.56 89 PRO B CA 1
ATOM 3370 C C . PRO B 1 89 ? 15.438 30.141 -3.549 1 50.56 89 PRO B C 1
ATOM 3372 O O . PRO B 1 89 ? 16.078 29.625 -2.631 1 50.56 89 PRO B O 1
ATOM 3375 N N . ASP B 1 90 ? 15.906 31.203 -4.074 1 56.44 90 ASP B N 1
ATOM 3376 C CA . ASP B 1 90 ? 16.609 32.188 -3.25 1 56.44 90 ASP B CA 1
ATOM 3377 C C . ASP B 1 90 ? 16.047 32.219 -1.833 1 56.44 90 ASP B C 1
ATOM 3379 O O . ASP B 1 90 ? 14.828 32.219 -1.646 1 56.44 90 ASP B O 1
ATOM 3383 N N . ALA B 1 91 ? 16.812 31.781 -0.823 1 61.53 91 ALA B N 1
ATOM 3384 C CA . ALA B 1 91 ? 16.406 31.734 0.578 1 61.53 91 ALA B CA 1
ATOM 3385 C C . ALA B 1 91 ? 15.461 32.875 0.911 1 61.53 91 ALA B C 1
ATOM 3387 O O . ALA B 1 91 ? 14.523 32.719 1.693 1 61.53 91 ALA B O 1
ATOM 3388 N N . SER B 1 92 ? 15.766 33.969 0.255 1 57.47 92 SER B N 1
ATOM 3389 C CA . SER B 1 92 ? 14.945 35.125 0.499 1 57.47 92 SER B CA 1
ATOM 3390 C C . SER B 1 92 ? 13.547 34.969 -0.08 1 57.47 92 SER B C 1
ATOM 3392 O O . SER B 1 92 ? 12.609 35.656 0.333 1 57.47 92 SER B O 1
ATOM 3394 N N . LYS B 1 93 ? 13.406 33.938 -0.87 1 64.12 93 LYS B N 1
ATOM 3395 C CA . LYS B 1 93 ? 12.109 33.75 -1.522 1 64.12 93 LYS B CA 1
ATOM 3396 C C . LYS B 1 93 ? 11.406 32.5 -0.995 1 64.12 93 LYS B C 1
ATOM 3398 O O . LYS B 1 93 ? 10.32 32.156 -1.459 1 64.12 93 LYS B O 1
ATOM 3403 N N . ASP B 1 94 ? 12.109 31.984 -0.036 1 75 94 ASP B N 1
ATOM 3404 C CA . ASP B 1 94 ? 11.508 30.797 0.565 1 75 94 ASP B CA 1
ATOM 3405 C C . ASP B 1 94 ? 10.484 31.188 1.632 1 75 94 ASP B C 1
ATOM 3407 O O . ASP B 1 94 ? 10.852 31.594 2.732 1 75 94 ASP B O 1
ATOM 3411 N N . ARG B 1 95 ? 9.234 31.031 1.392 1 78.5 95 ARG B N 1
ATOM 3412 C CA . ARG B 1 95 ? 8.141 31.469 2.25 1 78.5 95 ARG B CA 1
ATOM 3413 C C . ARG B 1 95 ? 8.141 30.719 3.572 1 78.5 95 ARG B C 1
ATOM 3415 O O . ARG B 1 95 ? 7.508 31.141 4.539 1 78.5 95 ARG B O 1
ATOM 3422 N N . ARG B 1 96 ? 8.875 29.672 3.619 1 84.75 96 ARG B N 1
ATOM 3423 C CA . ARG B 1 96 ? 8.953 28.906 4.859 1 84.75 96 ARG B CA 1
ATOM 3424 C C . ARG B 1 96 ? 9.547 29.734 5.984 1 84.75 96 ARG B C 1
ATOM 3426 O O . ARG B 1 96 ? 9.148 29.609 7.145 1 84.75 96 ARG B O 1
ATOM 3433 N N . HIS B 1 97 ? 10.422 30.578 5.562 1 85.38 97 HIS B N 1
ATOM 3434 C CA . HIS B 1 97 ? 11.047 31.438 6.562 1 85.38 97 HIS B CA 1
ATOM 3435 C C . HIS B 1 97 ? 10.047 32.438 7.141 1 85.38 97 HIS B C 1
ATOM 3437 O O . HIS B 1 97 ? 10.023 32.656 8.352 1 85.38 97 HIS B O 1
ATOM 3443 N N . GLU B 1 98 ? 9.242 32.969 6.289 1 82.44 98 GLU B N 1
ATOM 3444 C CA . GLU B 1 98 ? 8.227 33.938 6.742 1 82.44 98 GLU B CA 1
ATOM 3445 C C . GLU B 1 98 ? 7.168 33.25 7.594 1 82.44 98 GLU B C 1
ATOM 3447 O O . GLU B 1 98 ? 6.719 33.781 8.602 1 82.44 98 GLU B O 1
ATOM 3452 N N . TYR B 1 99 ? 6.816 32.094 7.223 1 86.5 99 TYR B N 1
ATOM 3453 C CA . TYR B 1 99 ? 5.848 31.344 7.996 1 86.5 99 TYR B CA 1
ATOM 3454 C C . TYR B 1 99 ? 6.391 31.016 9.383 1 86.5 99 TYR B C 1
ATOM 3456 O O . TYR B 1 99 ? 5.668 31.109 10.375 1 86.5 99 TYR B O 1
ATOM 3464 N N . ALA B 1 100 ? 7.641 30.625 9.398 1 91.44 100 ALA B N 1
ATOM 3465 C CA . ALA B 1 100 ? 8.289 30.312 10.672 1 91.44 100 ALA B CA 1
ATOM 3466 C C . ALA B 1 100 ? 8.336 31.531 11.578 1 91.44 100 ALA B C 1
ATOM 3468 O O . ALA B 1 100 ? 8.164 31.422 12.797 1 91.44 100 ALA B O 1
ATOM 3469 N N . LYS B 1 101 ? 8.555 32.688 10.953 1 88.75 101 LYS B N 1
ATOM 3470 C CA . LYS B 1 101 ? 8.57 33.938 11.711 1 88.75 101 LYS B CA 1
ATOM 3471 C C . LYS B 1 101 ? 7.215 34.219 12.352 1 88.75 101 LYS B C 1
ATOM 3473 O O . LYS B 1 101 ? 7.141 34.75 13.453 1 88.75 101 LYS B O 1
ATOM 3478 N N . LEU B 1 102 ? 6.176 33.844 11.641 1 88.88 102 LEU B N 1
ATOM 3479 C CA . LEU B 1 102 ? 4.824 34.031 12.164 1 88.88 102 LEU B CA 1
ATOM 3480 C C . LEU B 1 102 ? 4.578 33.125 13.359 1 88.88 102 LEU B C 1
ATOM 3482 O O . LEU B 1 102 ? 3.818 33.469 14.266 1 88.88 102 LEU B O 1
ATOM 3486 N N . LEU B 1 103 ? 5.195 31.938 13.367 1 93.69 103 LEU B N 1
ATOM 3487 C CA . LEU B 1 103 ? 4.98 30.922 14.391 1 93.69 103 LEU B CA 1
ATOM 3488 C C . LEU B 1 103 ? 5.676 31.312 15.688 1 93.69 103 LEU B C 1
ATOM 3490 O O . LEU B 1 103 ? 5.199 30.969 16.781 1 93.69 103 LEU B O 1
ATOM 3494 N N . GLY B 1 104 ? 6.742 32.062 15.648 1 91.44 104 GLY B N 1
ATOM 3495 C CA . GLY B 1 104 ? 7.543 32.406 16.812 1 91.44 104 GLY B CA 1
ATOM 3496 C C . GLY B 1 104 ? 6.734 33.062 17.922 1 91.44 104 GLY B C 1
ATOM 3497 O O . GLY B 1 104 ? 6.625 32.5 19.016 1 91.44 104 GLY B O 1
ATOM 3498 N N . PRO B 1 105 ? 6.125 34.188 17.547 1 91.19 105 PRO B N 1
ATOM 3499 C CA . PRO B 1 105 ? 5.332 34.875 18.578 1 91.19 105 PRO B CA 1
ATOM 3500 C C . PRO B 1 105 ? 4.156 34.031 19.062 1 91.19 105 PRO B C 1
ATOM 3502 O O . PRO B 1 105 ? 3.742 34.156 20.219 1 91.19 105 PRO B O 1
ATOM 3505 N N . LEU B 1 106 ? 3.672 33.219 18.297 1 94.56 106 LEU B N 1
ATOM 3506 C CA . LEU B 1 106 ? 2.518 32.375 18.656 1 94.56 106 LEU B CA 1
ATOM 3507 C C . LEU B 1 106 ? 2.893 31.359 19.719 1 94.56 106 LEU B C 1
ATOM 3509 O O . LEU B 1 106 ? 2.16 31.172 20.688 1 94.56 106 LEU B O 1
ATOM 3513 N N . VAL B 1 107 ? 4.062 30.719 19.547 1 95.62 107 VAL B N 1
ATOM 3514 C CA . VAL B 1 107 ? 4.438 29.594 20.406 1 95.62 107 VAL B CA 1
ATOM 3515 C C . VAL B 1 107 ? 4.887 30.109 21.766 1 95.62 107 VAL B C 1
ATOM 3517 O O . VAL B 1 107 ? 4.984 29.344 22.734 1 95.62 107 VAL B O 1
ATOM 3520 N N . SER B 1 108 ? 5.129 31.422 21.906 1 93.25 108 SER B N 1
ATOM 3521 C CA . SER B 1 108 ? 5.523 32.031 23.172 1 93.25 108 SER B CA 1
ATOM 3522 C C . SER B 1 108 ? 4.309 32.25 24.078 1 93.25 108 SER B C 1
ATOM 3524 O O . SER B 1 108 ? 4.457 32.531 25.266 1 93.25 108 SER B O 1
ATOM 3526 N N . LYS B 1 109 ? 3.148 32.031 23.516 1 93.75 109 LYS B N 1
ATOM 3527 C CA . LYS B 1 109 ? 1.898 32.219 24.234 1 93.75 109 LYS B CA 1
ATOM 3528 C C . LYS B 1 109 ? 1.119 30.922 24.359 1 93.75 109 LYS B C 1
ATOM 3530 O O . LYS B 1 109 ? 1.357 29.969 23.625 1 93.75 109 LYS B O 1
ATOM 3535 N N . ASP B 1 110 ? 0.359 30.906 25.391 1 95.12 110 ASP B N 1
ATOM 3536 C CA . ASP B 1 110 ? -0.623 29.828 25.5 1 95.12 110 ASP B CA 1
ATOM 3537 C C . ASP B 1 110 ? -1.957 30.234 24.891 1 95.12 110 ASP B C 1
ATOM 3539 O O . ASP B 1 110 ? -2.689 31.047 25.453 1 95.12 110 ASP B O 1
ATOM 3543 N N . LEU B 1 111 ? -2.25 29.688 23.797 1 96.12 111 LEU B N 1
ATOM 3544 C CA . LEU B 1 111 ? -3.449 30.062 23.062 1 96.12 111 LEU B CA 1
ATOM 3545 C C . LEU B 1 111 ? -4.645 29.219 23.484 1 96.12 111 LEU B C 1
ATOM 3547 O O . LEU B 1 111 ? -4.523 28 23.641 1 96.12 111 LEU B O 1
ATOM 3551 N N . ALA B 1 112 ? -5.727 29.906 23.641 1 96.31 112 ALA B N 1
ATOM 3552 C CA . ALA B 1 112 ? -6.977 29.203 23.891 1 96.31 112 ALA B CA 1
ATOM 3553 C C . ALA B 1 112 ? -7.391 28.359 22.688 1 96.31 112 ALA B C 1
ATOM 3555 O O . ALA B 1 112 ? -6.957 28.609 21.562 1 96.31 112 ALA B O 1
ATOM 3556 N N . ASP B 1 113 ? -8.242 27.375 22.953 1 95.25 113 ASP B N 1
ATOM 3557 C CA . ASP B 1 113 ? -8.68 26.438 21.922 1 95.25 113 ASP B CA 1
ATOM 3558 C C . ASP B 1 113 ? -9.453 27.156 20.812 1 95.25 113 ASP B C 1
ATOM 3560 O O . ASP B 1 113 ? -9.453 26.719 19.656 1 95.25 113 ASP B O 1
ATOM 3564 N N . ASP B 1 114 ? -10.047 28.234 21.094 1 94.25 114 ASP B N 1
ATOM 3565 C CA . ASP B 1 114 ? -10.883 28.922 20.125 1 94.25 114 ASP B CA 1
ATOM 3566 C C . ASP B 1 114 ? -10.227 30.234 19.672 1 94.25 114 ASP B C 1
ATOM 3568 O O . ASP B 1 114 ? -10.875 31.078 19.062 1 94.25 114 ASP B O 1
ATOM 3572 N N . ALA B 1 115 ? -8.945 30.453 20.016 1 94.31 115 ALA B N 1
ATOM 3573 C CA . ALA B 1 115 ? -8.258 31.688 19.656 1 94.31 115 ALA B CA 1
ATOM 3574 C C . ALA B 1 115 ? -8.141 31.828 18.141 1 94.31 115 ALA B C 1
ATOM 3576 O O . ALA B 1 115 ? -7.855 30.859 17.438 1 94.31 115 ALA B O 1
ATOM 3577 N N . ASP B 1 116 ? -8.391 33.031 17.656 1 90.56 116 ASP B N 1
ATOM 3578 C CA . ASP B 1 116 ? -8.125 33.312 16.25 1 90.56 116 ASP B CA 1
ATOM 3579 C C . ASP B 1 116 ? -6.633 33.5 16.016 1 90.56 116 ASP B C 1
ATOM 3581 O O . ASP B 1 116 ? -6.109 34.625 16.188 1 90.56 116 ASP B O 1
ATOM 3585 N N . ILE B 1 117 ? -6.074 32.531 15.516 1 91.06 117 ILE B N 1
ATOM 3586 C CA . ILE B 1 117 ? -4.617 32.469 15.445 1 91.06 117 ILE B CA 1
ATOM 3587 C C . ILE B 1 117 ? -4.105 33.5 14.445 1 91.06 117 ILE B C 1
ATOM 3589 O O . ILE B 1 117 ? -3.014 34.062 14.609 1 91.06 117 ILE B O 1
ATOM 3593 N N . LEU B 1 118 ? -4.867 33.781 13.383 1 87.38 118 LEU B N 1
ATOM 3594 C CA . LEU B 1 118 ? -4.414 34.781 12.414 1 87.38 118 LEU B CA 1
ATOM 3595 C C . LEU B 1 118 ? -4.469 36.188 13.008 1 87.38 118 LEU B C 1
ATOM 3597 O O . LEU B 1 118 ? -3.604 37.031 12.734 1 87.38 118 LEU B O 1
ATOM 3601 N N . ALA B 1 119 ? -5.52 36.406 13.75 1 85.56 119 ALA B N 1
ATOM 3602 C CA . ALA B 1 119 ? -5.633 37.719 14.398 1 85.56 119 ALA B CA 1
ATOM 3603 C C . ALA B 1 119 ? -4.465 37.969 15.352 1 85.56 119 ALA B C 1
ATOM 3605 O O . ALA B 1 119 ? -3.994 39.094 15.484 1 85.56 119 ALA B O 1
ATOM 3606 N N . ILE B 1 120 ? -4.016 36.938 15.922 1 89.12 120 ILE B N 1
ATOM 3607 C CA . ILE B 1 120 ? -2.918 37.062 16.875 1 89.12 120 ILE B CA 1
ATOM 3608 C C . ILE B 1 120 ? -1.591 37.156 16.125 1 89.12 120 ILE B C 1
ATOM 3610 O O . ILE B 1 120 ? -0.715 37.938 16.516 1 89.12 120 ILE B O 1
ATOM 3614 N N . ALA B 1 121 ? -1.418 36.344 15.008 1 85.38 121 ALA B N 1
ATOM 3615 C CA . ALA B 1 121 ? -0.172 36.312 14.25 1 85.38 121 ALA B CA 1
ATOM 3616 C C . ALA B 1 121 ? 0.042 37.594 13.477 1 85.38 121 ALA B C 1
ATOM 3618 O O . ALA B 1 121 ? 1.178 37.969 13.164 1 85.38 121 ALA B O 1
ATOM 3619 N N . GLN B 1 122 ? -1.093 38.406 13.086 1 73.31 122 GLN B N 1
ATOM 3620 C CA . GLN B 1 122 ? -1.157 39.531 12.164 1 73.31 122 GLN B CA 1
ATOM 3621 C C . GLN B 1 122 ? 0.175 40.281 12.109 1 73.31 122 GLN B C 1
ATOM 3623 O O . GLN B 1 122 ? 0.668 40.75 13.133 1 73.31 122 GLN B O 1
ATOM 3628 N N . PRO B 1 123 ? 0.917 39.906 10.867 1 57.62 123 PRO B N 1
ATOM 3629 C CA . PRO B 1 123 ? 2.166 40.656 10.68 1 57.62 123 PRO B CA 1
ATOM 3630 C C . PRO B 1 123 ? 1.954 42.156 10.664 1 57.62 123 PRO B C 1
ATOM 3632 O O . PRO B 1 123 ? 0.892 42.625 10.25 1 57.62 123 PRO B O 1
ATOM 3635 N N . SER B 1 124 ? 2.646 42.875 11.375 1 50.38 124 SER B N 1
ATOM 3636 C CA . SER B 1 124 ? 2.635 44.312 11.211 1 50.38 124 SER B CA 1
ATOM 3637 C C . SER B 1 124 ? 2.613 44.719 9.734 1 50.38 124 SER B C 1
ATOM 3639 O O . SER B 1 124 ? 1.985 45.719 9.359 1 50.38 124 SER B O 1
ATOM 3641 N N . GLN B 1 125 ? 3.436 44.062 8.891 1 44.56 125 GLN B N 1
ATOM 3642 C CA . GLN B 1 125 ? 3.754 44.438 7.516 1 44.56 125 GLN B CA 1
ATOM 3643 C C . GLN B 1 125 ? 2.73 43.844 6.543 1 44.56 125 GLN B C 1
ATOM 3645 O O . GLN B 1 125 ? 2.811 44.094 5.336 1 44.56 125 GLN B O 1
ATOM 3650 N N . ILE B 1 126 ? 2.088 42.875 6.719 1 46.22 126 ILE B N 1
ATOM 3651 C CA . ILE B 1 126 ? 1.235 42.25 5.727 1 46.22 126 ILE B CA 1
ATOM 3652 C C . ILE B 1 126 ? 0.218 43.25 5.191 1 46.22 126 ILE B C 1
ATOM 3654 O O . ILE B 1 126 ? -0.626 42.906 4.359 1 46.22 126 ILE B O 1
ATOM 3658 N N . GLN B 1 127 ? 0.235 44.469 5.727 1 41.38 127 GLN B N 1
ATOM 3659 C CA . GLN B 1 127 ? -0.735 45.344 5.105 1 41.38 127 GLN B CA 1
ATOM 3660 C C . GLN B 1 127 ? -0.541 45.406 3.592 1 41.38 127 GLN B C 1
ATOM 3662 O O . GLN B 1 127 ? -1.515 45.406 2.836 1 41.38 127 GLN B O 1
ATOM 3667 N N . GLN B 1 128 ? 0.574 46.281 2.965 1 38.69 128 GLN B N 1
ATOM 3668 C CA . GLN B 1 128 ? 0.511 46.969 1.679 1 38.69 128 GLN B CA 1
ATOM 3669 C C . GLN B 1 128 ? 1.262 46.188 0.603 1 38.69 128 GLN B C 1
ATOM 3671 O O . GLN B 1 128 ? 1.76 46.75 -0.362 1 38.69 128 GLN B O 1
ATOM 3676 N N . ARG B 1 129 ? 1.776 45 0.695 1 38.31 129 ARG B N 1
ATOM 3677 C CA . ARG B 1 129 ? 2.613 44.75 -0.469 1 38.31 129 ARG B CA 1
ATOM 3678 C C . ARG B 1 129 ? 1.763 44.438 -1.694 1 38.31 129 ARG B C 1
ATOM 3680 O O . ARG B 1 129 ? 0.933 43.5 -1.663 1 38.31 129 ARG B O 1
ATOM 3687 N N . PRO B 1 130 ? 1.957 45.281 -2.799 1 35 130 PRO B N 1
ATOM 3688 C CA . PRO B 1 130 ? 1.253 45.031 -4.062 1 35 130 PRO B CA 1
ATOM 3689 C C . PRO B 1 130 ? 1.727 43.781 -4.773 1 35 130 PRO B C 1
ATOM 3691 O O . PRO B 1 130 ? 2.893 43.406 -4.652 1 35 130 PRO B O 1
ATOM 3694 N N . LEU B 1 131 ? 1.015 42.844 -5.098 1 34.84 131 LEU B N 1
ATOM 3695 C CA . LEU B 1 131 ? 1.317 41.719 -5.988 1 34.84 131 LEU B CA 1
ATOM 3696 C C . LEU B 1 131 ? 1.995 42.219 -7.262 1 34.84 131 LEU B C 1
ATOM 3698 O O . LEU B 1 131 ? 1.471 43.094 -7.949 1 34.84 131 LEU B O 1
ATOM 3702 N N . ASP B 1 132 ? 3.275 42.312 -7.441 1 32.28 132 ASP B N 1
ATOM 3703 C CA . ASP B 1 132 ? 3.826 42.562 -8.766 1 32.28 132 ASP B CA 1
ATOM 3704 C C . ASP B 1 132 ? 3.365 41.531 -9.781 1 32.28 132 ASP B C 1
ATOM 3706 O O . ASP B 1 132 ? 3.82 40.375 -9.758 1 32.28 132 ASP B O 1
ATOM 3710 N N . ILE B 1 133 ? 2.371 41.688 -10.414 1 34.12 133 ILE B N 1
ATOM 3711 C CA . ILE B 1 133 ? 1.726 40.875 -11.453 1 34.12 133 ILE B CA 1
ATOM 3712 C C . ILE B 1 133 ? 2.73 40.562 -12.555 1 34.12 133 ILE B C 1
ATOM 3714 O O . ILE B 1 133 ? 2.533 39.625 -13.32 1 34.12 133 ILE B O 1
ATOM 3718 N N . ASN B 1 134 ? 3.689 41.469 -12.859 1 36.94 134 ASN B N 1
ATOM 3719 C CA . ASN B 1 134 ? 4.59 41.281 -13.992 1 36.94 134 ASN B CA 1
ATOM 3720 C C . ASN B 1 134 ? 5.508 40.062 -13.789 1 36.94 134 ASN B C 1
ATOM 3722 O O . ASN B 1 134 ? 6.176 39.625 -14.727 1 36.94 134 ASN B O 1
ATOM 3726 N N . SER B 1 135 ? 6.043 39.969 -12.766 1 32.66 135 SER B N 1
ATOM 3727 C CA . SER B 1 135 ? 6.883 38.781 -12.609 1 32.66 135 SER B CA 1
ATOM 3728 C C . SER B 1 135 ? 6.047 37.5 -12.633 1 32.66 135 SER B C 1
ATOM 3730 O O . SER B 1 135 ? 6.574 36.406 -12.445 1 32.66 135 SER B O 1
ATOM 3732 N N . ALA B 1 136 ? 4.828 37.75 -12.453 1 34.16 136 ALA B N 1
ATOM 3733 C CA . ALA B 1 136 ? 3.85 36.688 -12.289 1 34.16 136 ALA B CA 1
ATOM 3734 C C . ALA B 1 136 ? 3.604 35.938 -13.609 1 34.16 136 ALA B C 1
ATOM 3736 O O . ALA B 1 136 ? 2.545 36.094 -14.219 1 34.16 136 ALA B O 1
ATOM 3737 N N . ALA B 1 137 ? 4.395 36.031 -14.477 1 33.78 137 ALA B N 1
ATOM 3738 C CA . ALA B 1 137 ? 4.258 35.25 -15.711 1 33.78 137 ALA B CA 1
ATOM 3739 C C . ALA B 1 137 ? 3.592 33.906 -15.438 1 33.78 137 ALA B C 1
ATOM 3741 O O . ALA B 1 137 ? 2.766 33.469 -16.234 1 33.78 137 ALA B O 1
ATOM 3742 N N . ASP B 1 138 ? 4.055 33.312 -14.469 1 35.34 138 ASP B N 1
ATOM 3743 C CA . ASP B 1 138 ? 3.615 31.953 -14.141 1 35.34 138 ASP B CA 1
ATOM 3744 C C . ASP B 1 138 ? 2.191 31.953 -13.586 1 35.34 138 ASP B C 1
ATOM 3746 O O . ASP B 1 138 ? 1.529 30.922 -13.547 1 35.34 138 ASP B O 1
ATOM 3750 N N . LEU B 1 139 ? 1.7 33.125 -13.078 1 38.56 139 LEU B N 1
ATOM 3751 C CA . LEU B 1 139 ? 0.336 33.312 -12.602 1 38.56 139 LEU B CA 1
ATOM 3752 C C . LEU B 1 139 ? -0.646 33.375 -13.766 1 38.56 139 LEU B C 1
ATOM 3754 O O . LEU B 1 139 ? -1.802 32.969 -13.633 1 38.56 139 LEU B O 1
ATOM 3758 N N . THR B 1 140 ? -0.178 33.938 -14.867 1 40.66 140 THR B N 1
ATOM 3759 C CA . THR B 1 140 ? -1.072 34.031 -16.016 1 40.66 140 THR B CA 1
ATOM 3760 C C . THR B 1 140 ? -1.679 32.656 -16.328 1 40.66 140 THR B C 1
ATOM 3762 O O . THR B 1 140 ? -2.863 32.562 -16.656 1 40.66 140 THR B O 1
ATOM 3765 N N . LYS B 1 141 ? -0.868 31.75 -16.203 1 41.31 141 LYS B N 1
ATOM 3766 C CA . LYS B 1 141 ? -1.376 30.406 -16.484 1 41.31 141 LYS B CA 1
ATOM 3767 C C . LYS B 1 141 ? -2.367 29.953 -15.414 1 41.31 141 LYS B C 1
ATOM 3769 O O . LYS B 1 141 ? -3.324 29.234 -15.711 1 41.31 141 LYS B O 1
ATOM 3774 N N . LEU B 1 142 ? -2.172 30.422 -14.18 1 44.16 142 LEU B N 1
ATOM 3775 C CA . LEU B 1 142 ? -3.146 30.172 -13.125 1 44.16 142 LEU B CA 1
ATOM 3776 C C . LEU B 1 142 ? -4.434 30.953 -13.383 1 44.16 142 LEU B C 1
ATOM 3778 O O . LEU B 1 142 ? -5.531 30.438 -13.156 1 44.16 142 LEU B O 1
ATOM 3782 N N . LEU B 1 143 ? -4.301 32.219 -13.961 1 46.38 143 LEU B N 1
ATOM 3783 C CA . LEU B 1 143 ? -5.43 33.094 -14.203 1 46.38 143 LEU B CA 1
ATOM 3784 C C . LEU B 1 143 ? -6.309 32.562 -15.328 1 46.38 143 LEU B C 1
ATOM 3786 O O . LEU B 1 143 ? -7.473 32.938 -15.453 1 46.38 143 LEU B O 1
ATOM 3790 N N . ASP B 1 144 ? -5.688 31.844 -16.156 1 42.88 144 ASP B N 1
ATOM 3791 C CA . ASP B 1 144 ? -6.469 31.266 -17.25 1 42.88 144 ASP B CA 1
ATOM 3792 C C . ASP B 1 144 ? -7.391 30.156 -16.734 1 42.88 144 ASP B C 1
ATOM 3794 O O . ASP B 1 144 ? -8.18 29.609 -17.5 1 42.88 144 ASP B O 1
ATOM 3798 N N . LEU B 1 145 ? -7.211 29.859 -15.461 1 41.19 145 LEU B N 1
ATOM 3799 C CA . LEU B 1 145 ? -8.148 28.922 -14.844 1 41.19 145 LEU B CA 1
ATOM 3800 C C . LEU B 1 145 ? -9.516 29.578 -14.656 1 41.19 145 LEU B C 1
ATOM 3802 O O . LEU B 1 145 ? -9.617 30.656 -14.086 1 41.19 145 LEU B O 1
ATOM 3806 N N . SER B 1 146 ? -10.547 29.281 -15.297 1 41 146 SER B N 1
ATOM 3807 C CA . SER B 1 146 ? -11.836 29.953 -15.391 1 41 146 SER B CA 1
ATOM 3808 C C . SER B 1 146 ? -12.367 30.328 -14.008 1 41 146 SER B C 1
ATOM 3810 O O . SER B 1 146 ? -12.969 31.391 -13.828 1 41 146 SER B O 1
ATOM 3812 N N . PHE B 1 147 ? -12.25 29.438 -13 1 39.03 147 PHE B N 1
ATOM 3813 C CA . PHE B 1 147 ? -12.812 29.812 -11.711 1 39.03 147 PHE B CA 1
ATOM 3814 C C . PHE B 1 147 ? -12.039 30.984 -11.109 1 39.03 147 PHE B C 1
ATOM 3816 O O . PHE B 1 147 ? -12.594 31.781 -10.344 1 39.03 147 PHE B O 1
ATOM 3823 N N . LEU B 1 148 ? -10.75 30.891 -11.328 1 46.97 148 LEU B N 1
ATOM 3824 C CA . LEU B 1 148 ? -10.016 32.062 -10.883 1 46.97 148 LEU B CA 1
ATOM 3825 C C . LEU B 1 148 ? -10.5 33.312 -11.609 1 46.97 148 LEU B C 1
ATOM 3827 O O . LEU B 1 148 ? -10.406 34.438 -11.086 1 46.97 148 LEU B O 1
ATOM 3831 N N . GLN B 1 149 ? -11.039 33 -12.711 1 44.53 149 GLN B N 1
ATOM 3832 C CA . GLN B 1 149 ? -11.562 34.156 -13.445 1 44.53 149 GLN B CA 1
ATOM 3833 C C . GLN B 1 149 ? -12.742 34.781 -12.711 1 44.53 149 GLN B C 1
ATOM 3835 O O . GLN B 1 149 ? -13.023 35.969 -12.891 1 44.53 149 GLN B O 1
ATOM 3840 N N . LYS B 1 150 ? -13.5 34.031 -11.914 1 42.34 150 LYS B N 1
ATOM 3841 C CA . LYS B 1 150 ? -14.641 34.594 -11.195 1 42.34 150 LYS B CA 1
ATOM 3842 C C . LYS B 1 150 ? -14.219 35.125 -9.836 1 42.34 150 LYS B C 1
ATOM 3844 O O . LYS B 1 150 ? -15.039 35.688 -9.094 1 42.34 150 LYS B O 1
ATOM 3849 N N . LEU B 1 151 ? -13.203 34.625 -9.352 1 40.47 151 LEU B N 1
ATOM 3850 C CA . LEU B 1 151 ? -12.773 35.25 -8.102 1 40.47 151 LEU B CA 1
ATOM 3851 C C . LEU B 1 151 ? -12.422 36.719 -8.312 1 40.47 151 LEU B C 1
ATOM 3853 O O . LEU B 1 151 ? -11.828 37.094 -9.328 1 40.47 151 LEU B O 1
ATOM 3857 N N . GLY B 1 152 ? -13.055 37.469 -7.676 1 42.34 152 GLY B N 1
ATOM 3858 C CA . GLY B 1 152 ? -12.609 38.844 -7.676 1 42.34 152 GLY B CA 1
ATOM 3859 C C . GLY B 1 152 ? -11.141 39 -7.332 1 42.34 152 GLY B C 1
ATOM 3860 O O . GLY B 1 152 ? -10.57 38.156 -6.625 1 42.34 152 GLY B O 1
ATOM 3861 N N . TRP B 1 153 ? -10.344 39.812 -8.062 1 44.88 153 TRP B N 1
ATOM 3862 C CA . TRP B 1 153 ? -8.906 40.031 -7.996 1 44.88 153 TRP B CA 1
ATOM 3863 C C . TRP B 1 153 ? -8.43 40.125 -6.551 1 44.88 153 TRP B C 1
ATOM 3865 O O . TRP B 1 153 ? -7.387 39.562 -6.199 1 44.88 153 TRP B O 1
ATOM 3875 N N . TRP B 1 154 ? -9.094 40.781 -5.82 1 43.16 154 TRP B N 1
ATOM 3876 C CA . TRP B 1 154 ? -8.797 40.969 -4.402 1 43.16 154 TRP B CA 1
ATOM 3877 C C . TRP B 1 154 ? -8.82 39.625 -3.674 1 43.16 154 TRP B C 1
ATOM 3879 O O . TRP B 1 154 ? -7.93 39.312 -2.881 1 43.16 154 TRP B O 1
ATOM 3889 N N . ASP B 1 155 ? -9.812 38.781 -4.07 1 41.16 155 ASP B N 1
ATOM 3890 C CA . ASP B 1 155 ? -10.055 37.5 -3.422 1 41.16 155 ASP B CA 1
ATOM 3891 C C . ASP B 1 155 ? -9.016 36.469 -3.838 1 41.16 155 ASP B C 1
ATOM 3893 O O . ASP B 1 155 ? -8.523 35.688 -3.006 1 41.16 155 ASP B O 1
ATOM 3897 N N . PHE B 1 156 ? -8.656 36.531 -5 1 46.53 156 PHE B N 1
ATOM 3898 C CA . PHE B 1 156 ? -7.629 35.656 -5.516 1 46.53 156 PHE B CA 1
ATOM 3899 C C . PHE B 1 156 ? -6.281 35.938 -4.875 1 46.53 156 PHE B C 1
ATOM 3901 O O . PHE B 1 156 ? -5.57 35.031 -4.449 1 46.53 156 PHE B O 1
ATOM 3908 N N . ALA B 1 157 ? -5.824 37.219 -4.703 1 47.12 157 ALA B N 1
ATOM 3909 C CA . ALA B 1 157 ? -4.609 37.688 -4.043 1 47.12 157 ALA B CA 1
ATOM 3910 C C . ALA B 1 157 ? -4.543 37.219 -2.6 1 47.12 157 ALA B C 1
ATOM 3912 O O . ALA B 1 157 ? -3.48 36.781 -2.129 1 47.12 157 ALA B O 1
ATOM 3913 N N . GLN B 1 158 ? -5.637 37.156 -2.035 1 44.12 158 GLN B N 1
ATOM 3914 C CA . GLN B 1 158 ? -5.672 36.781 -0.633 1 44.12 158 GLN B CA 1
ATOM 3915 C C . GLN B 1 158 ? -5.504 35.25 -0.488 1 44.12 158 GLN B C 1
ATOM 3917 O O . GLN B 1 158 ? -4.945 34.781 0.503 1 44.12 158 GLN B O 1
ATOM 3922 N N . TYR B 1 159 ? -5.965 34.594 -1.548 1 44.41 159 TYR B N 1
ATOM 3923 C CA . TYR B 1 159 ? -5.789 33.125 -1.663 1 44.41 159 TYR B CA 1
ATOM 3924 C C . TYR B 1 159 ? -4.316 32.781 -1.844 1 44.41 159 TYR B C 1
ATOM 3926 O O . TYR B 1 159 ? -3.863 31.734 -1.372 1 44.41 159 TYR B O 1
ATOM 3934 N N . LEU B 1 160 ? -3.484 33.406 -2.658 1 51.72 160 LEU B N 1
ATOM 3935 C CA . LEU B 1 160 ? -2.047 33.156 -2.615 1 51.72 160 LEU B CA 1
ATOM 3936 C C . LEU B 1 160 ? -1.513 33.312 -1.194 1 51.72 160 LEU B C 1
ATOM 3938 O O . LEU B 1 160 ? -0.488 32.719 -0.845 1 51.72 160 LEU B O 1
ATOM 3942 N N . TYR B 1 161 ? -1.311 33.5 -0.283 1 51.22 161 TYR B N 1
ATOM 3943 C CA . TYR B 1 161 ? -0.788 33.594 1.075 1 51.22 161 TYR B CA 1
ATOM 3944 C C . TYR B 1 161 ? -0.483 35.031 1.44 1 51.22 161 TYR B C 1
ATOM 3946 O O . TYR B 1 161 ? 0.142 35.312 2.471 1 51.22 161 TYR B O 1
ATOM 3954 N N . GLY B 1 162 ? -0.992 35.938 1.109 1 57.22 162 GLY B N 1
ATOM 3955 C CA . GLY B 1 162 ? -0.102 37 1.524 1 57.22 162 GLY B CA 1
ATOM 3956 C C . GLY B 1 162 ? 1.029 36.531 2.416 1 57.22 162 GLY B C 1
ATOM 3957 O O . GLY B 1 162 ? 1.778 35.625 2.049 1 57.22 162 GLY B O 1
ATOM 3958 N N . ALA B 1 163 ? 1.041 36.875 3.457 1 67.75 163 ALA B N 1
ATOM 3959 C CA . ALA B 1 163 ? 2.074 36.531 4.422 1 67.75 163 ALA B CA 1
ATOM 3960 C C . ALA B 1 163 ? 1.7 35.25 5.168 1 67.75 163 ALA B C 1
ATOM 3962 O O . ALA B 1 163 ? 2.529 34.656 5.875 1 67.75 163 ALA B O 1
ATOM 3963 N N . PHE B 1 164 ? 0.627 34.781 4.824 1 79.5 164 PHE B N 1
ATOM 3964 C CA . PHE B 1 164 ? 0.161 33.594 5.523 1 79.5 164 PHE B CA 1
ATOM 3965 C C . PHE B 1 164 ? 0.34 32.344 4.656 1 79.5 164 PHE B C 1
ATOM 3967 O O . PHE B 1 164 ? 0.486 32.438 3.438 1 79.5 164 PHE B O 1
ATOM 3974 N N . PRO B 1 165 ? 0.406 31.203 5.32 1 82.94 165 PRO B N 1
ATOM 3975 C CA . PRO B 1 165 ? 0.528 29.969 4.547 1 82.94 165 PRO B CA 1
ATOM 3976 C C . PRO B 1 165 ? -0.575 29.812 3.502 1 82.94 165 PRO B C 1
ATOM 3978 O O . PRO B 1 165 ? -1.745 30.078 3.791 1 82.94 165 PRO B O 1
ATOM 3981 N N . ALA B 1 166 ? -0.241 29.406 2.318 1 75.31 166 ALA B N 1
ATOM 3982 C CA . ALA B 1 166 ? -1.188 29.281 1.214 1 75.31 166 ALA B CA 1
ATOM 3983 C C . ALA B 1 166 ? -2.238 28.219 1.515 1 75.31 166 ALA B C 1
ATOM 3985 O O . ALA B 1 166 ? -1.922 27.156 2.07 1 75.31 166 ALA B O 1
ATOM 3986 N N . GLY B 1 167 ? -3.451 28.516 1.064 1 79.5 167 GLY B N 1
ATOM 3987 C CA . GLY B 1 167 ? -4.543 27.562 1.205 1 79.5 167 GLY B CA 1
ATOM 3988 C C . GLY B 1 167 ? -5.328 27.734 2.492 1 79.5 167 GLY B C 1
ATOM 3989 O O . GLY B 1 167 ? -6.062 28.719 2.648 1 79.5 167 GLY B O 1
ATOM 3990 N N . ALA B 1 168 ? -5.102 27 3.523 1 83 168 ALA B N 1
ATOM 3991 C CA . ALA B 1 168 ? -5.809 27.031 4.801 1 83 168 ALA B CA 1
ATOM 3992 C C . ALA B 1 168 ? -4.906 27.531 5.922 1 83 168 ALA B C 1
ATOM 3994 O O . ALA B 1 168 ? -4.445 26.75 6.754 1 83 168 ALA B O 1
ATOM 3995 N N . PRO B 1 169 ? -4.766 28.922 5.961 1 87.56 169 PRO B N 1
ATOM 3996 C CA . PRO B 1 169 ? -3.734 29.453 6.855 1 87.56 169 PRO B CA 1
ATOM 3997 C C . PRO B 1 169 ? -4.07 29.25 8.328 1 87.56 169 PRO B C 1
ATOM 3999 O O . PRO B 1 169 ? -3.176 28.984 9.141 1 87.56 169 PRO B O 1
ATOM 4002 N N . ARG B 1 170 ? -5.344 29.422 8.766 1 89.19 170 ARG B N 1
ATOM 4003 C CA . ARG B 1 170 ? -5.707 29.281 10.172 1 89.19 170 ARG B CA 1
ATOM 4004 C C . ARG B 1 170 ? -5.449 27.875 10.68 1 89.19 170 ARG B C 1
ATOM 4006 O O . ARG B 1 170 ? -4.684 27.672 11.617 1 89.19 170 ARG B O 1
ATOM 4013 N N . PRO B 1 171 ? -5.996 26.875 9.945 1 93.75 171 PRO B N 1
ATOM 4014 C CA . PRO B 1 171 ? -5.703 25.531 10.438 1 93.75 171 PRO B CA 1
ATOM 4015 C C . PRO B 1 171 ? -4.23 25.156 10.289 1 93.75 171 PRO B C 1
ATOM 4017 O O . PRO B 1 171 ? -3.691 24.406 11.109 1 93.75 171 PRO B O 1
ATOM 4020 N N . THR B 1 172 ? -3.574 25.594 9.281 1 94.81 172 THR B N 1
ATOM 4021 C CA . THR B 1 172 ? -2.164 25.281 9.078 1 94.81 172 THR B CA 1
ATOM 4022 C C . THR B 1 172 ? -1.314 25.844 10.219 1 94.81 172 THR B C 1
ATOM 4024 O O . THR B 1 172 ? -0.522 25.109 10.82 1 94.81 172 THR B O 1
ATOM 4027 N N . LEU B 1 173 ? -1.54 27.125 10.555 1 94 173 LEU B N 1
ATOM 4028 C CA . LEU B 1 173 ? -0.77 27.75 11.625 1 94 173 LEU B CA 1
ATOM 4029 C C . LEU B 1 173 ? -1.14 27.156 12.977 1 94 173 LEU B C 1
ATOM 4031 O O . LEU B 1 173 ? -0.276 26.984 13.844 1 94 173 LEU B O 1
ATOM 4035 N N . ARG B 1 174 ? -2.387 26.891 13.148 1 96.44 174 ARG B N 1
ATOM 4036 C CA . ARG B 1 174 ? -2.812 26.266 14.398 1 96.44 174 ARG B CA 1
ATOM 4037 C C . ARG B 1 174 ? -2.146 24.922 14.594 1 96.44 174 ARG B C 1
ATOM 4039 O O . ARG B 1 174 ? -1.647 24.609 15.68 1 96.44 174 ARG B O 1
ATOM 4046 N N . LEU B 1 175 ? -2.158 24.109 13.562 1 98.19 175 LEU B N 1
ATOM 4047 C CA . LEU B 1 175 ? -1.513 22.812 13.656 1 98.19 175 LEU B CA 1
ATOM 4048 C C . LEU B 1 175 ? -0.027 22.953 13.969 1 98.19 175 LEU B C 1
ATOM 4050 O O . LEU B 1 175 ? 0.51 22.25 14.812 1 98.19 175 LEU B O 1
ATOM 4054 N N . ALA B 1 176 ? 0.626 23.844 13.305 1 98.19 176 ALA B N 1
ATOM 4055 C CA . ALA B 1 176 ? 2.037 24.094 13.578 1 98.19 176 ALA B CA 1
ATOM 4056 C C . ALA B 1 176 ? 2.252 24.469 15.047 1 98.19 176 ALA B C 1
ATOM 4058 O O . ALA B 1 176 ? 3.154 23.938 15.703 1 98.19 176 ALA B O 1
ATOM 4059 N N . TYR B 1 177 ? 1.399 25.375 15.539 1 97.88 177 TYR B N 1
ATOM 4060 C CA . TYR B 1 177 ? 1.433 25.781 16.938 1 97.88 177 TYR B CA 1
ATOM 4061 C C . TYR B 1 177 ? 1.271 24.562 17.859 1 97.88 177 TYR B C 1
ATOM 4063 O O . TYR B 1 177 ? 2.055 24.391 18.797 1 97.88 177 TYR B O 1
ATOM 4071 N N . GLU B 1 178 ? 0.306 23.703 17.562 1 97.94 178 GLU B N 1
ATOM 4072 C CA . GLU B 1 178 ? 0.014 22.547 18.406 1 97.94 178 GLU B CA 1
ATOM 4073 C C . GLU B 1 178 ? 1.154 21.531 18.359 1 97.94 178 GLU B C 1
ATOM 4075 O O . GLU B 1 178 ? 1.423 20.844 19.359 1 97.94 178 GLU B O 1
ATOM 4080 N N . ILE B 1 179 ? 1.771 21.359 17.25 1 98.12 179 ILE B N 1
ATOM 4081 C CA . ILE B 1 179 ? 2.924 20.469 17.141 1 98.12 179 ILE B CA 1
ATOM 4082 C C . ILE B 1 179 ? 4.039 20.953 18.062 1 98.12 179 ILE B C 1
ATOM 4084 O O . ILE B 1 179 ? 4.57 20.188 18.875 1 98.12 179 ILE B O 1
ATOM 4088 N N . VAL B 1 180 ? 4.359 22.234 17.984 1 97.62 180 VAL B N 1
ATOM 4089 C CA . VAL B 1 180 ? 5.438 22.781 18.797 1 97.62 180 VAL B CA 1
ATOM 4090 C C . VAL B 1 180 ? 5.086 22.656 20.281 1 97.62 180 VAL B C 1
ATOM 4092 O O . VAL B 1 180 ? 5.914 22.234 21.094 1 97.62 180 VAL B O 1
ATOM 4095 N N . LYS B 1 181 ? 3.855 23.016 20.625 1 96.25 181 LYS B N 1
ATOM 4096 C CA . LYS B 1 181 ? 3.43 22.922 22.016 1 96.25 181 LYS B CA 1
ATOM 4097 C C . LYS B 1 181 ? 3.496 21.484 22.5 1 96.25 181 LYS B C 1
ATOM 4099 O O . LYS B 1 181 ? 3.854 21.234 23.656 1 96.25 181 LYS B O 1
ATOM 4104 N N . GLY B 1 182 ? 3.102 20.547 21.641 1 95.38 182 GLY B N 1
ATOM 4105 C CA . GLY B 1 182 ? 3.238 19.141 21.984 1 95.38 182 GLY B CA 1
ATOM 4106 C C . GLY B 1 182 ? 4.68 18.719 22.203 1 95.38 182 GLY B C 1
ATOM 4107 O O . GLY B 1 182 ? 4.98 18 23.172 1 95.38 182 GLY B O 1
ATOM 4108 N N . LEU B 1 183 ? 5.539 19.141 21.375 1 95.56 183 LEU B N 1
ATOM 4109 C CA . LEU B 1 183 ? 6.961 18.828 21.5 1 95.56 183 LEU B CA 1
ATOM 4110 C C . LEU B 1 183 ? 7.539 19.438 22.781 1 95.56 183 LEU B C 1
ATOM 4112 O O . LEU B 1 183 ? 8.312 18.781 23.484 1 95.56 183 LEU B O 1
ATOM 4116 N N . GLN B 1 184 ? 7.137 20.656 23.078 1 94.06 184 GLN B N 1
ATOM 4117 C CA . GLN B 1 184 ? 7.594 21.328 24.281 1 94.06 184 GLN B CA 1
ATOM 4118 C C . GLN B 1 184 ? 7.137 20.578 25.531 1 94.06 184 GLN B C 1
ATOM 4120 O O . GLN B 1 184 ? 7.844 20.562 26.547 1 94.06 184 GLN B O 1
ATOM 4125 N N . ALA B 1 185 ? 6.066 19.953 25.422 1 92.44 185 ALA B N 1
ATOM 4126 C CA . ALA B 1 185 ? 5.531 19.188 26.547 1 92.44 185 ALA B CA 1
ATOM 4127 C C . ALA B 1 185 ? 6.164 17.797 26.625 1 92.44 185 ALA B C 1
ATOM 4129 O O . ALA B 1 185 ? 5.898 17.031 27.547 1 92.44 185 ALA B O 1
ATOM 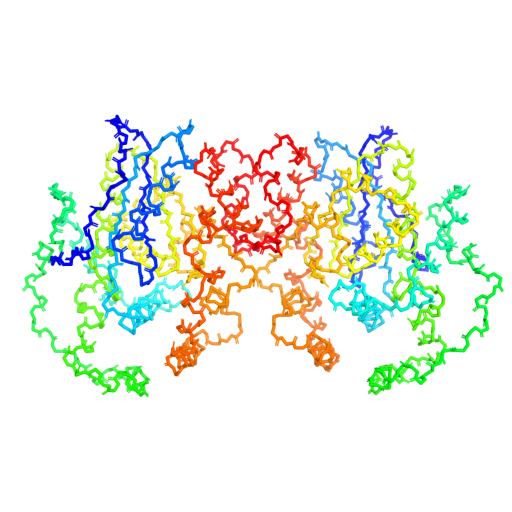4130 N N . GLY B 1 186 ? 6.984 17.406 25.625 1 92.31 186 GLY B N 1
ATOM 4131 C CA . GLY B 1 186 ? 7.648 16.125 25.594 1 92.31 186 GLY B CA 1
ATOM 4132 C C . GLY B 1 186 ? 6.75 14.992 25.109 1 92.31 186 GLY B C 1
ATOM 4133 O O . GLY B 1 186 ? 6.996 13.828 25.406 1 92.31 186 GLY B O 1
ATOM 4134 N N . ALA B 1 187 ? 5.75 15.336 24.422 1 93.62 187 ALA B N 1
ATOM 4135 C CA . ALA B 1 187 ? 4.777 14.336 23.984 1 93.62 187 ALA B CA 1
ATOM 4136 C C . ALA B 1 187 ? 5.25 13.633 22.703 1 93.62 187 ALA B C 1
ATOM 4138 O O . ALA B 1 187 ? 5.895 14.242 21.859 1 93.62 187 ALA B O 1
ATOM 4139 N N . GLU B 1 188 ? 4.945 12.281 22.641 1 95.25 188 GLU B N 1
ATOM 4140 C CA . GLU B 1 188 ? 4.957 11.602 21.344 1 95.25 188 GLU B CA 1
ATOM 4141 C C . GLU B 1 188 ? 3.752 12.008 20.5 1 95.25 188 GLU B C 1
ATOM 4143 O O . GLU B 1 188 ? 2.607 11.898 20.953 1 95.25 188 GLU B O 1
ATOM 4148 N N . LEU B 1 189 ? 4.008 12.492 19.328 1 97.06 189 LEU B N 1
ATOM 4149 C CA . LEU B 1 189 ? 2.936 13.086 18.547 1 97.06 189 LEU B CA 1
ATOM 4150 C C . LEU B 1 189 ? 2.496 12.148 17.422 1 97.06 189 LEU B C 1
ATOM 4152 O O . LEU B 1 189 ? 3.334 11.57 16.734 1 97.06 189 LEU B O 1
ATOM 4156 N N . TYR B 1 190 ? 1.223 12.016 17.297 1 97.88 190 TYR B N 1
ATOM 4157 C CA . TYR B 1 190 ? 0.59 11.359 16.172 1 97.88 190 TYR B CA 1
ATOM 4158 C C . TYR B 1 190 ? -0.209 12.352 15.328 1 97.88 190 TYR B C 1
ATOM 4160 O O . TYR B 1 190 ? -1.248 12.844 15.773 1 97.88 190 TYR B O 1
ATOM 4168 N N . LEU B 1 191 ? 0.321 12.672 14.203 1 98.69 191 LEU B N 1
ATOM 4169 C CA . LEU B 1 191 ? -0.414 13.5 13.258 1 98.69 191 LEU B CA 1
ATOM 4170 C C . LEU B 1 191 ? -1.289 12.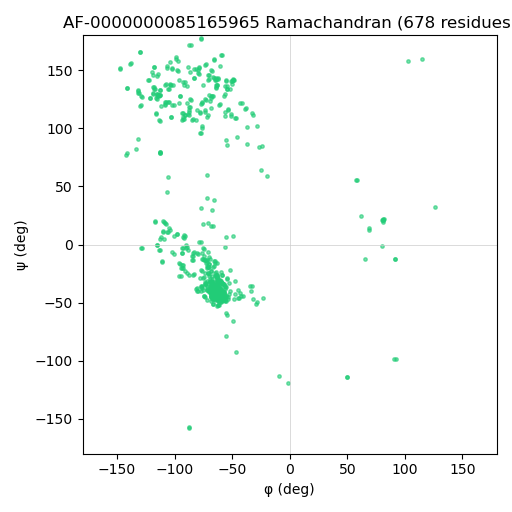648 12.344 1 98.69 191 LEU B C 1
ATOM 4172 O O . LEU B 1 191 ? -0.776 11.883 11.531 1 98.69 191 LEU B O 1
ATOM 4176 N N . VAL B 1 192 ? -2.564 12.742 12.492 1 98.75 192 VAL B N 1
ATOM 4177 C CA . VAL B 1 192 ? -3.531 11.961 11.734 1 98.75 192 VAL B CA 1
ATOM 4178 C C . VAL B 1 192 ? -4.367 12.891 10.852 1 98.75 192 VAL B C 1
ATOM 4180 O O . VAL B 1 192 ? -4.941 13.867 11.344 1 98.75 192 VAL B O 1
ATOM 4183 N N . ALA B 1 193 ? -4.414 12.633 9.555 1 98.31 193 ALA B N 1
ATOM 4184 C CA . ALA B 1 193 ? -5.102 13.586 8.68 1 98.31 193 ALA B CA 1
ATOM 4185 C C . ALA B 1 193 ? -5.762 12.875 7.504 1 98.31 193 ALA B C 1
ATOM 4187 O O . ALA B 1 193 ? -5.32 11.797 7.094 1 98.31 193 ALA B O 1
ATOM 4188 N N . HIS B 1 194 ? -6.781 13.477 7.074 1 96 194 HIS B N 1
ATOM 4189 C CA . HIS B 1 194 ? -7.539 12.977 5.934 1 96 194 HIS B CA 1
ATOM 4190 C C . HIS B 1 194 ? -7.5 13.961 4.766 1 96 194 HIS B C 1
ATOM 4192 O O . HIS B 1 194 ? -7.711 15.164 4.953 1 96 194 HIS B O 1
ATOM 4198 N N . SER B 1 195 ? -7.254 13.484 3.568 1 91.81 195 SER B N 1
ATOM 4199 C CA . SER B 1 195 ? -7.41 14.219 2.316 1 91.81 195 SER B CA 1
ATOM 4200 C C . SER B 1 195 ? -6.715 15.578 2.383 1 91.81 195 SER B C 1
ATOM 4202 O O . SER B 1 195 ? -5.508 15.648 2.617 1 91.81 195 SER B O 1
ATOM 4204 N N . GLN B 1 196 ? -7.453 16.688 2.332 1 90.25 196 GLN B N 1
ATOM 4205 C CA . GLN B 1 196 ? -6.867 18.031 2.395 1 90.25 196 GLN B CA 1
ATOM 4206 C C . GLN B 1 196 ? -6.125 18.234 3.711 1 90.25 196 GLN B C 1
ATOM 4208 O O . GLN B 1 196 ? -5.125 18.953 3.758 1 90.25 196 GLN B O 1
ATOM 4213 N N . GLY B 1 197 ? -6.578 17.609 4.727 1 96.06 197 GLY B N 1
ATOM 4214 C CA . GLY B 1 197 ? -5.883 17.703 6 1 96.06 197 GLY B CA 1
ATOM 4215 C C . GLY B 1 197 ? -4.418 17.312 5.902 1 96.06 197 GLY B C 1
ATOM 4216 O O . GLY B 1 197 ? -3.586 17.828 6.66 1 96.06 197 GLY B O 1
ATOM 4217 N N . LEU B 1 198 ? -4.16 16.453 4.98 1 97.12 198 LEU B N 1
ATOM 4218 C CA . LEU B 1 198 ? -2.771 16.031 4.801 1 97.12 198 LEU B CA 1
ATOM 4219 C C . LEU B 1 198 ? -1.954 17.141 4.145 1 97.12 198 LEU B C 1
ATOM 4221 O O . LEU B 1 198 ? -0.762 17.281 4.426 1 97.12 198 LEU B O 1
ATOM 4225 N N . ILE B 1 199 ? -2.57 17.875 3.283 1 93 199 ILE B N 1
ATOM 4226 C CA . ILE B 1 199 ? -1.909 19.031 2.689 1 93 199 ILE B CA 1
ATOM 4227 C C . ILE B 1 199 ? -1.58 20.047 3.775 1 93 199 ILE B C 1
ATOM 4229 O O . ILE B 1 199 ? -0.45 20.531 3.857 1 93 199 ILE B O 1
ATOM 4233 N N . ILE B 1 200 ? -2.541 20.281 4.582 1 94.88 200 ILE B N 1
ATOM 4234 C CA . ILE B 1 200 ? -2.383 21.188 5.703 1 94.88 200 ILE B CA 1
ATOM 4235 C C . ILE B 1 200 ? -1.275 20.688 6.629 1 94.88 200 ILE B C 1
ATOM 4237 O O . ILE B 1 200 ? -0.411 21.469 7.047 1 94.88 200 ILE B O 1
ATOM 4241 N N . THR B 1 201 ? -1.299 19.438 6.898 1 98.38 201 THR B N 1
ATOM 4242 C CA . THR B 1 201 ? -0.317 18.828 7.785 1 98.38 201 THR B CA 1
ATOM 4243 C C . THR B 1 201 ? 1.089 18.938 7.207 1 98.38 201 THR B C 1
ATOM 4245 O O . THR B 1 201 ? 2.035 19.281 7.926 1 98.38 201 THR B O 1
ATOM 4248 N N . ALA B 1 202 ? 1.176 18.625 5.961 1 97.88 202 ALA B N 1
ATOM 4249 C CA . ALA B 1 202 ? 2.479 18.734 5.309 1 97.88 202 ALA B CA 1
ATOM 4250 C C . ALA B 1 202 ? 3.029 20.156 5.418 1 97.88 202 ALA B C 1
ATOM 4252 O O . ALA B 1 202 ? 4.191 20.344 5.789 1 97.88 202 ALA B O 1
ATOM 4253 N N . LEU B 1 203 ? 2.195 21.125 5.152 1 94.88 203 LEU B N 1
ATOM 4254 C CA . LEU B 1 203 ? 2.611 22.531 5.246 1 94.88 203 LEU B CA 1
ATOM 4255 C C . LEU B 1 203 ? 3.018 22.875 6.672 1 94.88 203 LEU B C 1
ATOM 4257 O O . LEU B 1 203 ? 4.066 23.484 6.891 1 94.88 203 LEU B O 1
ATOM 4261 N N . ALA B 1 204 ? 2.236 22.516 7.59 1 98 204 ALA B N 1
ATOM 4262 C CA . ALA B 1 204 ? 2.537 22.781 8.992 1 98 204 ALA B CA 1
ATOM 4263 C C . ALA B 1 204 ? 3.881 22.172 9.391 1 98 204 ALA B C 1
ATOM 4265 O O . ALA B 1 204 ? 4.664 22.797 10.109 1 98 204 ALA B O 1
ATOM 4266 N N . CYS B 1 205 ? 4.117 20.969 8.945 1 98.12 205 CYS B N 1
ATOM 4267 C CA . CYS B 1 205 ? 5.363 20.281 9.289 1 98.12 205 CYS B CA 1
ATOM 4268 C C . CYS B 1 205 ? 6.562 21.016 8.695 1 98.12 205 CYS B C 1
ATOM 4270 O O . CYS B 1 205 ? 7.625 21.078 9.32 1 98.12 205 CYS B O 1
ATOM 4272 N N . HIS B 1 206 ? 6.398 21.531 7.535 1 96.19 206 HIS B N 1
ATOM 4273 C CA . HIS B 1 206 ? 7.473 22.328 6.941 1 96.19 206 HIS B CA 1
ATOM 4274 C C . HIS B 1 206 ? 7.727 23.594 7.742 1 96.19 206 HIS B C 1
ATOM 4276 O O . HIS B 1 206 ? 8.875 24 7.918 1 96.19 206 HIS B O 1
ATOM 4282 N N . ILE B 1 207 ? 6.699 24.234 8.141 1 95.12 207 ILE B N 1
ATOM 4283 C CA . ILE B 1 207 ? 6.82 25.453 8.945 1 95.12 207 ILE B CA 1
ATOM 4284 C C . ILE B 1 207 ? 7.551 25.141 10.242 1 95.12 207 ILE B C 1
ATOM 4286 O O . ILE B 1 207 ? 8.492 25.828 10.617 1 95.12 207 ILE B O 1
ATOM 4290 N N . VAL B 1 208 ? 7.168 24.109 10.93 1 97.81 208 VAL B N 1
ATOM 4291 C CA . VAL B 1 208 ? 7.777 23.719 12.195 1 97.81 208 VAL B CA 1
ATOM 4292 C C . VAL B 1 208 ? 9.242 23.344 11.969 1 97.81 208 VAL B C 1
ATOM 4294 O O . VAL B 1 208 ? 10.117 23.734 12.758 1 97.81 208 VAL B O 1
ATOM 4297 N N . ARG B 1 209 ? 9.438 22.562 10.906 1 97.19 209 ARG B N 1
ATOM 4298 C CA . ARG B 1 209 ? 10.812 22.219 10.586 1 97.19 209 ARG B CA 1
ATOM 4299 C C . ARG B 1 209 ? 11.68 23.469 10.445 1 97.19 209 ARG B C 1
ATOM 4301 O O . ARG B 1 209 ? 12.766 23.547 11.031 1 97.19 209 ARG B O 1
ATOM 4308 N N . GLN B 1 210 ? 11.195 24.453 9.75 1 93.44 210 GLN B N 1
ATOM 4309 C CA . GLN B 1 210 ? 11.938 25.688 9.539 1 93.44 210 GLN B CA 1
ATOM 4310 C C . GLN B 1 210 ? 12.133 26.438 10.859 1 93.44 210 GLN B C 1
ATOM 4312 O O . GLN B 1 210 ? 13.188 27.031 11.094 1 93.44 210 GLN B O 1
ATOM 4317 N N . PHE B 1 211 ? 11.188 26.422 11.719 1 95.5 211 PHE B N 1
ATOM 4318 C CA . PHE B 1 211 ? 11.195 27.125 12.992 1 95.5 211 PHE B CA 1
ATOM 4319 C C . PHE B 1 211 ? 12.227 26.516 13.938 1 95.5 211 PHE B C 1
ATOM 4321 O O . PHE B 1 211 ? 12.883 27.234 14.695 1 95.5 211 PHE B O 1
ATOM 4328 N N . LEU B 1 212 ? 12.383 25.266 13.852 1 95.69 212 LEU B N 1
ATOM 4329 C CA . LEU B 1 212 ? 13.195 24.578 14.852 1 95.69 212 LEU B CA 1
ATOM 4330 C C . LEU B 1 212 ? 14.578 24.266 14.297 1 95.69 212 LEU B C 1
ATOM 4332 O O . LEU B 1 212 ? 15.438 23.75 15.016 1 95.69 212 LEU B O 1
ATOM 4336 N N . LEU B 1 213 ? 14.719 24.531 13.047 1 91.19 213 LEU B N 1
ATOM 4337 C CA . LEU B 1 213 ? 16.062 24.328 12.531 1 91.19 213 LEU B CA 1
ATOM 4338 C C . LEU B 1 213 ? 17.094 25.047 13.406 1 91.19 213 LEU B C 1
ATOM 4340 O O . LEU B 1 213 ? 16.828 26.109 13.945 1 91.19 213 LEU B O 1
ATOM 4344 N N . PRO B 1 214 ? 18.281 24.312 13.594 1 91.31 214 PRO B N 1
ATOM 4345 C CA . PRO B 1 214 ? 18.781 23.141 12.883 1 91.31 214 PRO B CA 1
ATOM 4346 C C . PRO B 1 214 ? 18.359 21.828 13.555 1 91.31 214 PRO B C 1
ATOM 4348 O O . PRO B 1 214 ? 18.797 20.75 13.133 1 91.31 214 PRO B O 1
ATOM 4351 N N . GLN B 1 215 ? 17.531 21.938 14.562 1 90.25 215 GLN B N 1
ATOM 4352 C CA . GLN B 1 215 ? 17.109 20.75 15.289 1 90.25 215 GLN B CA 1
ATOM 4353 C C . GLN B 1 215 ? 16.047 19.984 14.516 1 90.25 215 GLN B C 1
ATOM 4355 O O . GLN B 1 215 ? 14.922 20.453 14.359 1 90.25 215 GLN B O 1
ATOM 4360 N N . THR B 1 216 ? 16.422 18.781 14.07 1 91.94 216 THR B N 1
ATOM 4361 C CA . THR B 1 216 ? 15.453 17.984 13.328 1 91.94 216 THR B CA 1
ATOM 4362 C C . THR B 1 216 ? 15.094 16.703 14.094 1 91.94 216 THR B C 1
ATOM 4364 O O . THR B 1 216 ? 14.234 15.938 13.664 1 91.94 216 THR B O 1
ATOM 4367 N N . LYS B 1 217 ? 15.641 16.469 15.219 1 93.12 217 LYS B N 1
ATOM 4368 C CA . LYS B 1 217 ? 15.477 15.227 15.977 1 93.12 217 LYS B CA 1
ATOM 4369 C C . LYS B 1 217 ? 14.055 15.078 16.5 1 93.12 217 LYS B C 1
ATOM 4371 O O . LYS B 1 217 ? 13.609 13.977 16.812 1 93.12 217 LYS B O 1
ATOM 4376 N N . TRP B 1 218 ? 13.383 16.25 16.609 1 93.56 218 TRP B N 1
ATOM 4377 C CA . TRP B 1 218 ? 12.008 16.203 17.094 1 93.56 218 TRP B CA 1
ATOM 4378 C C . TRP B 1 218 ? 11.141 15.336 16.188 1 93.56 218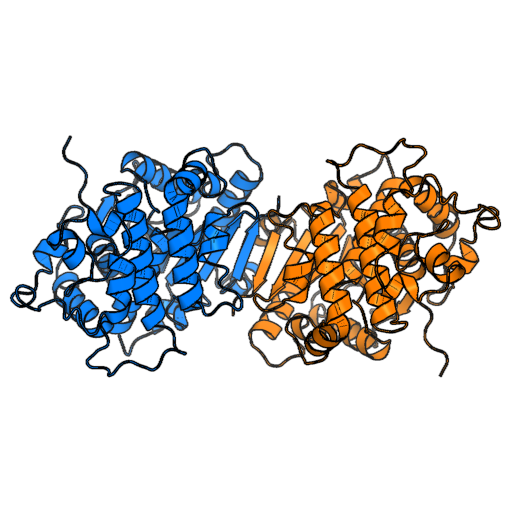 TRP B C 1
ATOM 4380 O O . TRP B 1 218 ? 10.164 14.742 16.656 1 93.56 218 TRP B O 1
ATOM 4390 N N . MET B 1 219 ? 11.484 15.203 14.977 1 93.94 219 MET B N 1
ATOM 4391 C CA . MET B 1 219 ? 10.688 14.453 14.008 1 93.94 219 MET B CA 1
ATOM 4392 C C . MET B 1 219 ? 10.773 12.953 14.273 1 93.94 219 MET B C 1
ATOM 4394 O O . MET B 1 219 ? 9.953 12.18 13.781 1 93.94 219 MET B O 1
ATOM 4398 N N . GLU B 1 220 ? 11.695 12.484 15.086 1 92.19 220 GLU B N 1
ATOM 4399 C CA . GLU B 1 220 ? 11.797 11.078 15.461 1 92.19 220 GLU B CA 1
ATOM 4400 C C . GLU B 1 220 ? 10.664 10.664 16.391 1 92.19 220 GLU B C 1
ATOM 4402 O O . GLU B 1 220 ? 10.383 9.477 16.547 1 92.19 220 GLU B O 1
ATOM 4407 N N . THR B 1 221 ? 10.047 11.648 17 1 93.31 221 THR B N 1
ATOM 4408 C CA . THR B 1 221 ? 8.969 11.359 17.938 1 93.31 221 THR B CA 1
ATOM 4409 C C . THR B 1 221 ? 7.613 11.695 17.328 1 93.31 221 THR B C 1
ATOM 4411 O O . THR B 1 221 ? 6.605 11.758 18.047 1 93.31 221 THR B O 1
ATOM 4414 N N . VAL B 1 222 ? 7.582 11.953 16.094 1 96.94 222 VAL B N 1
ATOM 4415 C CA . VAL B 1 222 ? 6.355 12.297 15.375 1 96.94 222 VAL B CA 1
ATOM 4416 C C . VAL B 1 222 ? 6.004 11.188 14.391 1 96.94 222 VAL B C 1
ATOM 4418 O O . VAL B 1 222 ? 6.863 10.719 13.633 1 96.94 222 VAL B O 1
ATOM 4421 N N . HIS B 1 223 ? 4.797 10.719 14.43 1 97.56 223 HIS B N 1
ATOM 4422 C CA . HIS B 1 223 ? 4.258 9.75 13.484 1 97.56 223 HIS B CA 1
ATOM 4423 C C . HIS B 1 223 ? 3.125 10.359 12.664 1 97.56 223 HIS B C 1
ATOM 4425 O O . HIS B 1 223 ? 2.209 10.969 13.219 1 97.56 223 HIS B O 1
ATOM 4431 N N . LEU B 1 224 ? 3.27 10.219 11.359 1 98.5 224 LEU B N 1
ATOM 4432 C CA . LEU B 1 224 ? 2.223 10.742 10.492 1 98.5 224 LEU B CA 1
ATOM 4433 C C . LEU B 1 224 ? 1.416 9.609 9.867 1 98.5 224 LEU B C 1
ATOM 4435 O O . LEU B 1 224 ? 1.981 8.711 9.234 1 98.5 224 LEU B O 1
ATOM 4439 N N . ILE B 1 225 ? 0.155 9.602 10.125 1 98.56 225 ILE B N 1
ATOM 4440 C CA . ILE B 1 225 ? -0.79 8.648 9.555 1 98.56 225 ILE B CA 1
ATOM 4441 C C . ILE B 1 225 ? -1.805 9.391 8.68 1 98.56 225 ILE B C 1
ATOM 4443 O O . ILE B 1 225 ? -2.604 10.18 9.188 1 98.56 225 ILE B O 1
ATOM 4447 N N . GLY B 1 226 ? -1.76 9.164 7.398 1 98.25 226 GLY B N 1
ATOM 4448 C CA . GLY B 1 226 ? -2.713 9.766 6.48 1 98.25 226 GLY B CA 1
ATOM 4449 C C . GLY B 1 226 ? -3.652 8.758 5.848 1 98.25 226 GLY B C 1
ATOM 4450 O O . GLY B 1 226 ? -3.23 7.668 5.457 1 98.25 226 GLY B O 1
ATOM 4451 N N . TYR B 1 227 ? -4.898 9.047 5.84 1 97.5 227 TYR B N 1
ATOM 4452 C CA . TYR B 1 227 ? -5.844 8.195 5.125 1 97.5 227 TYR B CA 1
ATOM 4453 C C . TYR B 1 227 ? -6.613 8.992 4.082 1 97.5 227 TYR B C 1
ATOM 4455 O O . TYR B 1 227 ? -6.906 10.172 4.285 1 97.5 227 TYR B O 1
ATOM 4463 N N . GLY B 1 228 ? -6.879 8.359 2.875 1 93.31 228 GLY B N 1
ATOM 4464 C CA . GLY B 1 228 ? -7.348 9.125 1.728 1 93.31 228 GLY B CA 1
ATOM 4465 C C . GLY B 1 228 ? -6.402 10.242 1.322 1 93.31 228 GLY B C 1
ATOM 4466 O O . GLY B 1 228 ? -6.801 11.398 1.236 1 93.31 228 GLY B O 1
ATOM 4467 N N . PRO B 1 229 ? -5.188 9.844 1.086 1 93.19 229 PRO B N 1
ATOM 4468 C CA . PRO B 1 229 ? -4.148 10.867 0.998 1 93.19 229 PRO B CA 1
ATOM 4469 C C . PRO B 1 229 ? -4.258 11.719 -0.269 1 93.19 229 PRO B C 1
ATOM 4471 O O . PRO B 1 229 ? -4.52 11.18 -1.351 1 93.19 229 PRO B O 1
ATOM 4474 N N . ALA B 1 230 ? -3.982 12.969 -0.083 1 87.81 230 ALA B N 1
ATOM 4475 C CA . ALA B 1 230 ? -3.945 13.938 -1.176 1 87.81 230 ALA B CA 1
ATOM 4476 C C . ALA B 1 230 ? -2.545 14.523 -1.343 1 87.81 230 ALA B C 1
ATOM 4478 O O . ALA B 1 230 ? -2.389 15.648 -1.817 1 87.81 230 ALA B O 1
ATOM 4479 N N . ILE B 1 231 ? -1.59 13.828 -0.833 1 91.38 231 ILE B N 1
ATOM 4480 C CA . ILE B 1 231 ? -0.221 14.32 -0.931 1 91.38 231 ILE B CA 1
ATOM 4481 C C . ILE B 1 231 ? 0.69 13.219 -1.456 1 91.38 231 ILE B C 1
ATOM 4483 O O . ILE B 1 231 ? 0.308 12.047 -1.469 1 91.38 231 ILE B O 1
ATOM 4487 N N . PHE B 1 232 ? 1.861 13.648 -1.852 1 88.31 232 PHE B N 1
ATOM 4488 C CA . PHE B 1 232 ? 3 12.773 -2.09 1 88.31 232 PHE B CA 1
ATOM 4489 C C . PHE B 1 232 ? 3.945 12.773 -0.896 1 88.31 232 PHE B C 1
ATOM 4491 O O . PHE B 1 232 ? 3.928 13.703 -0.086 1 88.31 232 PHE B O 1
ATOM 4498 N N . PHE B 1 233 ? 4.723 11.75 -0.854 1 92.69 233 PHE B N 1
ATOM 4499 C CA . PHE B 1 233 ? 5.723 11.719 0.207 1 92.69 233 PHE B CA 1
ATOM 4500 C C . PHE B 1 233 ? 6.703 12.883 0.058 1 92.69 233 PHE B C 1
ATOM 4502 O O . PHE B 1 233 ? 7.176 13.43 1.054 1 92.69 233 PHE B O 1
ATOM 4509 N N . ALA B 1 234 ? 6.934 13.289 -1.162 1 89.38 234 ALA B N 1
ATOM 4510 C CA . ALA B 1 234 ? 7.852 14.398 -1.443 1 89.38 234 ALA B CA 1
ATOM 4511 C C . ALA B 1 234 ? 7.312 15.711 -0.89 1 89.38 234 ALA B C 1
ATOM 4513 O O . ALA B 1 234 ? 8.055 16.688 -0.75 1 89.38 234 ALA B O 1
ATOM 4514 N N . ASP B 1 235 ? 6.023 15.766 -0.598 1 91.88 235 ASP B N 1
ATOM 4515 C CA . ASP B 1 235 ? 5.406 16.953 -0.021 1 91.88 235 ASP B CA 1
ATOM 4516 C C . ASP B 1 235 ? 5.812 17.125 1.441 1 91.88 235 ASP B C 1
ATOM 4518 O O . ASP B 1 235 ? 5.602 18.188 2.027 1 91.88 235 ASP B O 1
ATOM 4522 N N . LEU B 1 236 ? 6.34 16.094 2.018 1 96.25 236 LEU B N 1
ATOM 4523 C CA . LEU B 1 236 ? 6.703 16.109 3.432 1 96.25 236 LEU B CA 1
ATOM 4524 C C . LEU B 1 236 ? 8.18 16.422 3.609 1 96.25 236 LEU B C 1
ATOM 4526 O O . LEU B 1 236 ? 8.992 16.172 2.715 1 96.25 236 LEU B O 1
ATOM 4530 N N . PRO B 1 237 ? 8.516 17.094 4.785 1 95.62 237 PRO B N 1
ATOM 4531 C CA . PRO B 1 237 ? 9.945 17.125 5.098 1 95.62 237 PRO B CA 1
ATOM 4532 C C . PRO B 1 237 ? 10.609 15.758 4.996 1 95.62 237 PRO B C 1
ATOM 4534 O O . PRO B 1 237 ? 10.016 14.75 5.391 1 95.62 237 PRO B O 1
ATOM 4537 N N . PRO B 1 238 ? 11.805 15.703 4.5 1 93.69 238 PRO B N 1
ATOM 4538 C CA . PRO B 1 238 ? 12.469 14.422 4.266 1 93.69 238 PRO B CA 1
ATOM 4539 C C . PRO B 1 238 ? 12.555 13.57 5.523 1 93.69 238 PRO B C 1
ATOM 4541 O O . PRO B 1 238 ? 12.422 12.344 5.457 1 93.69 238 PRO B O 1
ATOM 4544 N N . GLU B 1 239 ? 12.758 14.156 6.668 1 94.56 239 GLU B N 1
ATOM 4545 C CA . GLU B 1 239 ? 12.945 13.422 7.914 1 94.56 239 GLU B CA 1
ATOM 4546 C C . GLU B 1 239 ? 11.648 12.766 8.375 1 94.56 239 GLU B C 1
ATOM 4548 O O . GLU B 1 239 ? 11.672 11.812 9.164 1 94.56 239 GLU B O 1
ATOM 4553 N N . LEU B 1 240 ? 10.555 13.266 7.848 1 96.88 240 LEU B N 1
ATOM 4554 C CA . LEU B 1 240 ? 9.266 12.766 8.305 1 96.88 240 LEU B CA 1
ATOM 4555 C C . LEU B 1 240 ? 8.75 11.672 7.375 1 96.88 240 LEU B C 1
ATOM 4557 O O . LEU B 1 240 ? 7.812 10.945 7.719 1 96.88 240 LEU B O 1
ATOM 4561 N N . GLN B 1 241 ? 9.312 11.602 6.242 1 96 241 GLN B N 1
ATOM 4562 C CA . GLN B 1 241 ? 8.836 10.672 5.223 1 96 241 GLN B CA 1
ATOM 4563 C C . GLN B 1 241 ? 8.898 9.227 5.723 1 96 241 GLN B C 1
ATOM 4565 O O . GLN B 1 241 ? 7.91 8.5 5.645 1 96 241 GLN B O 1
ATOM 4570 N N . PRO B 1 242 ? 10.016 8.781 6.402 1 94.38 242 PRO B N 1
ATOM 4571 C CA . PRO B 1 242 ? 10.062 7.398 6.891 1 94.38 242 PRO B CA 1
ATOM 4572 C C . PRO B 1 242 ? 9.172 7.176 8.117 1 94.38 242 PRO B C 1
ATOM 4574 O O . PRO B 1 242 ? 9.039 6.043 8.586 1 94.38 242 PRO B O 1
ATOM 4577 N N . ARG B 1 243 ? 8.562 8.242 8.609 1 96.44 243 ARG B N 1
ATOM 4578 C CA . ARG B 1 243 ? 7.684 8.18 9.773 1 96.44 243 ARG B CA 1
ATOM 4579 C C . ARG B 1 243 ? 6.227 8.352 9.359 1 96.44 243 ARG B C 1
ATOM 4581 O O . ARG B 1 243 ? 5.375 8.664 10.195 1 96.44 243 ARG B O 1
ATOM 4588 N N . THR B 1 244 ? 6.035 8.156 8.109 1 97.81 244 THR B N 1
ATOM 4589 C CA . THR B 1 244 ? 4.707 8.383 7.551 1 97.81 244 THR B CA 1
ATOM 4590 C C . THR B 1 244 ? 4.145 7.09 6.953 1 97.81 244 THR B C 1
ATOM 4592 O O . THR B 1 244 ? 4.855 6.359 6.262 1 97.81 244 THR B O 1
ATOM 4595 N N . ILE B 1 245 ? 2.967 6.746 7.281 1 97.75 245 ILE B N 1
ATOM 4596 C CA . ILE B 1 245 ? 2.205 5.668 6.656 1 97.75 245 ILE B CA 1
ATOM 4597 C C . ILE B 1 245 ? 0.899 6.223 6.09 1 97.75 245 ILE B C 1
ATOM 4599 O O . ILE B 1 245 ? 0.155 6.914 6.789 1 97.75 245 ILE B O 1
ATOM 4603 N N . LEU B 1 246 ? 0.666 5.977 4.812 1 97.38 246 LEU B N 1
ATOM 4604 C CA . LEU B 1 246 ? -0.561 6.41 4.152 1 97.38 246 LEU B CA 1
ATOM 4605 C C . LEU B 1 246 ? -1.47 5.223 3.857 1 97.38 246 LEU B C 1
ATOM 4607 O O . LEU B 1 246 ? -0.994 4.152 3.477 1 97.38 246 LEU B O 1
ATOM 4611 N N . ILE B 1 247 ? -2.732 5.391 4.094 1 97.25 247 ILE B N 1
ATOM 4612 C CA . ILE B 1 247 ? -3.736 4.363 3.832 1 97.25 247 ILE B CA 1
ATOM 4613 C C . ILE B 1 247 ? -4.691 4.84 2.738 1 97.25 247 ILE B C 1
ATOM 4615 O O . ILE B 1 247 ? -5.227 5.949 2.816 1 97.25 247 ILE B O 1
ATOM 4619 N N . GLN B 1 248 ? -4.902 4.047 1.746 1 93.69 248 GLN B N 1
ATOM 4620 C CA . GLN B 1 248 ? -5.746 4.375 0.602 1 93.69 248 GLN B CA 1
ATOM 4621 C C . GLN B 1 248 ? -6.551 3.162 0.143 1 93.69 248 GLN B C 1
ATOM 4623 O O . GLN B 1 248 ? -6.031 2.043 0.116 1 93.69 248 GLN B O 1
ATOM 4628 N N . HIS B 1 249 ? -7.82 3.422 -0.1 1 92.94 249 HIS B N 1
ATOM 4629 C CA . HIS B 1 249 ? -8.586 2.373 -0.762 1 92.94 249 HIS B CA 1
ATOM 4630 C C . HIS B 1 249 ? -8.312 2.352 -2.262 1 92.94 249 HIS B C 1
ATOM 4632 O O . HIS B 1 249 ? -8.164 3.404 -2.887 1 92.94 249 HIS B O 1
ATOM 4638 N N . ARG B 1 250 ? -8.352 1.201 -2.832 1 87.94 250 ARG B N 1
ATOM 4639 C CA . ARG B 1 250 ? -8.062 1.022 -4.25 1 87.94 250 ARG B CA 1
ATOM 4640 C C . ARG B 1 250 ? -9.016 1.844 -5.113 1 87.94 250 ARG B C 1
ATOM 4642 O O . ARG B 1 250 ? -8.617 2.359 -6.164 1 87.94 250 ARG B O 1
ATOM 4649 N N . GLN B 1 251 ? -10.195 2.018 -4.715 1 81.19 251 GLN B N 1
ATOM 4650 C CA . GLN B 1 251 ? -11.219 2.686 -5.512 1 81.19 251 GLN B CA 1
ATOM 4651 C C . GLN B 1 251 ? -11.367 4.148 -5.105 1 81.19 251 GLN B C 1
ATOM 4653 O O . GLN B 1 251 ? -12.352 4.801 -5.457 1 81.19 251 GLN B O 1
ATOM 4658 N N . ASP B 1 252 ? -10.5 4.629 -4.301 1 85.38 252 ASP B N 1
ATOM 4659 C CA . ASP B 1 252 ? -10.492 6.047 -3.951 1 85.38 252 ASP B CA 1
ATOM 4660 C C . ASP B 1 252 ? -9.883 6.887 -5.07 1 85.38 252 ASP B C 1
ATOM 4662 O O . ASP B 1 252 ? -8.672 7.109 -5.102 1 85.38 252 ASP B O 1
ATOM 4666 N N . VAL B 1 253 ? -10.641 7.398 -5.863 1 72 253 VAL B N 1
ATOM 4667 C CA . VAL B 1 253 ? -10.227 8.086 -7.078 1 72 253 VAL B CA 1
ATOM 4668 C C . VAL B 1 253 ? -9.602 9.438 -6.719 1 72 253 VAL B C 1
ATOM 4670 O O . VAL B 1 253 ? -8.664 9.891 -7.379 1 72 253 VAL B O 1
ATOM 4673 N N . VAL B 1 254 ? -10.086 10 -5.707 1 75.69 254 VAL B N 1
ATOM 4674 C CA . VAL B 1 254 ? -9.57 11.297 -5.297 1 75.69 254 VAL B CA 1
ATOM 4675 C C . VAL B 1 254 ? -8.117 11.156 -4.832 1 75.69 254 VAL B C 1
ATOM 4677 O O . VAL B 1 254 ? -7.238 11.883 -5.289 1 75.69 254 VAL B O 1
ATOM 4680 N N . ALA B 1 255 ? -7.926 10.258 -3.975 1 81.38 255 ALA B N 1
ATOM 4681 C CA . ALA B 1 255 ? -6.566 10.008 -3.504 1 81.38 255 ALA B CA 1
ATOM 4682 C C . ALA B 1 255 ? -5.645 9.625 -4.656 1 81.38 255 ALA B C 1
ATOM 4684 O O . ALA B 1 255 ? -4.504 10.078 -4.73 1 81.38 255 ALA B O 1
ATOM 4685 N N . GLU B 1 256 ? -6.137 8.812 -5.477 1 76.12 256 GLU B N 1
ATOM 4686 C CA . GLU B 1 256 ? -5.336 8.367 -6.617 1 76.12 256 GLU B CA 1
ATOM 4687 C C . GLU B 1 256 ? -4.945 9.547 -7.504 1 76.12 256 GLU B C 1
ATOM 4689 O O . GLU B 1 256 ? -3.801 9.641 -7.953 1 76.12 256 GLU B O 1
ATOM 4694 N N . THR B 1 257 ? -5.785 10.375 -7.684 1 66.38 257 THR B N 1
ATOM 4695 C CA . THR B 1 257 ? -5.57 11.508 -8.578 1 66.38 257 THR B CA 1
ATOM 4696 C C . THR B 1 257 ? -4.59 12.5 -7.973 1 66.38 257 THR B C 1
ATOM 4698 O O . THR B 1 257 ? -3.713 13.023 -8.664 1 66.38 257 THR B O 1
ATOM 4701 N N . LEU B 1 258 ? -4.703 12.68 -6.738 1 65.75 258 LEU B N 1
ATOM 4702 C CA . LEU B 1 258 ? -3.949 13.758 -6.109 1 65.75 258 LEU B CA 1
ATOM 4703 C C . LEU B 1 258 ? -2.625 13.242 -5.559 1 65.75 258 LEU B C 1
ATOM 4705 O O . LEU B 1 258 ? -1.773 14.031 -5.141 1 65.75 258 LEU B O 1
ATOM 4709 N N . SER B 1 259 ? -2.484 11.977 -5.617 1 65.75 259 SER B N 1
ATOM 4710 C CA . SER B 1 259 ? -1.281 11.438 -4.988 1 65.75 259 SER B CA 1
ATOM 4711 C C . SER B 1 259 ? -0.515 10.531 -5.938 1 65.75 259 SER B C 1
ATOM 4713 O O . SER B 1 259 ? 0.425 9.844 -5.527 1 65.75 259 SER B O 1
ATOM 4715 N N . ASN B 1 260 ? -1.029 10.266 -7.188 1 57.84 260 ASN B N 1
ATOM 4716 C CA . ASN B 1 260 ? -0.329 9.398 -8.133 1 57.84 260 ASN B CA 1
ATOM 4717 C C . ASN B 1 260 ? 0.318 10.211 -9.258 1 57.84 260 ASN B C 1
ATOM 4719 O O . ASN B 1 260 ? -0.356 10.609 -10.203 1 57.84 260 ASN B O 1
ATOM 4723 N N . LEU B 1 261 ? 1.175 11.125 -9.055 1 51.12 261 LEU B N 1
ATOM 4724 C CA . LEU B 1 261 ? 1.736 11.922 -10.133 1 51.12 261 LEU B CA 1
ATOM 4725 C C . LEU B 1 261 ? 2.693 11.094 -10.984 1 51.12 261 LEU B C 1
ATOM 4727 O O . LEU B 1 261 ? 3.912 11.172 -10.805 1 51.12 261 LEU B O 1
ATOM 4731 N N . ARG B 1 262 ? 2.389 9.82 -11.289 1 42.81 262 ARG B N 1
ATOM 4732 C CA . ARG B 1 262 ? 3.279 9.133 -12.219 1 42.81 262 ARG B CA 1
ATOM 4733 C C . ARG B 1 262 ? 3.166 9.719 -13.625 1 42.81 262 ARG B C 1
ATOM 4735 O O . ARG B 1 262 ? 2.092 10.156 -14.031 1 42.81 262 ARG B O 1
ATOM 4742 N N . ASN B 1 263 ? 4.285 10.172 -14.32 1 42.47 263 ASN B N 1
ATOM 4743 C CA . ASN B 1 263 ? 4.699 10.453 -15.695 1 42.47 263 ASN B CA 1
ATOM 4744 C C . ASN B 1 263 ? 4.188 11.812 -16.172 1 42.47 263 ASN B C 1
ATOM 4746 O O . ASN B 1 263 ? 4.145 12.078 -17.375 1 42.47 263 ASN B O 1
ATOM 4750 N N . VAL B 1 264 ? 3.564 12.352 -15.391 1 39.19 264 VAL B N 1
ATOM 4751 C CA . VAL B 1 264 ? 3.117 13.586 -16.031 1 39.19 264 VAL B CA 1
ATOM 4752 C C . VAL B 1 264 ? 3.797 14.781 -15.359 1 39.19 264 VAL B C 1
ATOM 4754 O O . VAL B 1 264 ? 4.152 14.727 -14.188 1 39.19 264 VAL B O 1
ATOM 4757 N N . ASP B 1 265 ? 4.496 15.445 -16.141 1 40.97 265 ASP B N 1
ATOM 4758 C CA . ASP B 1 265 ? 4.895 16.766 -15.656 1 40.97 265 ASP B CA 1
ATOM 4759 C C . ASP B 1 265 ? 3.928 17.281 -14.594 1 40.97 265 ASP B C 1
ATOM 4761 O O . ASP B 1 265 ? 2.771 17.578 -14.891 1 40.97 265 ASP B O 1
ATOM 4765 N N . LEU B 1 266 ? 4.18 16.859 -13.398 1 42.38 266 LEU B N 1
ATOM 4766 C CA . LEU B 1 266 ? 3.352 17.047 -12.211 1 42.38 266 LEU B CA 1
ATOM 4767 C C . LEU B 1 266 ? 2.557 18.344 -12.312 1 42.38 266 LEU B C 1
ATOM 4769 O O . LEU B 1 266 ? 1.354 18.359 -12.039 1 42.38 266 L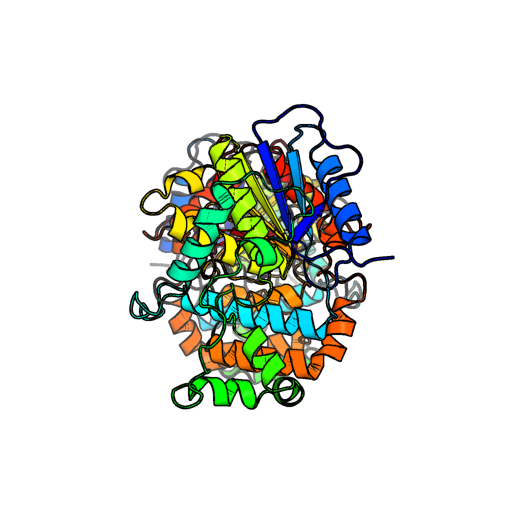EU B O 1
ATOM 4773 N N . TRP B 1 267 ? 3.369 19.25 -12.586 1 43.12 267 TRP B N 1
ATOM 4774 C CA . TRP B 1 267 ? 2.777 20.578 -12.57 1 43.12 267 TRP B CA 1
ATOM 4775 C C . TRP B 1 267 ? 1.75 20.734 -13.695 1 43.12 267 TRP B C 1
ATOM 4777 O O . TRP B 1 267 ? 0.644 21.219 -13.461 1 43.12 267 TRP B O 1
ATOM 4787 N N . THR B 1 268 ? 2.209 20.25 -14.773 1 46 268 THR B N 1
ATOM 4788 C CA . THR B 1 268 ? 1.282 20.328 -15.898 1 46 268 THR B CA 1
ATOM 4789 C C . THR B 1 268 ? 0.071 19.422 -15.656 1 46 268 THR B C 1
ATOM 4791 O O . THR B 1 268 ? -1.061 19.812 -15.961 1 46 268 THR B O 1
ATOM 4794 N N . SER B 1 269 ? 0.298 18.422 -15.078 1 45.03 269 SER B N 1
ATOM 4795 C CA . SER B 1 269 ? -0.774 17.484 -14.789 1 45.03 269 SER B CA 1
ATOM 4796 C C . SER B 1 269 ? -1.673 17.984 -13.664 1 45.03 269 SER B C 1
ATOM 4798 O O . SER B 1 269 ? -2.898 17.875 -13.742 1 45.03 269 SER B O 1
ATOM 4800 N N . LEU B 1 270 ? -0.952 18.453 -12.695 1 44.69 270 LEU B N 1
ATOM 4801 C CA . LEU B 1 270 ? -1.741 19.094 -11.648 1 44.69 270 LEU B CA 1
ATOM 4802 C C . LEU B 1 270 ? -2.629 20.188 -12.234 1 44.69 270 LEU B C 1
ATOM 4804 O O . LEU B 1 270 ? -3.795 20.312 -11.852 1 44.69 270 LEU B O 1
ATOM 4808 N N . GLN B 1 271 ? -1.956 20.734 -13.164 1 43.34 271 GLN B N 1
ATOM 4809 C CA . GLN B 1 271 ? -2.695 21.781 -13.844 1 43.34 271 GLN B CA 1
ATOM 4810 C C . GLN B 1 271 ? -3.883 21.219 -14.617 1 43.34 271 GLN B C 1
ATOM 4812 O O . GLN B 1 271 ? -4.996 21.734 -14.523 1 43.34 271 GLN B O 1
ATOM 4817 N N . THR B 1 272 ? -3.506 20.188 -15.305 1 47.19 272 THR B N 1
ATOM 4818 C CA . THR B 1 272 ? -4.543 19.562 -16.125 1 47.19 272 THR B CA 1
ATOM 4819 C C . THR B 1 272 ? -5.609 18.922 -15.234 1 47.19 272 THR B C 1
ATOM 4821 O O . THR B 1 272 ? -6.805 19.047 -15.516 1 47.19 272 THR B O 1
ATOM 4824 N N . GLN B 1 273 ? -5.18 18.328 -14.258 1 45.03 273 GLN B N 1
ATOM 4825 C CA . GLN B 1 273 ? -6.125 17.672 -13.359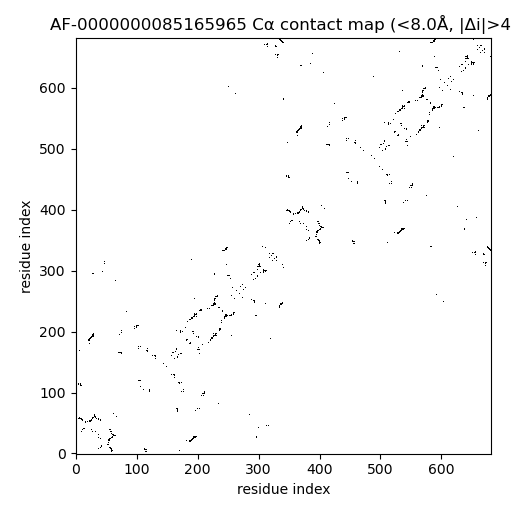 1 45.03 273 GLN B CA 1
ATOM 4826 C C . GLN B 1 273 ? -6.965 18.688 -12.602 1 45.03 273 GLN B C 1
ATOM 4828 O O . GLN B 1 273 ? -8.164 18.484 -12.398 1 45.03 273 GLN B O 1
ATOM 4833 N N . MET B 1 274 ? -6.277 19.641 -12.219 1 45.97 274 MET B N 1
ATOM 4834 C CA . MET B 1 274 ? -6.996 20.75 -11.594 1 45.97 274 MET B CA 1
ATOM 4835 C C . MET B 1 274 ? -8.047 21.312 -12.539 1 45.97 274 MET B C 1
ATOM 4837 O O . MET B 1 274 ? -9.172 21.594 -12.125 1 45.97 274 MET B O 1
ATOM 4841 N N . GLU B 1 275 ? -7.551 21.328 -13.719 1 45.19 275 GLU B N 1
ATOM 4842 C CA . GLU B 1 275 ? -8.477 21.781 -14.758 1 45.19 275 GLU B CA 1
ATOM 4843 C C . GLU B 1 275 ? -9.68 20.844 -14.867 1 45.19 275 GLU B C 1
ATOM 4845 O O . GLU B 1 275 ? -10.82 21.312 -14.938 1 45.19 275 GLU B O 1
ATOM 4850 N N . LYS B 1 276 ? -9.352 19.719 -14.906 1 46.06 276 LYS B N 1
ATOM 4851 C CA . LYS B 1 276 ? -10.406 18.719 -15.031 1 46.06 276 LYS B CA 1
ATOM 4852 C C . LYS B 1 276 ? -11.266 18.656 -13.773 1 46.06 276 LYS B C 1
ATOM 4854 O O . LYS B 1 276 ? -12.492 18.562 -13.852 1 46.06 276 LYS B O 1
ATOM 4859 N N . ALA B 1 277 ? -10.586 18.625 -12.711 1 45.16 277 ALA B N 1
ATOM 4860 C CA . ALA B 1 277 ? -11.305 18.547 -11.438 1 45.16 277 ALA B CA 1
ATOM 4861 C C . ALA B 1 277 ? -12.219 19.766 -11.25 1 45.16 277 ALA B C 1
ATOM 4863 O O . ALA B 1 277 ? -13.352 19.625 -10.789 1 45.16 277 ALA B O 1
ATOM 4864 N N . ILE B 1 278 ? -11.68 20.844 -11.578 1 44.56 278 ILE B N 1
ATOM 4865 C CA . ILE B 1 278 ? -12.461 22.062 -11.445 1 44.56 278 ILE B CA 1
ATOM 4866 C C . ILE B 1 278 ? -13.625 22.031 -12.438 1 44.56 278 ILE B C 1
ATOM 4868 O O . ILE B 1 278 ? -14.75 22.406 -12.094 1 44.56 278 ILE B O 1
ATOM 4872 N N . HIS B 1 279 ? -13.195 21.625 -13.641 1 47.19 279 HIS B N 1
ATOM 4873 C CA . HIS B 1 279 ? -14.242 21.531 -14.648 1 47.19 279 HIS B CA 1
ATOM 4874 C C . HIS B 1 279 ? -15.297 20.5 -14.258 1 47.19 279 HIS B C 1
ATOM 4876 O O . HIS B 1 279 ? -16.484 20.688 -14.508 1 47.19 279 HIS B O 1
ATOM 4882 N N . TYR B 1 280 ? -14.789 19.516 -13.68 1 42.69 280 TYR B N 1
ATOM 4883 C CA . TYR B 1 280 ? -15.727 18.453 -13.352 1 42.69 280 TYR B CA 1
ATOM 4884 C C . TYR B 1 280 ? -16.047 18.438 -11.859 1 42.69 280 TYR B C 1
ATOM 4886 O O . TYR B 1 280 ? -16.391 17.406 -11.297 1 42.69 280 TYR B O 1
ATOM 4894 N N . ALA B 1 281 ? -15.648 19.547 -11.312 1 45.56 281 ALA B N 1
ATOM 4895 C CA . ALA B 1 281 ? -15.844 19.688 -9.867 1 45.56 281 ALA B CA 1
ATOM 4896 C C . ALA B 1 281 ? -17.234 19.203 -9.453 1 45.56 281 ALA B C 1
ATOM 4898 O O . ALA B 1 281 ? -17.375 18.516 -8.438 1 45.56 281 ALA B O 1
ATOM 4899 N N . ASP B 1 282 ? -18.125 19.656 -10.234 1 48.03 282 ASP B N 1
ATOM 4900 C CA . ASP B 1 282 ? -19.469 19.172 -9.922 1 48.03 282 ASP B CA 1
ATOM 4901 C C . ASP B 1 282 ? -19.547 17.656 -10.008 1 48.03 282 ASP B C 1
ATOM 4903 O O . ASP B 1 282 ? -20.188 17.016 -9.172 1 48.03 282 ASP B O 1
ATOM 4907 N N . ASP B 1 283 ? -18.922 17.219 -11.016 1 48.09 283 ASP B N 1
ATOM 4908 C CA . ASP B 1 283 ? -18.938 15.766 -11.156 1 48.09 283 ASP B CA 1
ATOM 4909 C C . ASP B 1 283 ? -18.047 15.109 -10.094 1 48.09 283 ASP B C 1
ATOM 4911 O O . ASP B 1 283 ? -18.391 14.039 -9.578 1 48.09 283 ASP B O 1
ATOM 4915 N N . LEU B 1 284 ? -17.016 15.742 -9.805 1 48.59 284 LEU B N 1
ATOM 4916 C CA . LEU B 1 284 ? -16.172 15.234 -8.734 1 48.59 284 LEU B CA 1
ATOM 4917 C C . LEU B 1 284 ? -16.906 15.258 -7.402 1 48.59 284 LEU B C 1
ATOM 4919 O O . LEU B 1 284 ? -16.766 14.344 -6.586 1 48.59 284 LEU B O 1
ATOM 4923 N N . LEU B 1 285 ? -17.625 16.406 -7.25 1 47.75 285 LEU B N 1
ATOM 4924 C CA . LEU B 1 285 ? -18.453 16.5 -6.051 1 47.75 285 LEU B CA 1
ATOM 4925 C C . LEU B 1 285 ? -19.406 15.312 -5.957 1 47.75 285 LEU B C 1
ATOM 4927 O O . LEU B 1 285 ? -19.672 14.805 -4.867 1 47.75 285 LEU B O 1
ATOM 4931 N N . LYS B 1 286 ? -19.922 15.125 -7.113 1 51.09 286 LYS B N 1
ATOM 4932 C CA . LYS B 1 286 ? -20.844 13.992 -7.121 1 51.09 286 LYS B CA 1
ATOM 4933 C C . LYS B 1 286 ? -20.109 12.703 -6.73 1 51.09 286 LYS B C 1
ATOM 4935 O O . LYS B 1 286 ? -20.688 11.852 -6.039 1 51.09 286 LYS B O 1
ATOM 4940 N N . VAL B 1 287 ? -18.922 12.742 -7.094 1 47.72 287 VAL B N 1
ATOM 4941 C CA . VAL B 1 287 ? -18.125 11.578 -6.75 1 47.72 287 VAL B CA 1
ATOM 4942 C C . VAL B 1 287 ? -17.734 11.633 -5.277 1 47.72 287 VAL B C 1
ATOM 4944 O O . VAL B 1 287 ? -17.656 10.609 -4.602 1 47.72 287 VAL B O 1
ATOM 4947 N N . LEU B 1 288 ? -17.453 12.883 -4.805 1 48.38 288 LEU B N 1
ATOM 4948 C CA . LEU B 1 288 ? -17.078 13.07 -3.41 1 48.38 288 LEU B CA 1
ATOM 4949 C C . LEU B 1 288 ? -18.266 12.867 -2.482 1 48.38 288 LEU B C 1
ATOM 4951 O O . LEU B 1 288 ? -18.094 12.477 -1.324 1 48.38 288 LEU B O 1
ATOM 4955 N N . GLY B 1 289 ? -19.438 13.492 -2.795 1 45.38 289 GLY B N 1
ATOM 4956 C CA . GLY B 1 289 ? -20.594 13.391 -1.926 1 45.38 289 GLY B CA 1
ATOM 4957 C C . GLY B 1 289 ? -20.922 11.969 -1.519 1 45.38 289 GLY B C 1
ATOM 4958 O O . GLY B 1 289 ? -21.438 11.734 -0.429 1 45.38 289 GLY B O 1
ATOM 4959 N N . GLN B 1 290 ? -21.266 11.227 -2.34 1 47.16 290 GLN B N 1
ATOM 4960 C CA . GLN B 1 290 ? -21.766 9.93 -1.904 1 47.16 290 GLN B CA 1
ATOM 4961 C C . GLN B 1 290 ? -20.688 9.117 -1.208 1 47.16 290 GLN B C 1
ATOM 4963 O O . GLN B 1 290 ? -19.5 9.344 -1.434 1 47.16 290 GLN B O 1
ATOM 4968 N N . ASP B 1 291 ? -21.125 8.43 -0.02 1 53.5 291 ASP B N 1
ATOM 4969 C CA . ASP B 1 291 ? -20.359 7.496 0.806 1 53.5 291 ASP B CA 1
ATOM 4970 C C . ASP B 1 291 ? -19.25 6.832 -0.002 1 53.5 291 ASP B C 1
ATOM 4972 O O . ASP B 1 291 ? -19.297 5.629 -0.265 1 53.5 291 ASP B O 1
ATOM 4976 N N . SER B 1 292 ? -18.234 7.773 -0.475 1 74.31 292 SER B N 1
ATOM 4977 C CA . SER B 1 292 ? -17.203 7.355 -1.43 1 74.31 292 SER B CA 1
ATOM 4978 C C . SER B 1 292 ? -16 6.754 -0.72 1 74.31 292 SER B C 1
ATOM 4980 O O . SER B 1 292 ? -15.875 6.867 0.5 1 74.31 292 SER B O 1
ATOM 4982 N N . HIS B 1 293 ? -15.398 5.945 -1.212 1 81.56 293 HIS B N 1
ATOM 4983 C CA . HIS B 1 293 ? -14.141 5.355 -0.767 1 81.56 293 HIS B CA 1
ATOM 4984 C C . HIS B 1 293 ? -13.125 6.434 -0.404 1 81.56 293 HIS B C 1
ATOM 4986 O O . HIS B 1 293 ? -12.031 6.129 0.085 1 81.56 293 HIS B O 1
ATOM 4992 N N . HIS B 1 294 ? -13.664 7.742 -0.42 1 87.31 294 HIS B N 1
ATOM 4993 C CA . HIS B 1 294 ? -12.734 8.812 -0.07 1 87.31 294 HIS B CA 1
ATOM 4994 C C . HIS B 1 294 ? -13.125 9.477 1.247 1 87.31 294 HIS B C 1
ATOM 4996 O O . HIS B 1 294 ? -12.367 10.281 1.788 1 87.31 294 HIS B O 1
ATOM 5002 N N . SER B 1 295 ? -14.156 9.148 1.816 1 89.06 295 SER B N 1
ATOM 5003 C CA . SER B 1 295 ? -14.641 9.844 3.006 1 89.06 295 SER B CA 1
ATOM 5004 C C . SER B 1 295 ? -13.875 9.406 4.25 1 89.06 295 SER B C 1
ATOM 5006 O O . SER B 1 295 ? -13.43 8.258 4.34 1 89.06 295 SER B O 1
ATOM 5008 N N . ALA B 1 296 ? -13.82 10.359 5.215 1 93.88 296 ALA B N 1
ATOM 5009 C CA . ALA B 1 296 ? -13.211 10.008 6.496 1 93.88 296 ALA B CA 1
ATOM 5010 C C . ALA B 1 296 ? -14 8.891 7.188 1 93.88 296 ALA B C 1
ATOM 5012 O O . ALA B 1 296 ? -13.406 8.008 7.816 1 93.88 296 ALA B O 1
ATOM 5013 N N . SER B 1 297 ? -15.266 8.945 7.051 1 93.88 297 SER B N 1
ATOM 5014 C CA . SER B 1 297 ? -16.109 7.926 7.676 1 93.88 297 SER B CA 1
ATOM 5015 C C . SER B 1 297 ? -15.773 6.535 7.148 1 93.88 297 SER B C 1
ATOM 5017 O O . SER B 1 297 ? -15.805 5.559 7.902 1 93.88 297 SER B O 1
ATOM 5019 N N . PHE B 1 298 ? -15.469 6.449 5.926 1 94.69 298 PHE B N 1
ATOM 5020 C CA . PHE B 1 298 ? -15.047 5.168 5.371 1 94.69 298 PHE B CA 1
ATOM 5021 C C . PHE B 1 298 ? -13.781 4.672 6.051 1 94.69 298 PHE B C 1
ATOM 5023 O O . PHE B 1 298 ? -13.742 3.553 6.566 1 94.69 298 PHE B O 1
ATOM 5030 N N . TYR B 1 299 ? -12.781 5.473 6.109 1 97.06 299 TYR B N 1
ATOM 5031 C CA . TYR B 1 299 ? -11.477 5.043 6.594 1 97.06 299 TYR B CA 1
ATOM 5032 C C . TYR B 1 299 ? -11.508 4.812 8.102 1 97.06 299 TYR B C 1
ATOM 5034 O O . TYR B 1 299 ? -10.727 4.016 8.633 1 97.06 299 TYR B O 1
ATOM 5042 N N . LEU B 1 300 ? -12.391 5.43 8.797 1 97.69 300 LEU B N 1
ATOM 5043 C CA . LEU B 1 300 ? -12.477 5.289 10.242 1 97.69 300 LEU B CA 1
ATOM 5044 C C . LEU B 1 300 ? -13.422 4.156 10.633 1 97.69 300 LEU B C 1
ATOM 5046 O O . LEU B 1 300 ? -13.766 4 11.805 1 97.69 300 LEU B O 1
ATOM 5050 N N . GLY B 1 301 ? -13.852 3.441 9.672 1 96.94 301 GLY B N 1
ATOM 5051 C CA . GLY B 1 301 ? -14.609 2.225 9.938 1 96.94 301 GLY B CA 1
ATOM 5052 C C . GLY B 1 301 ? -16.062 2.482 10.25 1 96.94 301 GLY B C 1
ATOM 5053 O O . GLY B 1 301 ? -16.719 1.674 10.922 1 96.94 301 GLY B O 1
ATOM 5054 N N . LEU B 1 302 ? -16.516 3.551 9.898 1 96 302 LEU B N 1
ATOM 5055 C CA . LEU B 1 302 ? -17.891 3.908 10.266 1 96 302 LEU B CA 1
ATOM 5056 C C . LEU B 1 302 ? -18.875 3.434 9.203 1 96 302 LEU B C 1
ATOM 5058 O O . LEU B 1 302 ? -20.078 3.598 9.352 1 96 302 LEU B O 1
ATOM 5062 N N . GLN B 1 303 ? -18.297 2.887 8.219 1 92.19 303 GLN B N 1
ATOM 5063 C CA . GLN B 1 303 ? -19.141 2.26 7.207 1 92.19 303 GLN B CA 1
ATOM 5064 C C . GLN B 1 303 ? -19.156 0.742 7.367 1 92.19 303 GLN B C 1
ATOM 5066 O O . GLN B 1 303 ? -18.234 0.165 7.945 1 92.19 303 GLN B O 1
ATOM 5071 N N . GLY B 1 304 ? -20.109 0.057 7.039 1 88.62 304 GLY B N 1
ATOM 5072 C CA . GLY B 1 304 ? -20.312 -1.36 7.281 1 88.62 304 GLY B CA 1
ATOM 5073 C C . GLY B 1 304 ? -19.516 -2.252 6.348 1 88.62 304 GLY B C 1
ATOM 5074 O O . GLY B 1 304 ? -19.5 -3.473 6.508 1 88.62 304 GLY B O 1
ATOM 5075 N N . SER B 1 305 ? -18.688 -1.735 5.449 1 89.62 305 SER B N 1
ATOM 5076 C CA . SER B 1 305 ? -17.938 -2.559 4.512 1 89.62 305 SER B CA 1
ATOM 5077 C C . SER B 1 305 ? -16.688 -3.143 5.164 1 89.62 305 SER B C 1
ATOM 5079 O O . SER B 1 305 ? -16.094 -2.52 6.047 1 89.62 305 SER B O 1
ATOM 5081 N N . PRO B 1 306 ? -16.25 -4.328 4.688 1 90.44 306 PRO B N 1
ATOM 5082 C CA . PRO B 1 306 ? -15.047 -4.949 5.246 1 90.44 306 PRO B CA 1
ATOM 5083 C C . PRO B 1 306 ? -13.805 -4.078 5.082 1 90.44 306 PRO B C 1
ATOM 5085 O O . PRO B 1 306 ? -12.969 -4.02 5.988 1 90.44 306 PRO B O 1
ATOM 5088 N N . SER B 1 307 ? -13.742 -3.461 3.941 1 91.5 307 SER B N 1
ATOM 5089 C CA . SER B 1 307 ? -12.578 -2.607 3.723 1 91.5 307 SER B CA 1
ATOM 5090 C C . SER B 1 307 ? -12.578 -1.418 4.676 1 91.5 307 SER B C 1
ATOM 5092 O O . SER B 1 307 ? -11.523 -0.987 5.141 1 91.5 307 SER B O 1
ATOM 5094 N N . SER B 1 308 ? -13.719 -0.898 4.973 1 94.62 308 SER B N 1
ATOM 5095 C CA . SER B 1 308 ? -13.844 0.183 5.945 1 94.62 308 SER B CA 1
ATOM 5096 C C . SER B 1 308 ? -13.406 -0.272 7.332 1 94.62 308 SER B C 1
ATOM 5098 O O . SER B 1 308 ? -12.641 0.419 8.008 1 94.62 308 SER B O 1
ATOM 5100 N N . GLN B 1 309 ? -13.82 -1.404 7.691 1 95.31 309 GLN B N 1
ATOM 5101 C CA . GLN B 1 309 ? -13.453 -1.95 8.992 1 95.31 309 GLN B CA 1
ATOM 5102 C C . GLN B 1 309 ? -11.953 -2.23 9.078 1 95.31 309 GLN B C 1
ATOM 5104 O O . GLN B 1 309 ? -11.32 -1.96 10.102 1 95.31 309 GLN B O 1
ATOM 5109 N N . ARG B 1 310 ? -11.461 -2.734 8.047 1 94.81 310 ARG B N 1
ATOM 5110 C CA . ARG B 1 310 ? -10.031 -3.025 8 1 94.81 310 ARG B CA 1
ATOM 5111 C C . ARG B 1 310 ? -9.211 -1.747 8.125 1 94.81 310 ARG B C 1
ATOM 5113 O O . ARG B 1 310 ? -8.18 -1.731 8.797 1 94.81 310 ARG B O 1
ATOM 5120 N N . SER B 1 311 ? -9.625 -0.769 7.445 1 96.62 311 SER B N 1
ATOM 5121 C CA . SER B 1 311 ? -8.938 0.514 7.559 1 96.62 311 SER B CA 1
ATOM 5122 C C . SER B 1 311 ? -8.898 0.991 9.008 1 96.62 311 SER B C 1
ATOM 5124 O O . SER B 1 311 ? -7.844 1.401 9.5 1 96.62 311 SER B O 1
ATOM 5126 N N . ALA B 1 312 ? -10.016 0.934 9.664 1 97.56 312 ALA B N 1
ATOM 5127 C CA . ALA B 1 312 ? -10.086 1.36 11.062 1 97.56 312 ALA B CA 1
ATOM 5128 C C . ALA B 1 312 ? -9.172 0.515 11.938 1 97.56 312 ALA B C 1
ATOM 5130 O O . ALA B 1 312 ? -8.531 1.034 12.852 1 97.56 312 ALA B O 1
ATOM 5131 N N . GLU B 1 313 ? -9.133 -0.743 11.672 1 96.69 313 GLU B N 1
ATOM 5132 C CA . GLU B 1 313 ? -8.258 -1.632 12.422 1 96.69 313 GLU B CA 1
ATOM 5133 C C . GLU B 1 313 ? -6.789 -1.261 12.219 1 96.69 313 GLU B C 1
ATOM 5135 O O . GLU B 1 313 ? -6 -1.297 13.164 1 96.69 313 GLU B O 1
ATOM 5140 N N . LEU B 1 314 ? -6.469 -0.988 10.984 1 97 314 LEU B N 1
ATOM 5141 C CA . LEU B 1 314 ? -5.109 -0.554 10.688 1 97 314 LEU B CA 1
ATOM 5142 C C . LEU B 1 314 ? -4.762 0.719 11.445 1 97 314 LEU B C 1
ATOM 5144 O O . LEU B 1 314 ? -3.703 0.801 12.078 1 97 314 LEU B O 1
ATOM 5148 N N . ILE B 1 315 ? -5.633 1.659 11.398 1 97.94 315 ILE B N 1
ATOM 5149 C CA . ILE B 1 315 ? -5.414 2.92 12.102 1 97.94 315 ILE B CA 1
ATOM 5150 C C . ILE B 1 315 ? -5.273 2.656 13.602 1 97.94 315 ILE B C 1
ATOM 5152 O O . ILE B 1 315 ? -4.391 3.217 14.25 1 97.94 315 ILE B O 1
ATOM 5156 N N . GLN B 1 316 ? -6.098 1.799 14.125 1 97.44 316 GLN B N 1
ATOM 5157 C CA . GLN B 1 316 ? -6.027 1.433 15.539 1 97.44 316 GLN B CA 1
ATOM 5158 C C . GLN B 1 316 ? -4.656 0.866 15.891 1 97.44 316 GLN B C 1
ATOM 5160 O O . GLN B 1 316 ? -4.043 1.277 16.875 1 97.44 316 GLN B O 1
ATOM 5165 N N . ILE B 1 317 ? -4.172 0.002 15.109 1 96.69 317 ILE B N 1
ATOM 5166 C CA . ILE B 1 317 ? -2.887 -0.641 15.359 1 96.69 317 ILE B CA 1
ATOM 5167 C C . ILE B 1 317 ? -1.769 0.398 15.289 1 96.69 317 ILE B C 1
ATOM 5169 O O . ILE B 1 317 ? -0.887 0.424 16.156 1 96.69 317 ILE B O 1
ATOM 5173 N N . LEU B 1 318 ? -1.837 1.242 14.312 1 97.19 318 LEU B N 1
ATOM 5174 C CA . LEU B 1 318 ? -0.811 2.264 14.133 1 97.19 318 LEU B CA 1
ATOM 5175 C C . LEU B 1 318 ? -0.805 3.24 15.305 1 97.19 318 LEU B C 1
ATOM 5177 O O . LEU B 1 318 ? 0.236 3.812 15.641 1 97.19 318 LEU B O 1
ATOM 5181 N N . LEU B 1 319 ? -1.92 3.404 15.945 1 96.81 319 LEU B N 1
ATOM 5182 C CA . LEU B 1 319 ? -2.037 4.391 17.016 1 96.81 319 LEU B CA 1
ATOM 5183 C C . LEU B 1 319 ? -1.779 3.75 18.375 1 96.81 319 LEU B C 1
ATOM 5185 O O . LEU B 1 319 ? -1.492 4.449 19.344 1 96.81 319 LEU B O 1
ATOM 5189 N N . THR B 1 320 ? -1.899 2.457 18.484 1 95.12 320 THR B N 1
ATOM 5190 C CA . THR B 1 320 ? -1.86 1.84 19.797 1 95.12 320 THR B CA 1
ATOM 5191 C C . THR B 1 320 ? -0.589 1.013 19.969 1 95.12 320 THR B C 1
ATOM 5193 O O . THR B 1 320 ? -0.219 0.661 21.094 1 95.12 320 THR B O 1
ATOM 5196 N N . GLN B 1 321 ? 0.092 0.731 18.891 1 92.75 321 GLN B N 1
ATOM 5197 C CA . GLN B 1 321 ? 1.327 -0.039 18.984 1 92.75 321 GLN B CA 1
ATOM 5198 C C . GLN B 1 321 ? 2.549 0.85 18.766 1 92.75 321 GLN B C 1
ATOM 5200 O O . GLN B 1 321 ? 2.461 1.883 18.109 1 92.75 321 GLN B O 1
ATOM 5205 N N . SER B 1 322 ? 3.604 0.428 19.359 1 90.75 322 SER B N 1
ATOM 5206 C CA . SER B 1 322 ? 4.859 1.151 19.188 1 90.75 322 SER B CA 1
ATOM 5207 C C . SER B 1 322 ? 5.473 0.861 17.812 1 90.75 322 SER B C 1
ATOM 5209 O O . SER B 1 322 ? 5.785 -0.29 17.5 1 90.75 322 SER B O 1
ATOM 5211 N N . TRP B 1 323 ? 5.672 1.921 17.047 1 90.69 323 TRP B N 1
ATOM 5212 C CA . TRP B 1 323 ? 6.246 1.756 15.719 1 90.69 323 TRP B CA 1
ATOM 5213 C C . TRP B 1 323 ? 7.668 1.211 15.805 1 90.69 323 TRP B C 1
ATOM 5215 O O . TRP B 1 323 ? 8.078 0.397 14.977 1 90.69 323 TRP B O 1
ATOM 5225 N N . SER B 1 324 ? 8.438 1.628 16.859 1 87.75 324 SER B N 1
ATOM 5226 C CA . SER B 1 324 ? 9.844 1.259 16.969 1 87.75 324 SER B CA 1
ATOM 5227 C C . SER B 1 324 ? 10.008 -0.121 17.594 1 87.75 324 SER B C 1
ATOM 5229 O O . SER B 1 324 ? 10.977 -0.831 17.297 1 87.75 324 SER B O 1
ATOM 5231 N N . ALA B 1 325 ? 9.062 -0.539 18.375 1 89.81 325 ALA B N 1
ATOM 5232 C CA . ALA B 1 325 ? 9.195 -1.803 19.094 1 89.81 325 ALA B CA 1
ATOM 5233 C C . ALA B 1 325 ? 8.562 -2.949 18.312 1 89.81 325 ALA B C 1
ATOM 5235 O O . ALA B 1 325 ? 8.797 -4.121 18.625 1 89.81 325 ALA B O 1
ATOM 5236 N N . THR B 1 326 ? 7.754 -2.594 17.406 1 91.25 326 THR B N 1
ATOM 5237 C CA . THR B 1 326 ? 7.102 -3.605 16.578 1 91.25 326 THR B CA 1
ATOM 5238 C C . THR B 1 326 ? 7.75 -3.682 15.203 1 91.25 326 THR B C 1
ATOM 5240 O O . THR B 1 326 ? 7.492 -2.838 14.344 1 91.25 326 THR B O 1
ATOM 5243 N N . PRO B 1 327 ? 8.453 -4.734 14.914 1 88.88 327 PRO B N 1
ATOM 5244 C CA . PRO B 1 327 ? 9.242 -4.805 13.68 1 88.88 327 PRO B CA 1
ATOM 5245 C C . PRO B 1 327 ? 8.383 -4.668 12.43 1 88.88 327 PRO B C 1
ATOM 5247 O O . PRO B 1 327 ? 8.773 -3.98 11.477 1 88.88 327 PRO B O 1
ATOM 5250 N N . SER B 1 328 ? 7.23 -5.242 12.477 1 89.81 328 SER B N 1
ATOM 5251 C CA . SER B 1 328 ? 6.359 -5.195 11.305 1 89.81 328 SER B CA 1
ATOM 5252 C C . SER B 1 328 ? 5.863 -3.775 11.047 1 89.81 328 SER B C 1
ATOM 5254 O O . SER B 1 328 ? 5.59 -3.412 9.898 1 89.81 328 SER B O 1
ATOM 5256 N N . LEU B 1 329 ? 5.727 -3.004 12.047 1 91.62 329 LEU B N 1
ATOM 5257 C CA . LEU B 1 329 ? 5.32 -1.613 11.883 1 91.62 329 LEU B CA 1
ATOM 5258 C C . LEU B 1 329 ? 6.512 -0.74 11.5 1 91.62 329 LEU B C 1
ATOM 5260 O O . LEU B 1 329 ? 6.383 0.169 10.68 1 91.62 329 LEU B O 1
ATOM 5264 N N . ALA B 1 330 ? 7.648 -1.06 12.102 1 90.88 330 ALA B N 1
ATOM 5265 C CA . ALA B 1 330 ? 8.859 -0.285 11.852 1 90.88 330 ALA B CA 1
ATOM 5266 C C . ALA B 1 330 ? 9.219 -0.287 10.367 1 90.88 330 ALA B C 1
ATOM 5268 O O .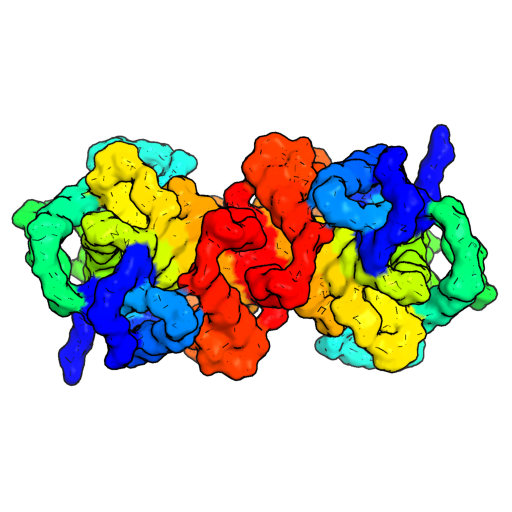 ALA B 1 330 ? 9.648 0.734 9.828 1 90.88 330 ALA B O 1
ATOM 5269 N N . VAL B 1 331 ? 8.93 -1.356 9.758 1 91.94 331 VAL B N 1
ATOM 5270 C CA . VAL B 1 331 ? 9.352 -1.507 8.367 1 91.94 331 VAL B CA 1
ATOM 5271 C C . VAL B 1 331 ? 8.328 -0.847 7.445 1 91.94 331 VAL B C 1
ATOM 5273 O O . VAL B 1 331 ? 8.617 -0.585 6.273 1 91.94 331 VAL B O 1
ATOM 5276 N N . LEU B 1 332 ? 7.164 -0.497 7.93 1 94.19 332 LEU B N 1
ATOM 5277 C CA . LEU B 1 332 ? 6.098 0.06 7.102 1 94.19 332 LEU B CA 1
ATOM 5278 C C . LEU B 1 332 ? 6.273 1.564 6.93 1 94.19 332 LEU B C 1
ATOM 5280 O O . LEU B 1 332 ? 5.57 2.188 6.129 1 94.19 332 LEU B O 1
ATOM 5284 N N . GLY B 1 333 ? 7.234 2.172 7.715 1 94.06 333 GLY B N 1
ATOM 5285 C CA . GLY B 1 333 ? 7.469 3.596 7.531 1 94.06 333 GLY B CA 1
ATOM 5286 C C . GLY B 1 333 ? 7.793 3.965 6.094 1 94.06 333 GLY B C 1
ATOM 5287 O O . GLY B 1 333 ? 8.609 3.305 5.445 1 94.06 333 GLY B O 1
ATOM 5288 N N . GLY B 1 334 ? 7.148 5.031 5.605 1 94.44 334 GLY B N 1
ATOM 5289 C CA . GLY B 1 334 ? 7.395 5.457 4.238 1 94.44 334 GLY B CA 1
ATOM 5290 C C . GLY B 1 334 ? 6.625 4.645 3.213 1 94.44 334 GLY B C 1
ATOM 5291 O O . GLY B 1 334 ? 7.043 4.539 2.059 1 94.44 334 GLY B O 1
ATOM 5292 N N . THR B 1 335 ? 5.504 3.979 3.699 1 95.5 335 THR B N 1
ATOM 5293 C CA . THR B 1 335 ? 4.734 3.123 2.801 1 95.5 335 THR B CA 1
ATOM 5294 C C . THR B 1 335 ? 3.303 3.631 2.666 1 95.5 335 THR B C 1
ATOM 5296 O O . THR B 1 335 ? 2.77 4.254 3.588 1 95.5 335 THR B O 1
ATOM 5299 N N . ARG B 1 336 ? 2.766 3.443 1.486 1 95.12 336 ARG B N 1
ATOM 5300 C CA . ARG B 1 336 ? 1.335 3.594 1.244 1 95.12 336 ARG B CA 1
ATOM 5301 C C . ARG B 1 336 ? 0.639 2.236 1.214 1 95.12 336 ARG B C 1
ATOM 5303 O O . ARG B 1 336 ? 1.012 1.36 0.432 1 95.12 336 ARG B O 1
ATOM 5310 N N . LEU B 1 337 ? -0.278 2.043 2.084 1 96.38 337 LEU B N 1
ATOM 5311 C CA . LEU B 1 337 ? -1.069 0.819 2.146 1 96.38 337 LEU B CA 1
ATOM 5312 C C . LEU B 1 337 ? -2.334 0.946 1.303 1 96.38 337 LEU B C 1
ATOM 5314 O O . LEU B 1 337 ? -3.227 1.731 1.629 1 96.38 337 LEU B O 1
ATOM 5318 N N . ILE B 1 338 ? -2.428 0.206 0.21 1 93.62 338 ILE B N 1
ATOM 5319 C CA . ILE B 1 338 ? -3.621 0.197 -0.629 1 93.62 338 ILE B CA 1
ATOM 5320 C C . ILE B 1 338 ? -4.547 -0.937 -0.197 1 93.62 338 ILE B C 1
ATOM 5322 O O . ILE B 1 338 ? -4.191 -2.113 -0.304 1 93.62 338 ILE B O 1
ATOM 5326 N N . LEU B 1 339 ? -5.691 -0.572 0.324 1 93.81 339 LEU B N 1
ATOM 5327 C CA . LEU B 1 339 ? -6.715 -1.558 0.656 1 93.81 339 LEU B CA 1
ATOM 5328 C C . LEU B 1 339 ? -7.387 -2.09 -0.605 1 93.81 339 LEU B C 1
ATOM 5330 O O . LEU B 1 339 ? -8.125 -1.361 -1.277 1 93.81 339 LEU B O 1
ATOM 5334 N N . GLU B 1 340 ? -7.199 -3.363 -0.839 1 89.88 340 GLU B N 1
ATOM 5335 C CA . GLU B 1 340 ? -7.691 -3.959 -2.078 1 89.88 340 GLU B CA 1
ATOM 5336 C C . GLU B 1 340 ? -9.055 -4.617 -1.869 1 89.88 340 GLU B C 1
ATOM 5338 O O . GLU B 1 340 ? -9.75 -4.934 -2.836 1 89.88 340 GLU B O 1
ATOM 5343 N N . LEU B 1 341 ? -9.336 -5.055 -0.624 1 84.44 341 LEU B N 1
ATOM 5344 C CA . LEU B 1 341 ? -10.547 -5.797 -0.299 1 84.44 341 LEU B CA 1
ATOM 5345 C C . LEU B 1 341 ? -11.398 -5.035 0.713 1 84.44 341 LEU B C 1
ATOM 5347 O O . LEU B 1 341 ? -10.859 -4.32 1.565 1 84.44 341 LEU B O 1
#

Foldseek 3Di:
DPFQDFFFKDFAPDFDDDADLAEEEEEEAAQQGPVNQNVLRNLLQVLQVVPGHGYIYGDDYHPDDVLRLLLLLFLQVLLVCVFPVHPPPDPVPNLLLLLLVLLVVVLVDDDDSRDQSCVVSVDPPLPDDPPPCVVPPVVVLVCVLVVVVVDDPVNVVVQNQSSARHRRRSSLSSVLSVLVVSVVVNHQYEYEYAASRVSSVQSSQSSNPSNPPPDDCSLVSYAYEYELYLEELSSHDPSNLLRYEYEAEPQSVNSCQRYVPPPDPSVVSSSVVSVVCSVCVVVVVVQVPDPHSRHSCQLCLVDPDPLSVVSVNVSSCSRNDDCVVDPVNVNNGNHYHYRHD/DPFQDFFFKDFAPDFDDDADLAEEEEEEAEPQGPVNQNVLRNLLQVLCVVPGHGYIYGDDYHPDDLLRLLLLLLLQVLLVCVFPVHPPPDPVPNLLLLLLVLLVVVLVDDDDSRDQSCVVSPDPPLPDDDDPCVVVPVCVLVCVQVVVVPPDPVRVVVQNQSSARHRRRSSLSSVLSVLVVSVVVNHQYEYEYAASRVSSVQSSQSSNPSNPPPDDCSLVSYAYEYELYLEELSSHDPSNLLRYEYEAEPQSVNSCQRYVPPPDPSVVSSSVVSSVCSVCVVVVVVQVPDVHSRHSCQLCLVDPDPLSVVSNNVVSCSRNDDCVVDPVNVVNGNHYHYRHD

Secondary structure (DSSP, 8-state):
-----TTPEE--SS--SS--SEEEEEE--TT--HHHHHHHHHHHHHHTTTS--EEEEE----S-HHHHHHHHHHHHHHHHTT-TTS----GGG-HHHHHHHHHHHHHTS---TT--HHHHH--SSGGG----TTS-HHHHHHHTSHHHHHS-HHHHHHHTTTTSPSS-HHHHHHHHHHHHHHHHTT-EEEEEEEEHHHHHHHH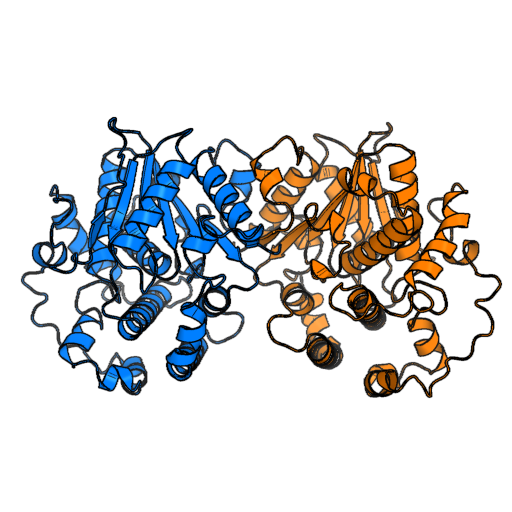HHHHHHHHHTT--GGGGGEEEEEEEE-S-GGGS-GGGGGGEEEEEETT-HHHHHHH---SS-HHHHHHHHHHHHHHTHHHHHHHHHSS-TTSHHHHTT-SSSHHHHHHHHHHHHHHHS-TTT-HHHHTTTTEEEEE--/-----TTPEE--SS--SS--SEEEEEE--TT--HHHHHHHHHHHHHHTTTS--EEEEE----S-HHHHHHHHHHHHHHHHTT-TTS----GGG-HHHHHHHHHHHHHTS---TT--HHHHH--SSTT-----TTSTHHHHHHHTSHHHHHS-HHHHHHHHTTTS-SS-HHHHHHHHHHHHHHHHTT-EEEEEEEEHHHHHHHHHHHHHHHHHTT--GGGGGEEEEEEEE-S-GGGS-GGGGGGEEEEEETT-HHHHHHH---SS-HHHHHHHHHHHHHHTHHHHHHHHHSS-TTSHHHHTT-SSSHHHHHHHHHHHHHHHS-TTT-HHHHTTTTEEEEE--

Sequence (682 aa):
MTSTLDGTILLPQKPLSAPVRRRLLHVNGIGSDAAKQLRDLNRLAELTATYPLEIRGIHNQTHGFQADLLESFLAKAELYHFWSETAAPDASKDRRHEYAKLLGPLVSKDLADDADILAIAQPSQIQQRPLDINSAADLTKLLDLSFLQKLGWWDFAQYLYGAFPAGAPRPTLRLAYEIVKGLQAGAELYLVAHSQGLIITALACHIVRQFLLPQTKWMETVHLIGYGPAIFFADLPPELQPRTILIQHRQDVVAETLSNLRNVDLWTSLQTQMEKAIHYADDLLKVLGQDSHHSASFYLGLQGSPSSQRSAELIQILLTQSWSATPSLAVLGGTRLILELMTSTLDGTILLPQKPLSAPVRRRLLHVNGIGSDAAKQLRDLNRLAELTATYPLEIRGIHNQTHGFQADLLESFLAKAELYHFWSETAAPDASKDRRHEYAKLLGPLVSKDLADDADILAIAQPSQIQQRPLDINSAADLTKLLDLSFLQKLGWWDFAQYLYGAFPAGAPRPTLRLAYEIVKGLQAGAELYLVAHSQGLIITALACHIVRQFLLPQTKWMETVHLIGYGPAIFFADLPPELQPRTILIQHRQDVVAETLSNLRNVDLWTSLQTQMEKAIHYADDLLKVLGQDSHHSASFYLGLQGSPSSQRSAELIQILLTQSWSATPSLAVLGGTRLILEL

pLDDT: mean 78.87, std 20.53, range [32.28, 98.75]

Nearest PDB structures (foldseek):
  6wpx-assembly1_A  TM=5.747E-01  e=5.444E-01  Bacillus licheniformis
  6wn2-assembly1_B  TM=3.144E-01  e=1.886E+00  Escherichia coli
  3c5y-assembly1_B  TM=4.966E-01  e=9.537E+00  Novosphingobium aromaticivorans DSM 12444
  6wpy-assembly5_E  TM=6.612E-01  e=5.674E-01  Bacillus licheniformis
  6wpx-assembly1_A  TM=5.850E-01  e=8.261E-01  Bacillus licheniformis